Protein AF-A0AB33P9H6-F1 (afdb_monomer_lite)

InterPro domains:
  IPR013103 Reverse transcriptase, RNA-dependent DNA polymerase [PF07727] (64-235)

Secondary structure (DSSP, 8-state):
--EEEEEETTEEEEEEPPS-EE-TTT--EE-HHHHHHHHHHHHHHHHHTT-EEEE-HHHHHHHHHH-TTPEEEEEEEEEEEEETTEEEEEEEE-----SS-TTTTT-SPP---HHHHHHHHHHHHHHT-EEEEEE-TTGGGGSB--S--EEEE--TTEEETTSPBPEEEESB--TT-TTHHHHHHHHHHHHHHHTTEEE-SS-TTEEEEEEE-TTS-EEEEEEEEEETTEEEEEES-HHHHHHTT---TT----EEEEES-HHHHHHHHTS---S--HHHHHHHHHHHHHHHTTSEEEEE--GGG-TTHHHHS---HHHHHHHHHHTT----SS-THHHHHHHHHTS------EEEEEES--TT-HHHHHHHHTT-EEEEE-S-TT-HHHHHHHHHHHHHHHHTT-EEEEEEE---TTS-GGGGS-TT--HHHHHHHHHHHHHHHHTTSSEEEEEEETT-GGGG-HHHHHHHHHTT--EEEEEEGGGGT-B-TTSPBP--EEEEEES-HHHHHHHHHHHS----S----GGG--TTGGGS--HHHHHHHHHHHHHHHHHTT-S--

Organism: NCBI:txid2562237

Sequence (565 aa):
HESVTVRLGGGKVRVWKPDTIIDDQTLESLDTNLGFEGMQEEVNNLEACQTGDLLSEAEAKAVQKVNKSARVIGARWVCAFKSAIRVRCRIVAKDLARGTSARKMGYSSPTPSCESLHLMLILCATLNLFLRSLDISHAFMHSPLEDQIVLLRLPLSVSLCDGSVAFLKLKRALNGLRDASLAWLRLLAGTIQGQGLWSDTLEPCFYQGKVLDSKANELGIAMLLVYVDDILLATLIQRVVSGLGWQHEGEIVPIVMESDSSSAIQLVQGIDLPKRSRHIEIRLEWLRDKLKSEEITLIHKQGVENVADLFTKCLPSKDFYRHRSTLGIDRVGFPVQDLAELFVEAMPKRTAYYAFLEVCCDKDSALKRACSTSGFRYLGVSSNMEMLGVQRRVRDFVEQQKTEGLLVHVHVSTPCATGSPLRNFHAGVGETETWKIVMSSASFYLSLGDQASFELPKHNQIWDRELTHKTLERSGLIFSGTVRLCKTGLIGKSCLPIGKQLRFVSTSGAFVTSLERRFGQCDCPEHAALNEVHFGKTALYSPVLARGILNAMKEGFKESGKIKR

Structure (mmCIF, N/CA/C/O backbone):
data_AF-A0AB33P9H6-F1
#
_entry.id   AF-A0AB33P9H6-F1
#
loop_
_atom_site.group_PDB
_atom_site.id
_atom_site.type_symbol
_atom_site.label_atom_id
_atom_site.label_alt_id
_atom_site.label_comp_id
_atom_site.label_asym_id
_atom_site.label_entity_id
_atom_site.label_seq_id
_atom_site.pdbx_PDB_ins_code
_atom_site.Cartn_x
_atom_site.Cartn_y
_atom_site.Cartn_z
_atom_site.occupancy
_atom_site.B_iso_or_equiv
_atom_site.auth_seq_id
_atom_site.auth_comp_id
_atom_site.auth_asym_id
_atom_site.auth_atom_id
_atom_site.pdbx_PDB_model_num
ATOM 1 N N . HIS A 1 1 ? 24.550 -12.103 -46.502 1.00 80.00 1 HIS A N 1
ATOM 2 C CA . HIS A 1 1 ? 23.864 -12.354 -45.222 1.00 80.00 1 HIS A CA 1
ATOM 3 C C . HIS A 1 1 ? 22.479 -11.735 -45.257 1.00 80.00 1 HIS A C 1
ATOM 5 O O . HIS A 1 1 ? 22.326 -10.641 -45.793 1.00 80.00 1 HIS A O 1
ATOM 11 N N . GLU A 1 2 ? 21.485 -12.463 -44.755 1.00 93.19 2 GLU A N 1
ATOM 12 C CA . GLU A 1 2 ? 20.095 -12.010 -44.636 1.00 93.19 2 GLU A CA 1
ATOM 13 C C . GLU A 1 2 ? 20.005 -10.849 -43.627 1.00 93.19 2 GLU A C 1
ATOM 15 O O . GLU A 1 2 ? 20.695 -10.851 -42.605 1.00 93.19 2 GLU A O 1
ATOM 20 N N . SER A 1 3 ? 19.207 -9.822 -43.928 1.00 95.50 3 SER A N 1
ATOM 21 C CA . SER A 1 3 ? 18.985 -8.689 -43.022 1.00 95.50 3 SER A CA 1
ATOM 22 C C . SER A 1 3 ? 17.639 -8.024 -43.275 1.00 95.50 3 SER A C 1
ATOM 24 O O . SER A 1 3 ? 17.112 -8.084 -44.387 1.00 95.50 3 SER A O 1
ATOM 26 N N . VAL A 1 4 ? 17.120 -7.347 -42.254 1.00 96.94 4 VAL A N 1
ATOM 27 C CA . VAL A 1 4 ? 15.895 -6.544 -42.325 1.00 96.94 4 VAL A CA 1
ATOM 28 C C . VAL A 1 4 ? 16.227 -5.095 -41.989 1.00 96.94 4 VAL A C 1
ATOM 30 O O . VAL A 1 4 ? 17.043 -4.815 -41.111 1.00 96.94 4 VAL A O 1
ATOM 33 N N . THR A 1 5 ? 15.615 -4.156 -42.712 1.00 97.12 5 THR A N 1
ATOM 34 C CA . THR A 1 5 ? 15.756 -2.722 -42.428 1.00 97.12 5 THR A CA 1
ATOM 35 C C . THR A 1 5 ? 14.622 -2.263 -41.521 1.00 97.12 5 THR A C 1
ATOM 37 O O . THR A 1 5 ? 13.457 -2.392 -41.889 1.00 97.12 5 THR A O 1
ATOM 40 N N . VAL A 1 6 ? 14.964 -1.679 -40.375 1.00 95.81 6 VAL A N 1
ATOM 41 C CA . VAL A 1 6 ? 14.018 -1.175 -39.366 1.00 95.81 6 VAL A CA 1
ATOM 42 C C . VAL A 1 6 ? 14.314 0.287 -39.035 1.00 95.81 6 VAL A C 1
ATOM 44 O O . VAL A 1 6 ? 15.408 0.789 -39.312 1.00 95.81 6 VAL A O 1
ATOM 47 N N . ARG A 1 7 ? 13.328 0.998 -38.479 1.00 96.56 7 ARG A N 1
ATOM 48 C CA . ARG A 1 7 ? 13.537 2.362 -37.976 1.00 96.56 7 ARG A CA 1
ATOM 49 C C . ARG A 1 7 ? 14.142 2.320 -36.579 1.00 96.56 7 ARG A C 1
ATOM 51 O O . ARG A 1 7 ? 13.792 1.449 -35.793 1.00 96.56 7 ARG A O 1
ATOM 58 N N . LEU A 1 8 ? 15.043 3.257 -36.301 1.00 96.88 8 LEU A N 1
ATOM 59 C CA . LEU A 1 8 ? 15.620 3.453 -34.975 1.00 96.88 8 LEU A CA 1
ATOM 60 C C . LEU A 1 8 ? 16.150 4.882 -34.837 1.00 96.88 8 LEU A C 1
ATOM 62 O O . LEU A 1 8 ? 16.904 5.344 -35.697 1.00 96.88 8 LEU A O 1
ATOM 66 N N . GLY A 1 9 ? 15.787 5.562 -33.752 1.00 91.94 9 GLY A N 1
ATOM 67 C CA . GLY A 1 9 ? 16.321 6.856 -33.337 1.00 91.94 9 GLY A CA 1
ATOM 68 C C . GLY A 1 9 ? 16.198 7.947 -34.398 1.00 91.94 9 GLY A C 1
ATOM 69 O O . GLY A 1 9 ? 17.125 8.738 -34.565 1.00 91.94 9 GLY A O 1
ATOM 70 N N . GLY A 1 10 ? 15.095 7.948 -35.156 1.00 89.69 10 GLY A N 1
ATOM 71 C CA . GLY A 1 10 ? 14.842 8.897 -36.249 1.00 89.69 10 GLY A CA 1
ATOM 72 C C . GLY A 1 10 ? 15.473 8.531 -37.601 1.00 89.69 10 GLY A C 1
ATOM 73 O O . GLY A 1 10 ? 15.261 9.248 -38.579 1.00 89.69 10 GLY A O 1
ATOM 74 N N . GLY A 1 11 ? 16.204 7.415 -37.690 1.00 94.31 11 GLY A N 1
ATOM 75 C CA . GLY A 1 11 ? 16.831 6.919 -38.919 1.00 94.31 11 GLY A CA 1
ATOM 76 C C . GLY A 1 11 ? 16.435 5.483 -39.277 1.00 94.31 11 GLY A C 1
ATOM 77 O O . GLY A 1 11 ? 15.418 4.961 -38.819 1.00 94.31 11 GLY A O 1
ATOM 78 N N . LYS A 1 12 ? 17.240 4.840 -40.135 1.00 96.44 12 LYS A N 1
ATOM 79 C CA . LYS A 1 12 ? 17.082 3.431 -40.534 1.00 96.44 12 LYS A CA 1
ATOM 80 C C . LYS A 1 12 ? 18.363 2.645 -40.270 1.00 96.44 12 LYS A C 1
ATOM 82 O O . LYS A 1 12 ? 19.449 3.083 -40.656 1.00 96.44 12 LYS A O 1
ATOM 87 N N . VAL A 1 13 ? 18.213 1.459 -39.695 1.00 97.44 13 VAL A N 1
ATOM 88 C CA . VAL A 1 13 ? 19.301 0.511 -39.423 1.00 97.44 13 VAL A CA 1
ATOM 89 C C . VAL A 1 13 ? 19.005 -0.841 -40.065 1.00 97.44 13 VAL A C 1
ATOM 91 O O . VAL A 1 13 ? 17.845 -1.183 -40.303 1.00 97.44 13 VAL A O 1
ATOM 94 N N . ARG A 1 14 ? 20.051 -1.617 -40.352 1.00 97.81 14 ARG A N 1
ATOM 95 C CA . ARG A 1 14 ? 19.937 -3.022 -40.759 1.00 97.81 14 ARG A CA 1
ATOM 96 C C . ARG A 1 14 ? 20.178 -3.922 -39.560 1.00 97.81 14 ARG A C 1
ATOM 98 O O . ARG A 1 14 ? 21.216 -3.801 -38.912 1.00 97.81 14 ARG A O 1
ATOM 105 N N . VAL A 1 15 ? 19.243 -4.833 -39.311 1.00 97.81 15 VAL A N 1
ATOM 106 C CA . VAL A 1 15 ? 19.396 -5.940 -38.365 1.00 97.81 15 VAL A CA 1
ATOM 107 C C . VAL A 1 15 ? 19.759 -7.180 -39.166 1.00 97.81 15 VAL A C 1
ATOM 109 O O . VAL A 1 15 ? 18.996 -7.624 -40.024 1.00 97.81 15 VAL A O 1
ATOM 112 N N . TRP A 1 16 ? 20.951 -7.705 -38.924 1.00 97.06 16 TRP A N 1
ATOM 113 C CA . TRP A 1 16 ? 21.508 -8.852 -39.629 1.00 97.06 16 TRP A CA 1
ATOM 114 C C . TRP A 1 16 ? 21.134 -10.142 -38.913 1.00 97.06 16 TRP A C 1
ATOM 116 O O . TRP A 1 16 ? 21.271 -10.235 -37.689 1.00 97.06 16 TRP A O 1
ATOM 126 N N . LYS A 1 17 ? 20.686 -11.135 -39.682 1.00 96.38 17 LYS A N 1
ATOM 127 C CA . LYS A 1 17 ? 20.367 -12.456 -39.152 1.00 96.38 17 LYS A CA 1
ATOM 128 C C . LYS A 1 17 ? 21.645 -13.138 -38.665 1.00 96.38 17 LYS A C 1
ATOM 130 O O . LYS A 1 17 ? 22.609 -13.193 -39.433 1.00 96.38 17 LYS A O 1
ATOM 135 N N . PRO A 1 18 ? 21.683 -13.612 -37.412 1.00 94.19 18 PRO A N 1
ATOM 136 C CA . PRO A 1 18 ? 22.840 -14.330 -36.901 1.00 94.19 18 PRO A CA 1
ATOM 137 C C . PRO A 1 18 ? 22.891 -15.750 -37.473 1.00 94.19 18 PRO A C 1
ATOM 139 O O . PRO A 1 18 ? 21.865 -16.306 -37.854 1.00 94.19 18 PRO A O 1
ATOM 142 N N . ASP A 1 19 ? 24.084 -16.345 -37.498 1.00 92.94 19 ASP A N 1
ATOM 143 C CA . ASP A 1 19 ? 24.252 -17.750 -37.893 1.00 92.94 19 ASP A CA 1
ATOM 144 C C . ASP A 1 19 ? 23.827 -18.709 -36.770 1.00 92.94 19 ASP A C 1
ATOM 146 O O . ASP A 1 19 ? 23.339 -19.805 -37.032 1.00 92.94 19 ASP A O 1
ATOM 150 N N . THR A 1 20 ? 24.004 -18.290 -35.513 1.00 93.94 20 THR A N 1
ATOM 151 C CA . THR A 1 20 ? 23.607 -19.037 -34.316 1.00 93.94 20 THR A CA 1
ATOM 152 C C . THR A 1 20 ? 23.108 -18.096 -33.226 1.00 93.94 20 THR A C 1
ATOM 154 O O . THR A 1 20 ? 23.530 -16.940 -33.125 1.00 93.94 20 THR A O 1
ATOM 157 N N . ILE A 1 21 ? 22.210 -18.602 -32.383 1.00 94.06 21 ILE A N 1
ATOM 158 C CA . ILE A 1 21 ? 21.725 -17.918 -31.183 1.00 94.06 21 ILE A CA 1
ATOM 159 C C . ILE A 1 21 ? 21.835 -18.895 -30.023 1.00 94.06 21 ILE A C 1
ATOM 161 O O . ILE A 1 21 ? 21.470 -20.060 -30.154 1.00 94.06 21 ILE A O 1
ATOM 165 N N . ILE A 1 22 ? 22.350 -18.411 -28.899 1.00 94.81 22 ILE A N 1
ATOM 166 C CA . ILE A 1 22 ? 22.510 -19.191 -27.675 1.00 94.81 22 ILE A CA 1
ATOM 167 C C . ILE A 1 22 ? 21.704 -18.556 -26.553 1.00 94.81 22 ILE A C 1
ATOM 169 O O . ILE A 1 22 ? 21.543 -17.335 -26.519 1.00 94.81 22 ILE A O 1
ATOM 173 N N . ASP A 1 23 ? 21.209 -19.382 -25.645 1.00 94.31 23 ASP A N 1
ATOM 174 C CA . ASP A 1 23 ? 20.638 -18.922 -24.390 1.00 94.31 23 ASP A CA 1
ATOM 175 C C . ASP A 1 23 ? 21.764 -18.448 -23.461 1.00 94.31 23 ASP A C 1
ATOM 177 O O . ASP A 1 23 ? 22.697 -19.190 -23.159 1.00 94.31 23 ASP A O 1
ATOM 181 N N . ASP A 1 24 ? 21.707 -17.201 -23.003 1.00 92.69 24 ASP A N 1
ATOM 182 C CA . ASP A 1 24 ? 22.738 -16.617 -22.142 1.00 92.69 24 ASP A CA 1
ATOM 183 C C . ASP A 1 24 ? 22.780 -17.219 -20.725 1.00 92.69 24 ASP A C 1
ATOM 185 O O . ASP A 1 24 ? 23.758 -16.994 -20.006 1.00 92.69 24 ASP A O 1
ATOM 189 N N . GLN A 1 25 ? 21.739 -17.941 -20.296 1.00 87.94 25 GLN A N 1
ATOM 190 C CA . GLN A 1 25 ? 21.675 -18.599 -18.989 1.00 87.94 25 GLN A CA 1
ATOM 191 C C . GLN A 1 25 ? 22.075 -20.070 -19.073 1.00 87.94 25 GLN A C 1
ATOM 193 O O . GLN A 1 25 ? 22.888 -20.521 -18.265 1.00 87.94 25 GLN A O 1
ATOM 198 N N . THR A 1 26 ? 21.513 -20.816 -20.027 1.00 91.62 26 THR A N 1
ATOM 199 C CA . THR A 1 26 ? 21.753 -22.267 -20.145 1.00 91.62 26 THR A CA 1
ATOM 200 C C . THR A 1 26 ? 22.907 -22.613 -21.081 1.00 91.62 26 THR A C 1
ATOM 202 O O . THR A 1 26 ? 23.434 -23.720 -21.008 1.00 91.62 26 THR A O 1
ATOM 205 N N . LEU A 1 27 ? 23.337 -21.664 -21.923 1.00 91.94 27 LEU A N 1
ATOM 206 C CA . LEU A 1 27 ? 24.327 -21.839 -22.994 1.00 91.94 27 LEU A CA 1
ATOM 207 C C . LEU A 1 27 ? 23.891 -22.819 -24.095 1.00 91.94 27 LEU A C 1
ATOM 209 O O . LEU A 1 27 ? 24.704 -23.209 -24.935 1.00 91.94 27 LEU A O 1
ATOM 213 N N . GLU A 1 28 ? 22.616 -23.203 -24.120 1.00 93.50 28 GLU A N 1
ATOM 214 C CA . GLU A 1 28 ? 22.057 -24.084 -25.141 1.00 93.50 28 GLU A CA 1
ATOM 215 C C . GLU A 1 28 ? 21.768 -23.324 -26.440 1.00 93.50 28 GLU A C 1
ATOM 217 O O . GLU A 1 28 ? 21.519 -22.116 -26.446 1.00 93.50 28 GLU A O 1
ATOM 222 N N . SER A 1 29 ? 21.795 -24.041 -27.566 1.00 95.31 29 SER A N 1
ATOM 223 C CA . SER A 1 29 ? 21.432 -23.466 -28.862 1.00 95.31 29 SER A CA 1
ATOM 224 C C . SER A 1 29 ? 19.929 -23.209 -28.927 1.00 95.31 29 SER A C 1
ATOM 226 O O . SER A 1 29 ? 19.127 -24.087 -28.617 1.00 95.31 29 SER A O 1
ATOM 228 N N . LEU A 1 30 ? 19.555 -22.026 -29.408 1.00 95.25 30 LEU A N 1
ATOM 229 C CA . LEU A 1 30 ? 18.172 -21.620 -29.640 1.00 95.25 30 LEU A CA 1
ATOM 230 C C . LEU A 1 30 ? 17.846 -21.622 -31.137 1.00 95.25 30 LEU A C 1
ATOM 232 O O . LEU A 1 30 ? 18.738 -21.593 -31.990 1.00 95.25 30 LEU A O 1
ATOM 236 N N . ASP A 1 31 ? 16.552 -21.627 -31.460 1.00 96.38 31 ASP A N 1
ATOM 237 C CA . ASP A 1 31 ? 16.101 -21.461 -32.839 1.00 96.38 31 ASP A CA 1
ATOM 238 C C . ASP A 1 31 ? 16.543 -20.091 -33.379 1.00 96.38 31 ASP A C 1
ATOM 240 O O . ASP A 1 31 ? 16.252 -19.032 -32.814 1.00 96.38 31 ASP A O 1
ATOM 244 N N . THR A 1 32 ? 17.279 -20.126 -34.487 1.00 95.94 32 THR A N 1
ATOM 245 C CA . THR A 1 32 ? 17.912 -18.938 -35.068 1.00 95.94 32 THR A CA 1
ATOM 246 C C . THR A 1 32 ? 16.903 -18.017 -35.755 1.00 95.94 32 THR A C 1
ATOM 248 O O . THR A 1 32 ? 17.092 -16.801 -35.748 1.00 95.94 32 THR A O 1
ATOM 251 N N . ASN A 1 33 ? 15.815 -18.556 -36.314 1.00 95.81 33 ASN A N 1
ATOM 252 C CA . ASN A 1 33 ? 14.764 -17.738 -36.919 1.00 95.81 33 ASN A CA 1
ATOM 253 C C . ASN A 1 33 ? 13.966 -17.017 -35.830 1.00 95.81 33 ASN A C 1
ATOM 255 O O . ASN A 1 33 ? 13.827 -15.797 -35.895 1.00 95.81 33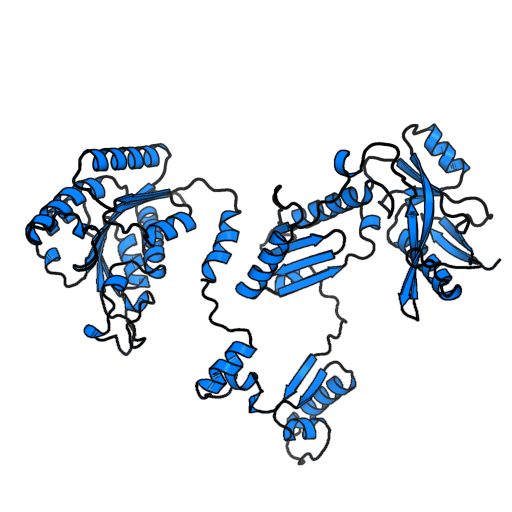 ASN A O 1
ATOM 259 N N . LEU A 1 34 ? 13.546 -17.738 -34.784 1.00 96.75 34 LEU A N 1
ATOM 260 C CA . LEU A 1 34 ? 12.814 -17.144 -33.660 1.00 96.75 34 LEU A CA 1
ATOM 261 C C . LEU A 1 34 ? 13.646 -16.091 -32.928 1.00 96.75 34 LEU A C 1
ATOM 263 O O . LEU A 1 34 ? 13.124 -15.053 -32.527 1.00 96.75 34 LEU A O 1
ATOM 267 N N . GLY A 1 35 ? 14.949 -16.317 -32.750 1.00 96.56 35 GLY A N 1
ATOM 268 C CA . GLY A 1 35 ? 15.788 -15.290 -32.144 1.00 96.56 35 GLY A CA 1
ATOM 269 C C . GLY A 1 35 ? 16.098 -14.127 -33.096 1.00 96.56 35 GLY A C 1
ATOM 270 O O . GLY A 1 35 ? 16.230 -12.999 -32.633 1.00 96.56 35 GLY A O 1
ATOM 271 N N . PHE A 1 36 ? 16.123 -14.329 -34.418 1.00 97.38 36 PHE A N 1
ATOM 272 C CA . PHE A 1 36 ? 16.191 -13.207 -35.362 1.00 97.38 36 PHE A CA 1
ATOM 273 C C . PHE A 1 36 ? 14.922 -12.344 -35.321 1.00 97.38 36 PHE A C 1
ATOM 275 O O . PHE A 1 36 ? 15.010 -11.116 -35.394 1.00 97.38 36 PHE A O 1
ATOM 282 N N . GLU A 1 37 ? 13.749 -12.954 -35.160 1.00 97.12 37 GLU A N 1
ATOM 283 C CA . GLU A 1 37 ? 12.498 -12.237 -34.885 1.00 97.12 37 GLU A CA 1
ATOM 284 C C . GLU A 1 37 ? 12.575 -11.482 -33.552 1.00 97.12 37 GLU A C 1
ATOM 286 O O . GLU A 1 37 ? 12.286 -10.286 -33.512 1.00 97.12 37 GLU A O 1
ATOM 291 N N . GLY A 1 38 ? 13.077 -12.118 -32.488 1.00 96.69 38 GLY A N 1
ATOM 292 C CA . GLY A 1 38 ? 13.296 -11.471 -31.190 1.00 96.69 38 GLY A CA 1
ATOM 293 C C . GLY A 1 38 ? 14.264 -10.280 -31.253 1.00 96.69 38 GLY A C 1
ATOM 294 O O . GLY A 1 38 ? 14.058 -9.270 -30.578 1.00 96.69 38 GLY A O 1
ATOM 295 N N . MET A 1 39 ? 15.307 -10.350 -32.087 1.00 97.69 39 MET A N 1
ATOM 296 C CA . MET A 1 39 ? 16.216 -9.222 -32.332 1.00 97.69 39 MET A CA 1
ATOM 297 C C . MET A 1 39 ? 15.505 -8.055 -33.025 1.00 97.69 39 MET A C 1
ATOM 299 O O . MET A 1 39 ? 15.734 -6.899 -32.668 1.00 97.69 39 MET A O 1
ATOM 303 N N . GLN A 1 40 ? 14.648 -8.338 -34.010 1.00 97.38 40 GLN A N 1
ATOM 304 C CA . GLN A 1 40 ? 13.845 -7.312 -34.683 1.00 97.38 40 GLN A CA 1
ATOM 305 C C . GLN A 1 40 ? 12.840 -6.678 -33.716 1.00 97.38 40 GLN A C 1
ATOM 307 O O . GLN A 1 40 ? 12.710 -5.454 -33.692 1.00 97.38 40 GLN A O 1
ATOM 312 N N . GLU A 1 41 ? 12.180 -7.497 -32.892 1.00 96.12 41 GLU A N 1
ATOM 313 C CA . GLU A 1 41 ? 11.256 -7.056 -31.845 1.00 96.12 41 GLU A CA 1
ATOM 314 C C . GLU A 1 41 ? 11.936 -6.052 -30.904 1.00 96.12 41 GLU A C 1
ATOM 316 O O . GLU A 1 41 ? 11.429 -4.951 -30.703 1.00 96.12 41 GLU A O 1
ATOM 321 N N . GLU A 1 42 ? 13.130 -6.371 -30.398 1.00 96.56 42 GLU A N 1
ATOM 322 C CA . GLU A 1 42 ? 13.875 -5.481 -29.502 1.00 96.56 42 GLU A CA 1
ATOM 323 C C . GLU A 1 42 ? 14.235 -4.137 -30.148 1.00 96.56 42 GLU A C 1
ATOM 325 O O . GLU A 1 42 ? 14.089 -3.094 -29.512 1.00 96.56 42 GLU A O 1
ATOM 330 N N . VAL A 1 43 ? 14.684 -4.121 -31.409 1.00 97.06 43 VAL A N 1
ATOM 331 C CA . VAL A 1 43 ? 15.007 -2.851 -32.086 1.00 97.06 43 VAL A CA 1
ATOM 332 C C . VAL A 1 43 ? 13.751 -2.008 -32.306 1.00 97.06 43 VAL A C 1
ATOM 334 O O . VAL A 1 43 ? 13.790 -0.792 -32.112 1.00 97.06 43 VAL A O 1
ATOM 337 N N . ASN A 1 44 ? 12.625 -2.643 -32.637 1.00 96.38 44 ASN A N 1
ATOM 338 C CA . ASN A 1 44 ? 11.340 -1.956 -32.737 1.00 96.38 44 ASN A CA 1
ATOM 339 C C . ASN A 1 44 ? 10.887 -1.396 -31.378 1.00 96.38 44 ASN A C 1
ATOM 341 O O . ASN A 1 44 ? 10.367 -0.283 -31.328 1.00 96.38 44 ASN A O 1
ATOM 345 N N . ASN A 1 45 ? 11.139 -2.109 -30.276 1.00 95.50 45 ASN A N 1
ATOM 346 C CA . ASN A 1 45 ? 10.838 -1.629 -28.925 1.00 95.50 45 ASN A CA 1
ATOM 347 C C . ASN A 1 45 ? 11.684 -0.401 -28.552 1.00 95.50 45 ASN A C 1
ATOM 349 O O . ASN A 1 45 ? 11.151 0.560 -28.002 1.00 95.50 45 ASN A O 1
ATOM 353 N N . LEU A 1 46 ? 12.974 -0.376 -28.913 1.00 96.00 46 LEU A N 1
ATOM 354 C CA . LEU A 1 46 ? 13.833 0.803 -28.718 1.00 96.00 46 LEU A CA 1
ATOM 355 C C . LEU A 1 46 ? 13.302 2.042 -29.457 1.00 96.00 46 LEU A C 1
ATOM 357 O O . LEU A 1 46 ? 13.357 3.155 -28.928 1.00 96.00 46 LEU A O 1
ATOM 361 N N . GLU A 1 47 ? 12.785 1.856 -30.674 1.00 95.88 47 GLU A N 1
ATOM 362 C CA . GLU A 1 47 ? 12.159 2.930 -31.449 1.00 95.88 47 GLU A CA 1
ATOM 363 C C . GLU A 1 47 ? 10.830 3.375 -30.827 1.00 95.88 47 GLU A C 1
ATOM 365 O O . GLU A 1 47 ? 10.623 4.571 -30.610 1.00 95.88 47 GLU A O 1
ATOM 370 N N . ALA A 1 48 ? 9.952 2.430 -30.478 1.00 95.00 48 ALA A N 1
ATOM 371 C CA . ALA A 1 48 ? 8.655 2.715 -29.863 1.00 95.00 48 ALA A CA 1
ATOM 372 C C . ALA A 1 48 ? 8.802 3.463 -28.527 1.00 95.00 48 ALA A C 1
ATOM 374 O O . ALA A 1 48 ? 8.073 4.417 -28.251 1.00 95.00 48 ALA A O 1
ATOM 375 N N . CYS A 1 49 ? 9.797 3.083 -27.722 1.00 94.19 49 CYS A N 1
ATOM 376 C CA . CYS A 1 49 ? 10.138 3.752 -26.472 1.00 94.19 49 CYS A CA 1
ATOM 377 C C . CYS A 1 49 ? 10.975 5.027 -26.667 1.00 94.19 49 CYS A C 1
ATOM 379 O O . CYS A 1 49 ? 11.312 5.668 -25.673 1.00 94.19 49 CYS A O 1
ATOM 381 N N . GLN A 1 50 ? 11.321 5.416 -27.900 1.00 95.06 50 GLN A N 1
ATOM 382 C CA . GLN A 1 50 ? 12.150 6.592 -28.199 1.00 95.06 50 GLN A CA 1
ATOM 383 C C . GLN A 1 50 ? 13.446 6.627 -27.368 1.00 95.06 50 GLN A C 1
ATOM 385 O O . GLN A 1 50 ? 13.819 7.655 -26.793 1.00 95.06 50 GLN A O 1
ATOM 390 N N . THR A 1 51 ? 14.122 5.481 -27.256 1.00 94.69 51 THR A N 1
ATOM 391 C CA . THR A 1 51 ? 15.217 5.287 -26.296 1.00 94.69 51 THR A CA 1
ATOM 392 C C . THR A 1 51 ? 16.423 6.199 -26.553 1.00 94.69 51 THR A C 1
ATOM 394 O O . THR A 1 51 ? 17.150 6.538 -25.616 1.00 94.69 51 THR A O 1
ATOM 397 N N . GLY A 1 52 ? 16.641 6.652 -27.789 1.00 95.19 52 GLY A N 1
ATOM 398 C CA . GLY A 1 52 ? 17.721 7.579 -28.118 1.00 95.19 52 GLY A CA 1
ATOM 399 C C . GLY A 1 52 ? 17.739 8.025 -29.577 1.00 95.19 52 GLY A C 1
ATOM 400 O O . GLY A 1 52 ? 16.886 7.620 -30.358 1.00 95.19 52 GLY A O 1
ATOM 401 N N . ASP A 1 53 ? 18.725 8.850 -29.929 1.00 96.69 53 ASP A N 1
ATOM 402 C CA . ASP A 1 53 ? 18.935 9.361 -31.291 1.00 96.69 53 ASP A CA 1
ATOM 403 C C . ASP A 1 53 ? 20.022 8.559 -32.012 1.00 96.69 53 ASP A C 1
ATOM 405 O O . ASP A 1 53 ? 21.095 8.315 -31.448 1.00 96.69 53 ASP A O 1
ATOM 409 N N . LEU A 1 54 ? 19.753 8.147 -33.252 1.00 97.75 54 LEU A N 1
ATOM 410 C CA . LEU A 1 54 ? 20.703 7.393 -34.066 1.00 97.75 54 LEU A CA 1
ATOM 411 C C . LEU A 1 54 ? 21.834 8.308 -34.541 1.00 97.75 54 LEU A C 1
ATOM 413 O O . LEU A 1 54 ? 21.583 9.403 -35.035 1.00 97.75 54 LEU A O 1
ATOM 417 N N . LEU A 1 55 ? 23.073 7.832 -34.425 1.00 97.38 55 LEU A N 1
ATOM 418 C CA . LEU A 1 55 ? 24.277 8.542 -34.843 1.00 97.38 55 LEU A CA 1
ATOM 419 C C . LEU A 1 55 ? 25.215 7.622 -35.629 1.00 97.38 55 LEU A C 1
ATOM 421 O O . LEU A 1 55 ? 25.375 6.436 -35.321 1.00 97.38 55 LEU A O 1
ATOM 425 N N . SER A 1 56 ? 25.905 8.208 -36.599 1.00 96.50 56 SER A N 1
ATOM 426 C CA . SER A 1 56 ? 27.111 7.647 -37.201 1.00 96.50 56 SER A CA 1
ATOM 427 C C . SER A 1 56 ? 28.313 7.755 -36.260 1.00 96.50 56 SER A C 1
ATOM 429 O O . SER A 1 56 ? 28.331 8.521 -35.291 1.00 96.50 56 SER A O 1
ATOM 431 N N . GLU A 1 57 ? 29.377 7.016 -36.568 1.00 94.50 57 GLU A N 1
ATOM 432 C CA . GLU A 1 57 ? 30.625 7.093 -35.807 1.00 94.50 57 GLU A CA 1
ATOM 433 C C . GLU A 1 57 ? 31.245 8.506 -35.824 1.00 94.50 57 GLU A C 1
ATOM 435 O O . GLU A 1 57 ? 31.791 8.962 -34.815 1.00 94.50 57 GLU A O 1
ATOM 440 N N . ALA A 1 58 ? 31.145 9.219 -36.951 1.00 94.75 58 ALA A N 1
ATOM 441 C CA . ALA A 1 58 ? 31.651 10.584 -37.079 1.00 94.75 58 ALA A CA 1
ATOM 442 C C . ALA A 1 58 ? 30.888 11.558 -36.167 1.00 94.75 58 ALA A C 1
ATOM 444 O O . ALA A 1 58 ? 31.506 12.369 -35.472 1.00 94.75 58 ALA A O 1
ATOM 445 N N . GLU A 1 59 ? 29.561 11.435 -36.111 1.00 96.19 59 GLU A N 1
ATOM 446 C CA . GLU A 1 59 ? 28.705 12.251 -35.245 1.00 96.19 59 GLU A CA 1
ATOM 447 C C . GLU A 1 59 ? 28.921 11.921 -33.765 1.00 96.19 59 GLU A C 1
ATOM 449 O O . GLU A 1 59 ? 29.070 12.831 -32.949 1.00 96.19 59 GLU A O 1
ATOM 454 N N . ALA A 1 60 ? 29.038 10.638 -33.405 1.00 94.62 60 ALA A N 1
ATOM 455 C CA . ALA A 1 60 ? 29.356 10.224 -32.038 1.00 94.62 60 ALA A CA 1
ATOM 456 C C . ALA A 1 60 ? 30.701 10.811 -31.563 1.00 94.62 60 ALA A C 1
ATOM 458 O O . ALA A 1 60 ? 30.801 11.350 -30.456 1.00 94.62 60 ALA A O 1
ATOM 459 N N . LYS A 1 61 ? 31.728 10.792 -32.428 1.00 94.31 61 LYS A N 1
ATOM 460 C CA . LYS A 1 61 ? 33.025 11.442 -32.169 1.00 94.31 61 LYS A CA 1
ATOM 461 C C . LYS A 1 61 ? 32.894 12.961 -32.039 1.00 94.31 61 LYS A C 1
ATOM 463 O O . LYS A 1 61 ? 33.563 13.553 -31.193 1.00 94.31 61 LYS A O 1
ATOM 468 N N . ALA A 1 62 ? 32.046 13.603 -32.843 1.00 95.25 62 ALA A N 1
ATOM 469 C CA . ALA A 1 62 ? 31.782 15.037 -32.732 1.00 95.25 62 ALA A CA 1
ATOM 470 C C . ALA A 1 62 ? 31.126 15.390 -31.386 1.00 95.25 62 ALA A C 1
ATOM 472 O O . ALA A 1 62 ? 31.589 16.308 -30.706 1.00 95.25 62 ALA A O 1
ATOM 473 N N . VAL A 1 63 ? 30.131 14.612 -30.941 1.00 93.56 63 VAL A N 1
ATOM 474 C CA . VAL A 1 63 ? 29.490 14.787 -29.625 1.00 93.56 63 VAL A CA 1
ATOM 475 C C . VAL A 1 63 ? 30.508 14.658 -28.492 1.00 93.56 63 VAL A C 1
ATOM 477 O O . VAL A 1 63 ? 30.492 15.478 -27.577 1.00 93.56 63 VAL A O 1
ATOM 480 N N . GLN A 1 64 ? 31.423 13.687 -28.565 1.00 93.62 64 GLN A N 1
ATOM 481 C CA . GLN A 1 64 ? 32.467 13.496 -27.552 1.00 93.62 64 GLN A CA 1
ATOM 482 C C . GLN A 1 64 ? 33.503 14.634 -27.531 1.00 93.62 64 GLN A C 1
ATOM 484 O O . GLN A 1 64 ? 34.008 14.991 -26.466 1.00 93.62 64 GLN A O 1
ATOM 489 N N . LYS A 1 65 ? 33.815 15.236 -28.687 1.00 92.31 65 LYS A N 1
ATOM 490 C CA . LYS A 1 65 ? 34.698 16.414 -28.755 1.00 92.31 65 LYS A CA 1
ATOM 491 C C . LYS A 1 65 ? 34.084 17.626 -28.056 1.00 92.31 65 LYS A C 1
ATOM 493 O O . LYS A 1 65 ? 34.808 18.353 -27.380 1.00 92.31 65 LYS A O 1
ATOM 498 N N . VAL A 1 66 ? 32.774 17.827 -28.218 1.00 93.12 66 VAL A N 1
ATOM 499 C CA . VAL A 1 66 ? 32.031 18.927 -27.581 1.00 93.12 66 VAL A CA 1
ATOM 500 C C . VAL A 1 66 ? 31.806 18.649 -26.092 1.00 93.12 66 VAL A C 1
ATOM 502 O O . VAL A 1 66 ? 32.018 19.528 -25.263 1.00 93.12 66 VAL A O 1
ATOM 505 N N . ASN A 1 67 ? 31.434 17.418 -25.736 1.00 89.62 67 ASN A N 1
ATOM 506 C CA . ASN A 1 67 ? 31.126 17.010 -24.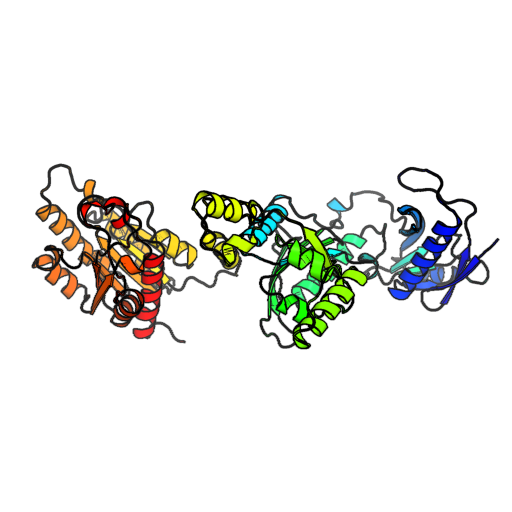368 1.00 89.62 67 ASN A CA 1
ATOM 507 C C . ASN A 1 67 ? 32.142 15.979 -23.874 1.00 89.62 67 ASN A C 1
ATOM 509 O O . ASN A 1 67 ? 31.956 14.774 -24.044 1.00 89.62 67 ASN A O 1
ATOM 513 N N . LYS A 1 68 ? 33.203 16.445 -23.204 1.00 85.19 68 LYS A N 1
ATOM 514 C CA . LYS A 1 68 ? 34.268 15.561 -22.693 1.00 85.19 68 LYS A CA 1
ATOM 515 C C . LYS A 1 68 ? 33.802 14.561 -21.626 1.00 85.19 68 LYS A C 1
ATOM 517 O O . LYS A 1 68 ? 34.485 13.569 -21.400 1.00 85.19 68 LYS A O 1
ATOM 522 N N . SER A 1 69 ? 32.658 14.803 -20.987 1.00 86.56 69 SER A N 1
ATOM 523 C CA . SER A 1 69 ? 32.021 13.888 -20.031 1.00 86.56 69 SER A CA 1
ATOM 524 C C . SER A 1 69 ? 31.174 12.792 -20.694 1.00 86.56 69 SER A C 1
ATOM 526 O O . SER A 1 69 ? 30.693 11.901 -19.994 1.00 86.56 69 SER A O 1
ATOM 528 N N . ALA A 1 70 ? 30.983 12.827 -22.020 1.00 90.12 70 ALA A N 1
ATOM 529 C CA . ALA A 1 70 ? 30.184 11.835 -22.730 1.00 90.12 70 ALA A CA 1
ATOM 530 C C . ALA A 1 70 ? 30.829 10.442 -22.663 1.00 90.12 70 ALA A C 1
ATOM 532 O O . ALA A 1 70 ? 31.991 10.239 -23.035 1.00 90.12 70 ALA A O 1
ATOM 533 N N . ARG A 1 71 ? 30.047 9.460 -22.214 1.00 90.44 71 ARG A N 1
ATOM 534 C CA . ARG A 1 71 ? 30.488 8.076 -22.019 1.00 90.44 71 ARG A CA 1
ATOM 535 C C . ARG A 1 71 ? 30.153 7.256 -23.255 1.00 90.44 71 ARG A C 1
ATOM 537 O O . ARG A 1 71 ? 28.994 7.189 -23.649 1.00 90.44 71 ARG A O 1
ATOM 544 N N . VAL A 1 72 ? 31.150 6.599 -23.842 1.00 92.69 72 VAL A N 1
ATOM 545 C CA . VAL A 1 72 ? 30.941 5.655 -24.949 1.00 92.69 72 VAL A CA 1
ATOM 546 C C . VAL A 1 72 ? 30.933 4.239 -24.387 1.00 92.69 72 VAL A C 1
ATOM 548 O O . VAL A 1 72 ? 31.925 3.799 -23.804 1.00 92.69 72 VAL A O 1
ATOM 551 N N . ILE A 1 73 ? 29.816 3.533 -24.545 1.00 94.06 73 ILE A N 1
ATOM 552 C CA . ILE A 1 73 ? 29.594 2.206 -23.956 1.00 94.06 73 ILE A CA 1
ATOM 553 C C . ILE A 1 73 ? 29.223 1.231 -25.072 1.00 94.06 73 ILE A C 1
ATOM 555 O O . ILE A 1 73 ? 28.426 1.554 -25.945 1.00 94.06 73 ILE A O 1
ATOM 559 N N . GLY A 1 74 ? 29.811 0.035 -25.076 1.00 95.06 74 GLY A N 1
ATOM 560 C CA . GLY A 1 74 ? 29.419 -1.021 -26.015 1.00 95.06 74 GLY A CA 1
ATOM 561 C C . GLY A 1 74 ? 28.147 -1.739 -25.572 1.00 95.06 74 GLY A C 1
ATOM 562 O O . GLY A 1 74 ? 27.869 -1.798 -24.382 1.00 95.06 74 GLY A O 1
ATOM 563 N N . ALA A 1 75 ? 27.414 -2.348 -26.497 1.00 96.25 75 ALA A N 1
ATOM 564 C CA . ALA A 1 75 ? 26.286 -3.224 -26.183 1.00 96.25 75 ALA A CA 1
ATOM 565 C C . ALA A 1 75 ? 26.541 -4.679 -26.613 1.00 96.25 75 ALA A C 1
ATOM 567 O O . ALA A 1 75 ? 27.478 -4.979 -27.362 1.00 96.25 75 ALA A O 1
ATOM 568 N N . ARG A 1 76 ? 25.713 -5.602 -26.122 1.00 95.19 76 ARG A N 1
ATOM 569 C CA . ARG A 1 76 ? 25.594 -6.979 -26.626 1.00 95.19 76 ARG A CA 1
ATOM 570 C C . ARG A 1 76 ? 24.139 -7.407 -26.679 1.00 95.19 76 ARG A C 1
ATOM 572 O O . ARG A 1 76 ? 23.309 -6.840 -25.977 1.00 95.19 76 ARG A O 1
ATOM 579 N N . TRP A 1 77 ? 23.889 -8.450 -27.454 1.00 96.50 77 TRP A N 1
ATOM 580 C CA . TRP A 1 77 ? 22.674 -9.234 -27.322 1.00 96.50 77 TRP A CA 1
ATOM 581 C C . TRP A 1 77 ? 22.734 -10.091 -26.058 1.00 96.50 77 TRP A C 1
ATOM 583 O O . TRP A 1 77 ? 23.804 -10.586 -25.686 1.00 96.50 77 TRP A O 1
ATOM 593 N N . VAL A 1 78 ? 21.589 -10.191 -25.393 1.00 95.81 78 VAL A N 1
ATOM 594 C CA . VAL A 1 78 ? 21.285 -11.201 -24.382 1.00 95.81 78 VAL A CA 1
ATOM 595 C C . VAL A 1 78 ? 20.026 -11.915 -24.842 1.00 95.81 78 VAL A C 1
ATOM 597 O O . VAL A 1 78 ? 18.986 -11.268 -25.001 1.00 95.81 78 VAL A O 1
ATOM 600 N N . CYS A 1 79 ? 20.134 -13.213 -25.085 1.00 95.69 79 CYS A N 1
ATOM 601 C CA . CYS A 1 79 ? 19.065 -14.040 -25.621 1.00 95.69 79 CYS A CA 1
ATOM 602 C C . CYS A 1 79 ? 18.649 -15.088 -24.588 1.00 95.69 79 CYS A C 1
ATOM 604 O O . CYS A 1 79 ? 19.485 -15.617 -23.862 1.00 95.69 79 CYS A O 1
ATOM 606 N N . ALA A 1 80 ? 17.353 -15.366 -24.500 1.00 94.06 80 ALA A N 1
ATOM 607 C CA . ALA A 1 80 ? 16.819 -16.380 -23.600 1.00 94.06 80 ALA A CA 1
ATOM 608 C C . ALA A 1 80 ? 15.609 -17.078 -24.224 1.00 94.06 80 ALA A C 1
ATOM 610 O O . ALA A 1 80 ? 14.773 -16.440 -24.883 1.00 94.06 80 ALA A O 1
ATOM 611 N N . PHE A 1 81 ? 15.486 -18.377 -23.977 1.00 92.75 81 PHE A N 1
ATOM 612 C CA . PHE A 1 81 ? 14.285 -19.136 -24.281 1.00 92.75 81 PHE A CA 1
ATOM 613 C C . PHE A 1 81 ? 13.102 -18.586 -23.472 1.00 92.75 81 PHE A C 1
ATOM 615 O O . PHE A 1 81 ? 13.168 -18.472 -22.247 1.00 92.75 81 PHE A O 1
ATOM 622 N N . LYS A 1 82 ? 11.999 -18.236 -24.148 1.00 88.69 82 LYS A N 1
ATOM 623 C CA . LYS A 1 82 ? 10.754 -17.817 -23.481 1.00 88.69 82 LYS A CA 1
ATOM 624 C C . LYS A 1 82 ? 9.677 -18.892 -23.620 1.00 88.69 82 LYS A C 1
ATOM 626 O O . LYS A 1 82 ? 8.989 -19.205 -22.651 1.00 88.69 82 LYS A O 1
ATOM 631 N N . SER A 1 83 ? 9.503 -19.428 -24.823 1.00 91.25 83 SER A N 1
ATOM 632 C CA . SER A 1 83 ? 8.591 -20.535 -25.114 1.00 91.25 83 SER A CA 1
ATOM 633 C C . SER A 1 83 ? 8.985 -21.218 -26.424 1.00 91.25 83 SER A C 1
ATOM 635 O O . SER A 1 83 ? 9.825 -20.714 -27.166 1.00 91.25 83 SER A O 1
ATOM 637 N N . ALA A 1 84 ? 8.327 -22.335 -26.750 1.00 88.81 84 ALA A N 1
ATOM 638 C CA . ALA A 1 84 ? 8.564 -23.078 -27.992 1.00 88.81 84 ALA A CA 1
ATOM 639 C C . ALA A 1 84 ? 8.373 -22.242 -29.275 1.00 88.81 84 ALA A C 1
ATOM 641 O O . ALA A 1 84 ? 8.881 -22.616 -30.325 1.00 88.81 84 ALA A O 1
ATOM 642 N N . ILE A 1 85 ? 7.653 -21.120 -29.188 1.00 92.94 85 ILE A N 1
ATOM 643 C CA . ILE A 1 85 ? 7.364 -20.220 -30.312 1.00 92.94 85 ILE A CA 1
ATOM 644 C C . ILE A 1 85 ? 8.019 -18.842 -30.157 1.00 92.94 85 ILE A C 1
ATOM 646 O O . ILE A 1 85 ? 7.738 -17.949 -30.948 1.00 92.94 85 ILE A O 1
ATOM 650 N N . ARG A 1 86 ? 8.830 -18.614 -29.111 1.00 92.75 86 ARG A N 1
ATOM 651 C CA . ARG A 1 86 ? 9.407 -17.290 -28.844 1.00 92.75 86 ARG A CA 1
ATOM 652 C C . ARG A 1 86 ? 10.762 -17.361 -28.148 1.00 92.75 86 ARG A C 1
ATOM 654 O O . ARG A 1 86 ? 10.883 -17.852 -27.022 1.00 92.75 86 ARG A O 1
ATOM 661 N N . VAL A 1 87 ? 11.750 -16.734 -28.780 1.00 95.19 87 VAL A N 1
ATOM 662 C CA . VAL A 1 87 ? 13.051 -16.408 -28.188 1.00 95.19 87 VAL A CA 1
ATOM 663 C C . VAL A 1 87 ? 13.070 -14.920 -27.859 1.00 95.19 87 VAL A C 1
ATOM 665 O O . VAL A 1 87 ? 12.761 -14.082 -28.703 1.00 95.19 87 VAL A O 1
ATOM 668 N N . ARG A 1 88 ? 13.417 -14.574 -26.618 1.00 94.06 88 ARG A N 1
ATOM 669 C CA . ARG A 1 88 ? 13.539 -13.178 -26.193 1.00 94.06 88 ARG A CA 1
ATOM 670 C C . ARG A 1 88 ? 14.970 -12.714 -26.419 1.00 94.06 88 ARG A C 1
ATOM 672 O O . ARG A 1 88 ? 15.883 -13.282 -25.830 1.00 94.06 88 ARG A O 1
ATOM 679 N N . CYS A 1 89 ? 15.156 -11.641 -27.178 1.00 96.00 89 CYS A N 1
ATOM 680 C CA . CYS A 1 89 ? 16.449 -10.978 -27.337 1.00 96.00 89 CYS A CA 1
ATOM 681 C C . CYS A 1 89 ? 16.388 -9.576 -26.731 1.00 96.00 89 CYS A C 1
ATOM 683 O O . CYS A 1 89 ? 15.364 -8.907 -26.813 1.00 96.00 89 CYS A O 1
ATOM 685 N N . ARG A 1 90 ? 17.476 -9.131 -26.102 1.00 95.38 90 ARG A N 1
ATOM 686 C CA . ARG A 1 90 ? 17.604 -7.784 -25.530 1.00 95.38 90 ARG A CA 1
ATOM 687 C C . ARG A 1 90 ? 18.947 -7.170 -25.885 1.00 95.38 90 ARG A C 1
ATOM 689 O O . ARG A 1 90 ? 19.967 -7.862 -25.839 1.00 95.38 90 ARG A O 1
ATOM 696 N N . ILE A 1 91 ? 18.970 -5.868 -26.157 1.00 96.06 91 ILE A N 1
ATOM 697 C CA . ILE A 1 91 ? 20.217 -5.106 -26.254 1.00 96.06 91 ILE A CA 1
ATOM 698 C C . ILE A 1 91 ? 20.587 -4.635 -24.848 1.00 96.06 91 ILE A C 1
ATOM 700 O O . ILE A 1 91 ? 19.881 -3.851 -24.216 1.00 96.06 91 ILE A O 1
ATOM 704 N N . VAL A 1 92 ? 21.720 -5.125 -24.349 1.00 94.88 92 VAL A N 1
ATOM 705 C CA . VAL A 1 92 ? 22.210 -4.849 -22.996 1.00 94.88 92 VAL A CA 1
ATOM 706 C C . VAL A 1 92 ? 23.519 -4.069 -23.073 1.00 94.88 92 VAL A C 1
ATOM 708 O O . VAL A 1 92 ? 24.481 -4.495 -23.722 1.00 94.88 92 VAL A O 1
ATOM 711 N N . ALA A 1 93 ? 23.564 -2.918 -22.406 1.00 94.44 93 ALA A N 1
ATOM 712 C CA . ALA A 1 93 ? 24.752 -2.087 -22.295 1.00 94.44 93 ALA A CA 1
ATOM 713 C C . ALA A 1 93 ? 25.839 -2.794 -21.467 1.00 94.44 93 ALA A C 1
ATOM 715 O O . ALA A 1 93 ? 25.579 -3.404 -20.432 1.00 94.44 93 ALA A O 1
ATOM 716 N N . LYS A 1 94 ? 27.091 -2.700 -21.914 1.00 91.56 94 LYS A N 1
ATOM 717 C CA . LYS A 1 94 ? 28.274 -3.247 -21.235 1.00 91.56 94 LYS A CA 1
ATOM 718 C C . LYS A 1 94 ? 28.884 -2.209 -20.300 1.00 91.56 94 LYS A C 1
ATOM 720 O O . LYS A 1 94 ? 30.074 -1.903 -20.397 1.00 91.56 94 LYS A O 1
ATOM 725 N N . ASP A 1 95 ? 28.084 -1.658 -19.395 1.00 83.38 95 ASP A N 1
ATOM 726 C CA . ASP A 1 95 ? 28.556 -0.677 -18.416 1.00 83.38 95 ASP A CA 1
ATOM 727 C C . ASP A 1 95 ? 29.207 -1.355 -17.192 1.00 83.38 95 ASP A C 1
ATOM 729 O O . ASP A 1 95 ? 28.799 -1.207 -16.039 1.00 83.38 95 ASP A O 1
ATOM 733 N N . LEU A 1 96 ? 30.234 -2.167 -17.459 1.00 68.88 96 LEU A N 1
ATOM 734 C CA . LEU A 1 96 ? 30.888 -3.036 -16.477 1.00 68.88 96 LEU A CA 1
ATOM 735 C C . LEU A 1 96 ? 31.516 -2.237 -15.337 1.00 68.88 96 LEU A C 1
ATOM 737 O O . LEU A 1 96 ? 32.249 -1.285 -15.602 1.00 68.88 96 LEU A O 1
ATOM 741 N N . ALA A 1 97 ? 31.289 -2.661 -14.089 1.00 57.94 97 ALA A N 1
ATOM 742 C CA . ALA A 1 97 ? 31.885 -2.083 -12.885 1.00 57.94 97 ALA A CA 1
ATOM 743 C C . ALA A 1 97 ? 33.423 -2.047 -12.967 1.00 57.94 97 ALA A C 1
ATOM 745 O O . ALA A 1 97 ? 34.090 -3.075 -12.950 1.00 57.94 97 ALA A O 1
ATOM 746 N N . ARG A 1 98 ? 33.998 -0.844 -13.027 1.00 52.25 98 ARG A N 1
ATOM 747 C CA . ARG A 1 98 ? 35.414 -0.593 -12.737 1.00 52.25 98 ARG A CA 1
ATOM 748 C C . ARG A 1 98 ? 35.454 0.123 -11.389 1.00 52.25 98 ARG A C 1
ATOM 750 O O . ARG A 1 98 ? 35.157 1.313 -11.341 1.00 52.25 98 ARG A O 1
ATOM 757 N N . GLY A 1 99 ? 35.717 -0.609 -10.305 1.00 59.09 99 GLY A N 1
ATOM 758 C CA . GLY A 1 99 ? 35.759 -0.070 -8.937 1.00 59.09 99 GLY A CA 1
ATOM 759 C C . GLY A 1 99 ? 34.550 -0.435 -8.062 1.00 59.09 99 GLY A C 1
ATOM 760 O O . GLY A 1 99 ? 34.067 -1.563 -8.094 1.00 59.09 99 GLY A O 1
ATOM 761 N N . THR A 1 100 ? 34.111 0.511 -7.229 1.00 53.06 100 THR A N 1
ATOM 762 C CA . THR A 1 100 ? 33.144 0.332 -6.130 1.00 53.06 100 THR A CA 1
ATOM 763 C C . THR A 1 100 ? 31.771 -0.184 -6.598 1.00 53.06 100 THR A C 1
ATOM 765 O O . THR A 1 100 ? 31.297 0.179 -7.671 1.00 53.06 100 THR A O 1
ATOM 768 N N . SER A 1 101 ? 31.106 -1.031 -5.798 1.00 57.53 101 SER A N 1
ATOM 769 C CA . SER A 1 101 ? 29.810 -1.632 -6.160 1.00 57.53 101 SER A CA 1
ATOM 770 C C . SER A 1 101 ? 28.691 -0.593 -6.331 1.00 57.53 101 SER A C 1
ATOM 772 O O . SER A 1 101 ? 28.681 0.435 -5.654 1.00 57.53 101 SER A O 1
ATOM 774 N N . ALA A 1 102 ? 27.701 -0.888 -7.186 1.00 55.47 102 ALA A N 1
ATOM 775 C CA . ALA A 1 102 ? 26.528 -0.031 -7.421 1.00 55.47 102 ALA A CA 1
ATOM 776 C C . ALA A 1 102 ? 25.807 0.369 -6.119 1.00 55.47 102 ALA A C 1
ATOM 778 O O . ALA A 1 102 ? 25.382 1.511 -5.976 1.00 55.47 102 ALA A O 1
ATOM 779 N N . ARG A 1 103 ? 25.770 -0.534 -5.129 1.00 53.53 103 ARG A N 1
ATOM 780 C CA . ARG A 1 103 ? 25.215 -0.281 -3.790 1.00 53.53 103 ARG A CA 1
ATOM 781 C C . ARG A 1 103 ? 25.971 0.810 -3.022 1.00 53.53 103 ARG A C 1
ATOM 783 O O . ARG A 1 103 ? 25.347 1.674 -2.424 1.00 53.53 103 ARG A O 1
ATOM 790 N N . LYS A 1 104 ? 27.310 0.801 -3.063 1.00 53.75 104 LYS A N 1
ATOM 791 C CA . LYS A 1 104 ? 28.154 1.828 -2.419 1.00 53.75 104 LYS A CA 1
ATOM 792 C C . LYS A 1 104 ? 28.110 3.176 -3.144 1.00 53.75 104 LYS A C 1
ATOM 794 O O . LYS A 1 104 ? 28.421 4.188 -2.531 1.00 53.75 104 LYS A O 1
ATOM 799 N N . MET A 1 105 ? 27.739 3.184 -4.425 1.00 54.34 105 MET A N 1
ATOM 800 C CA . MET A 1 105 ? 27.562 4.401 -5.226 1.00 54.34 105 MET A CA 1
ATOM 801 C C . MET A 1 105 ? 26.110 4.919 -5.233 1.00 54.34 105 MET A C 1
ATOM 803 O O . MET A 1 105 ? 25.834 5.915 -5.889 1.00 54.34 105 MET A O 1
ATOM 807 N N . GLY A 1 106 ? 25.186 4.258 -4.519 1.00 58.41 106 GLY A N 1
ATOM 808 C CA . GLY A 1 106 ? 23.779 4.668 -4.432 1.00 58.41 106 GLY A CA 1
ATOM 809 C C . GLY A 1 106 ? 22.942 4.390 -5.688 1.00 58.41 106 GLY A C 1
ATOM 810 O O . GLY A 1 106 ? 21.882 4.983 -5.847 1.00 58.41 106 GLY A O 1
ATOM 811 N N . TYR A 1 107 ? 23.398 3.509 -6.585 1.00 59.66 107 TYR A N 1
ATOM 812 C CA . TYR A 1 107 ? 22.735 3.221 -7.866 1.00 59.66 107 TYR A CA 1
ATOM 813 C C . TYR A 1 107 ? 21.785 2.011 -7.844 1.00 59.66 107 TYR A C 1
ATOM 815 O O . TYR A 1 107 ? 21.095 1.758 -8.829 1.00 59.66 107 TYR A O 1
ATOM 823 N N . SER A 1 108 ? 21.731 1.244 -6.750 1.00 60.75 108 SER A N 1
ATOM 824 C CA . SER A 1 108 ? 20.809 0.105 -6.630 1.00 60.75 108 SER A CA 1
ATOM 825 C C . SER A 1 108 ? 19.395 0.568 -6.289 1.00 60.75 108 SER A C 1
ATOM 827 O O . SER A 1 108 ? 19.227 1.321 -5.328 1.00 60.75 108 SER A O 1
ATOM 829 N N . SER A 1 109 ? 18.385 0.051 -6.994 1.00 61.84 109 SER A N 1
ATOM 830 C CA . SER A 1 109 ? 17.008 0.133 -6.507 1.00 61.84 109 SER A CA 1
ATOM 831 C C . SER A 1 109 ? 16.880 -0.675 -5.209 1.00 61.84 109 SER A C 1
ATOM 833 O O . SER A 1 109 ? 17.463 -1.761 -5.111 1.00 61.84 109 SER A O 1
ATOM 835 N N . PRO A 1 110 ? 16.151 -0.168 -4.205 1.00 70.50 110 PRO A N 1
ATOM 836 C CA . PRO A 1 110 ? 15.794 -0.966 -3.049 1.00 70.50 110 PRO A CA 1
ATOM 837 C C . PRO A 1 110 ? 14.910 -2.139 -3.487 1.00 70.50 110 PRO A C 1
ATOM 839 O O . PRO A 1 110 ? 14.263 -2.096 -4.535 1.00 70.50 110 PRO A O 1
ATOM 842 N N . THR A 1 111 ? 14.937 -3.208 -2.700 1.00 76.88 111 THR A N 1
ATOM 843 C CA . THR A 1 111 ? 14.047 -4.358 -2.860 1.00 76.88 111 THR A CA 1
ATOM 844 C C . THR A 1 111 ? 13.091 -4.388 -1.679 1.00 76.88 111 THR A C 1
ATOM 846 O O . THR A 1 111 ? 13.574 -4.215 -0.556 1.00 76.88 111 THR A O 1
ATOM 849 N N . PRO A 1 112 ? 11.794 -4.645 -1.902 1.00 79.44 112 PRO A N 1
ATOM 850 C CA . PRO A 1 112 ? 10.832 -4.768 -0.826 1.00 79.44 112 PRO A CA 1
ATOM 851 C C . PRO A 1 112 ? 11.236 -5.863 0.161 1.00 79.44 112 PRO A C 1
ATOM 853 O O . PRO A 1 112 ? 11.710 -6.931 -0.241 1.00 79.44 112 PRO A O 1
ATOM 856 N N . SER A 1 113 ? 11.038 -5.600 1.451 1.00 78.25 113 SER A N 1
ATOM 857 C CA . SER A 1 113 ? 11.210 -6.616 2.492 1.00 78.25 113 SER A CA 1
ATOM 858 C C . SER A 1 113 ? 10.092 -7.669 2.463 1.00 78.25 113 SER A C 1
ATOM 860 O O . SER A 1 113 ? 8.965 -7.415 2.017 1.00 78.25 113 SER A O 1
ATOM 862 N N . CYS A 1 114 ? 10.392 -8.870 2.967 1.00 74.06 114 CYS A N 1
ATOM 863 C CA . CYS A 1 114 ? 9.387 -9.924 3.128 1.00 74.06 114 CYS A CA 1
ATOM 864 C C . CYS A 1 114 ? 8.296 -9.497 4.119 1.00 74.06 114 CYS A C 1
ATOM 866 O O . CYS A 1 114 ? 7.131 -9.848 3.951 1.00 74.06 114 CYS A O 1
ATOM 868 N N . GLU A 1 115 ? 8.662 -8.720 5.135 1.00 77.06 115 GLU A N 1
ATOM 869 C CA . GLU A 1 115 ? 7.764 -8.146 6.129 1.00 77.06 115 GLU A CA 1
ATOM 870 C C . GLU A 1 115 ? 6.717 -7.243 5.472 1.00 77.06 115 GLU A C 1
ATOM 872 O O . GLU A 1 115 ? 5.525 -7.394 5.741 1.00 77.06 115 GLU A O 1
ATOM 877 N N . SER A 1 116 ? 7.140 -6.368 4.558 1.00 76.50 116 SER A N 1
ATOM 878 C CA . SER A 1 116 ? 6.246 -5.463 3.828 1.00 76.50 116 SER A CA 1
ATOM 879 C C . SER A 1 116 ? 5.317 -6.205 2.868 1.00 76.50 116 SER A C 1
ATOM 881 O O . SER A 1 116 ? 4.127 -5.891 2.791 1.00 76.50 116 SER A O 1
ATOM 883 N N . LEU A 1 117 ? 5.814 -7.254 2.202 1.00 78.00 117 LEU A N 1
ATOM 884 C CA . LEU A 1 117 ? 4.973 -8.152 1.408 1.00 78.00 117 LEU A CA 1
ATOM 885 C C . LEU A 1 117 ? 3.918 -8.853 2.273 1.00 78.00 117 LEU A C 1
ATOM 887 O O . LEU A 1 117 ? 2.729 -8.803 1.955 1.00 78.00 117 LEU A O 1
ATOM 891 N N . HIS A 1 118 ? 4.329 -9.485 3.375 1.00 77.06 118 HIS A N 1
ATOM 892 C CA . HIS A 1 118 ? 3.409 -10.177 4.275 1.00 77.06 118 HIS A CA 1
ATOM 893 C C . HIS A 1 118 ? 2.366 -9.225 4.861 1.00 77.06 118 HIS A C 1
ATOM 895 O O . HIS A 1 118 ? 1.184 -9.565 4.886 1.00 77.06 118 HIS A O 1
ATOM 901 N N . LEU A 1 119 ? 2.777 -8.025 5.278 1.00 72.38 119 LEU A N 1
ATOM 902 C CA . LEU A 1 119 ? 1.873 -7.009 5.804 1.00 72.38 119 LEU A CA 1
ATOM 903 C C . LEU A 1 119 ? 0.811 -6.628 4.768 1.00 72.38 119 LEU A C 1
ATOM 905 O O . LEU A 1 119 ? -0.379 -6.657 5.079 1.00 72.38 119 LEU A O 1
ATOM 909 N N . MET A 1 120 ? 1.217 -6.341 3.529 1.00 79.56 120 MET A N 1
ATOM 910 C CA . MET A 1 120 ? 0.281 -6.013 2.453 1.00 79.56 120 MET A CA 1
ATOM 911 C C . MET A 1 120 ? -0.689 -7.165 2.159 1.00 79.56 120 MET A C 1
ATOM 913 O O . MET A 1 120 ? -1.885 -6.922 2.007 1.00 79.56 120 MET A O 1
ATOM 917 N N . LEU A 1 121 ? -0.219 -8.416 2.116 1.00 75.12 121 LEU A N 1
ATOM 918 C CA . LEU A 1 121 ? -1.083 -9.583 1.889 1.00 75.12 121 LEU A CA 1
ATOM 919 C C . LEU A 1 121 ? -2.092 -9.782 3.028 1.00 75.12 121 LEU A C 1
ATOM 921 O O . LEU A 1 121 ? -3.274 -10.014 2.769 1.00 75.12 121 LEU A O 1
ATOM 925 N N . ILE A 1 122 ? -1.650 -9.627 4.280 1.00 71.00 122 ILE A N 1
ATOM 926 C CA . ILE A 1 122 ? -2.522 -9.673 5.461 1.00 71.00 122 ILE A CA 1
ATOM 927 C C . ILE A 1 122 ? -3.579 -8.569 5.373 1.00 71.00 122 ILE A C 1
ATOM 929 O O . ILE A 1 122 ? -4.758 -8.836 5.600 1.00 71.00 122 ILE A O 1
ATOM 933 N N . LEU A 1 123 ? -3.189 -7.349 4.997 1.00 65.06 123 LEU A N 1
ATOM 934 C CA . LEU A 1 123 ? -4.109 -6.225 4.814 1.00 65.06 123 LEU A CA 1
ATOM 935 C C . LEU A 1 123 ? -5.124 -6.490 3.702 1.00 65.06 123 LEU A C 1
ATOM 937 O O . LEU A 1 123 ? -6.309 -6.231 3.896 1.00 65.06 123 LEU A O 1
ATOM 941 N N . CYS A 1 124 ? -4.687 -7.050 2.573 1.00 72.94 124 CYS A N 1
ATOM 942 C CA . CYS A 1 124 ? -5.583 -7.412 1.478 1.00 72.94 124 CYS A CA 1
ATOM 943 C C . CYS A 1 124 ? -6.628 -8.433 1.922 1.00 72.94 124 CYS A C 1
ATOM 945 O O . CYS A 1 124 ? -7.819 -8.209 1.717 1.00 72.94 124 CYS A O 1
ATOM 947 N N . ALA A 1 125 ? -6.193 -9.509 2.583 1.00 66.62 125 ALA A N 1
ATOM 948 C CA . ALA A 1 125 ? -7.086 -10.551 3.083 1.00 66.62 125 ALA A CA 1
ATOM 949 C C . ALA A 1 125 ? -8.048 -10.020 4.157 1.00 66.62 125 ALA A C 1
ATOM 951 O O . ALA A 1 125 ? -9.227 -10.361 4.175 1.00 66.62 125 ALA A O 1
ATOM 952 N N . THR A 1 126 ? -7.554 -9.152 5.040 1.00 56.34 126 THR A N 1
ATOM 953 C CA . THR A 1 126 ? -8.310 -8.665 6.199 1.00 56.34 126 THR A CA 1
ATOM 954 C C . THR A 1 126 ? -9.324 -7.584 5.827 1.00 56.34 126 THR A C 1
ATOM 956 O O . THR A 1 126 ? -10.439 -7.567 6.347 1.00 56.34 126 THR A O 1
ATOM 959 N N . LEU A 1 127 ? -8.949 -6.679 4.924 1.00 57.41 127 LEU A N 1
ATOM 960 C CA . LEU A 1 127 ? -9.783 -5.557 4.488 1.00 57.41 127 LEU A CA 1
ATOM 961 C C . LEU A 1 127 ? -10.545 -5.865 3.190 1.00 57.41 127 LEU A C 1
ATOM 963 O O . LEU A 1 127 ? -11.200 -4.980 2.643 1.00 57.41 127 LEU A O 1
ATOM 967 N N . ASN A 1 128 ? -10.468 -7.114 2.719 1.00 60.66 128 ASN A N 1
ATOM 968 C CA . ASN A 1 128 ? -11.068 -7.588 1.476 1.00 60.66 128 ASN A CA 1
ATOM 969 C C . ASN A 1 128 ? -10.711 -6.688 0.277 1.00 60.66 128 ASN A C 1
ATOM 971 O O . ASN A 1 128 ? -11.579 -6.272 -0.494 1.00 60.66 128 ASN A O 1
ATOM 975 N N . LEU A 1 129 ? -9.427 -6.335 0.167 1.00 66.12 129 LEU A N 1
ATOM 976 C CA . LEU A 1 129 ? -8.912 -5.491 -0.909 1.00 66.12 129 LEU A CA 1
ATOM 977 C C . LEU A 1 129 ? -8.670 -6.320 -2.159 1.00 66.12 129 LEU A C 1
ATOM 979 O O . LEU A 1 129 ? -8.249 -7.476 -2.099 1.00 66.12 129 LEU A O 1
ATOM 983 N N . PHE A 1 130 ? -8.848 -5.681 -3.305 1.00 73.06 130 PHE A N 1
ATOM 984 C CA . PHE A 1 130 ? -8.469 -6.270 -4.575 1.00 73.06 130 PHE A CA 1
ATOM 985 C C . PHE A 1 130 ? -6.968 -6.144 -4.757 1.00 73.06 130 PHE A C 1
ATOM 987 O O . PHE A 1 130 ? -6.465 -5.030 -4.904 1.00 73.06 130 PHE A O 1
ATOM 994 N N . LEU A 1 131 ? -6.288 -7.286 -4.776 1.00 79.44 131 LEU A N 1
ATOM 995 C CA . LEU A 1 131 ? -4.878 -7.388 -5.109 1.00 79.44 131 LEU A CA 1
ATOM 996 C C . LEU A 1 131 ? -4.722 -7.718 -6.597 1.00 79.44 131 LEU A C 1
ATOM 998 O O . LEU A 1 131 ? -5.371 -8.630 -7.110 1.00 79.44 131 LEU A O 1
ATOM 1002 N N . ARG A 1 132 ? -3.859 -6.979 -7.289 1.00 79.06 132 ARG A N 1
ATOM 1003 C CA . ARG A 1 132 ? -3.482 -7.221 -8.684 1.00 79.06 132 ARG A CA 1
ATOM 1004 C C . ARG A 1 132 ? -1.972 -7.137 -8.827 1.00 79.06 132 ARG A C 1
ATOM 1006 O O . ARG A 1 132 ? -1.350 -6.275 -8.215 1.00 79.06 132 ARG A O 1
ATOM 1013 N N . SER A 1 133 ? -1.403 -8.000 -9.655 1.00 82.50 133 SER A N 1
ATOM 1014 C CA . SER A 1 133 ? -0.034 -7.855 -10.141 1.00 82.50 133 SER A CA 1
ATOM 1015 C C . SER A 1 133 ? -0.038 -7.061 -11.442 1.00 82.50 133 SER A C 1
ATOM 1017 O O . SER A 1 133 ? -0.868 -7.310 -12.318 1.00 82.50 133 SER A O 1
ATOM 1019 N N . LEU A 1 134 ? 0.892 -6.128 -11.567 1.00 81.44 134 LEU A N 1
ATOM 1020 C CA . LEU A 1 134 ? 1.172 -5.372 -12.776 1.00 81.44 134 LEU A CA 1
ATOM 1021 C C . LEU A 1 134 ? 2.631 -5.637 -13.148 1.00 81.44 134 LEU A C 1
ATOM 1023 O O . LEU A 1 134 ? 3.499 -5.559 -12.284 1.00 81.44 134 LEU A O 1
ATOM 1027 N N . ASP A 1 135 ? 2.877 -5.924 -14.419 1.00 83.94 135 ASP A N 1
ATOM 1028 C CA . ASP A 1 135 ? 4.217 -6.049 -14.996 1.00 83.94 135 ASP A CA 1
ATOM 1029 C C . ASP A 1 135 ? 4.423 -4.878 -15.960 1.00 83.94 135 ASP A C 1
ATOM 1031 O O . ASP A 1 135 ? 3.664 -4.711 -16.924 1.00 83.94 135 ASP A O 1
ATOM 1035 N N . ILE A 1 136 ? 5.410 -4.023 -15.687 1.00 83.25 136 ILE A N 1
ATOM 1036 C CA . ILE A 1 136 ? 5.707 -2.893 -16.568 1.00 83.25 136 ILE A CA 1
ATOM 1037 C C . ILE A 1 136 ? 6.644 -3.342 -17.685 1.00 83.25 136 ILE A C 1
ATOM 1039 O O . ILE A 1 136 ? 7.870 -3.406 -17.545 1.00 83.25 136 ILE A O 1
ATOM 1043 N N . SER A 1 137 ? 6.056 -3.548 -18.860 1.00 83.88 137 SER A N 1
ATOM 1044 C CA . SER A 1 137 ? 6.811 -3.802 -20.082 1.00 83.88 137 SER A CA 1
ATOM 1045 C C . SER A 1 137 ? 7.809 -2.672 -20.365 1.00 83.88 137 SER A C 1
ATOM 1047 O O . SER A 1 137 ? 7.473 -1.493 -20.341 1.00 83.88 137 SER A O 1
ATOM 1049 N N . HIS A 1 138 ? 9.057 -3.047 -20.655 1.00 87.44 138 HIS A N 1
ATOM 1050 C CA . HIS A 1 138 ? 10.143 -2.130 -21.030 1.00 87.44 138 HIS A CA 1
ATOM 1051 C C . HIS A 1 138 ? 10.457 -1.021 -20.007 1.00 87.44 138 HIS A C 1
ATOM 1053 O O . HIS A 1 138 ? 10.972 0.025 -20.397 1.00 87.44 138 HIS A O 1
ATOM 1059 N N . ALA A 1 139 ? 10.231 -1.254 -18.706 1.00 85.75 139 ALA A N 1
ATOM 1060 C CA . ALA A 1 139 ? 10.392 -0.275 -17.621 1.00 85.75 139 ALA A CA 1
ATOM 1061 C C . ALA A 1 139 ? 11.594 0.687 -17.772 1.00 85.75 139 ALA A C 1
ATOM 1063 O O . ALA A 1 139 ? 11.422 1.904 -17.814 1.00 85.75 139 ALA A O 1
ATOM 1064 N N . PHE A 1 140 ? 12.817 0.170 -17.951 1.00 90.50 140 PHE A N 1
ATOM 1065 C CA . PHE A 1 140 ? 14.012 1.022 -18.076 1.00 90.50 140 PHE A CA 1
ATOM 1066 C C . PHE A 1 140 ? 13.998 1.928 -19.313 1.00 90.50 140 PHE A C 1
ATOM 1068 O O . PHE A 1 140 ? 14.482 3.055 -19.242 1.00 90.50 140 PHE A O 1
ATOM 1075 N N . MET A 1 141 ? 13.395 1.481 -20.417 1.00 92.31 141 MET A N 1
ATOM 1076 C CA . MET A 1 141 ? 13.278 2.258 -21.656 1.00 92.31 141 MET A CA 1
ATOM 1077 C C . MET A 1 141 ? 12.243 3.386 -21.552 1.00 92.31 141 MET A C 1
ATOM 1079 O O . MET A 1 141 ? 12.103 4.164 -22.494 1.00 92.31 141 MET A O 1
ATOM 1083 N N . HIS A 1 142 ? 11.529 3.511 -20.431 1.00 90.62 142 HIS A N 1
ATOM 1084 C CA . HIS A 1 142 ? 10.706 4.679 -20.112 1.00 90.62 142 HIS A CA 1
ATOM 1085 C C . HIS A 1 142 ? 11.457 5.718 -19.267 1.00 90.62 142 HIS A C 1
ATOM 1087 O O . HIS A 1 142 ? 11.106 6.896 -19.308 1.00 90.62 142 HIS A O 1
ATOM 1093 N N . SER A 1 143 ? 12.515 5.317 -18.560 1.00 93.25 143 SER A N 1
ATOM 1094 C CA . SER A 1 143 ? 13.239 6.148 -17.593 1.00 93.25 143 SER A CA 1
ATOM 1095 C C . SER A 1 143 ? 14.171 7.161 -18.263 1.00 93.25 143 SER A C 1
ATOM 1097 O O . SER A 1 143 ? 15.100 6.732 -18.945 1.00 93.25 143 SER A O 1
ATOM 1099 N N . PRO A 1 144 ? 14.006 8.480 -18.067 1.00 92.69 144 PRO A N 1
ATOM 1100 C CA . PRO A 1 144 ? 14.898 9.481 -18.652 1.00 92.69 144 PRO A CA 1
ATOM 1101 C C . PRO A 1 144 ? 16.307 9.450 -18.034 1.00 92.69 144 PRO A C 1
ATOM 1103 O O . PRO A 1 144 ? 16.482 9.171 -16.848 1.00 92.69 144 PRO A O 1
ATOM 1106 N N . LEU A 1 145 ? 17.319 9.768 -18.847 1.00 89.25 145 LEU A N 1
ATOM 1107 C CA . LEU A 1 145 ? 18.702 9.997 -18.414 1.00 89.25 145 LEU A CA 1
ATOM 1108 C C . LEU A 1 145 ? 18.967 11.510 -18.385 1.00 89.25 145 LEU A C 1
ATOM 1110 O O . LEU A 1 145 ? 19.319 12.098 -19.403 1.00 89.25 145 LEU A O 1
ATOM 1114 N N . GLU A 1 146 ? 18.748 12.153 -17.238 1.00 73.00 146 GLU A N 1
ATOM 1115 C CA . GLU A 1 146 ? 18.730 13.625 -17.140 1.00 73.00 146 GLU A CA 1
ATOM 1116 C C . GLU A 1 146 ? 20.134 14.257 -17.151 1.00 73.00 146 GLU A C 1
ATOM 1118 O O . GLU A 1 146 ? 20.372 15.229 -17.864 1.00 73.00 146 GLU A O 1
ATOM 1123 N N . ASP A 1 147 ? 21.093 13.667 -16.433 1.00 75.19 147 ASP A N 1
ATOM 1124 C CA . ASP A 1 147 ? 22.381 14.322 -16.142 1.00 75.19 147 ASP A CA 1
ATOM 1125 C C . ASP A 1 147 ? 23.578 13.760 -16.932 1.00 75.19 147 ASP A C 1
ATOM 1127 O O . ASP A 1 147 ? 24.730 14.121 -16.676 1.00 75.19 147 ASP A O 1
ATOM 1131 N N . GLN A 1 148 ? 23.356 12.827 -17.865 1.00 82.56 148 GLN A N 1
ATOM 1132 C CA . GLN A 1 148 ? 24.443 12.082 -18.508 1.00 82.56 148 GLN A CA 1
ATOM 1133 C C . GLN A 1 148 ? 24.258 11.918 -20.014 1.00 82.56 148 GLN A C 1
ATOM 1135 O O . GLN A 1 148 ? 23.205 11.518 -20.499 1.00 82.56 148 GLN A O 1
ATOM 1140 N N . ILE A 1 149 ? 25.345 12.131 -20.760 1.00 91.12 149 ILE A N 1
ATOM 1141 C CA . ILE A 1 149 ? 25.405 11.823 -22.190 1.00 91.12 149 ILE A CA 1
ATOM 1142 C C . ILE A 1 149 ? 26.038 10.443 -22.360 1.00 91.12 149 ILE A C 1
ATOM 1144 O O . ILE A 1 149 ? 27.252 10.282 -22.204 1.00 91.12 149 ILE A O 1
ATOM 1148 N N . VAL A 1 150 ? 25.215 9.454 -22.706 1.00 94.19 150 VAL A N 1
ATOM 1149 C CA . VAL A 1 150 ? 25.659 8.087 -22.999 1.00 94.19 150 VAL A CA 1
ATOM 1150 C C . VAL A 1 150 ? 25.512 7.807 -24.491 1.00 94.19 150 VAL A C 1
ATOM 1152 O O . VAL A 1 150 ? 24.426 7.904 -25.059 1.00 94.19 150 VAL A O 1
ATOM 1155 N N . LEU A 1 151 ? 26.625 7.453 -25.128 1.00 96.25 151 LEU A N 1
ATOM 1156 C CA . LEU A 1 151 ? 26.699 7.026 -26.519 1.00 96.25 151 LEU A CA 1
ATOM 1157 C C . LEU A 1 151 ? 26.852 5.504 -26.545 1.00 96.25 151 LEU A C 1
ATOM 1159 O O . LEU A 1 151 ? 27.926 4.966 -26.261 1.00 96.25 151 LEU A O 1
ATOM 1163 N N . LEU A 1 152 ? 25.769 4.803 -26.862 1.00 96.88 152 LEU A N 1
ATOM 1164 C CA . LEU A 1 152 ? 25.740 3.351 -26.932 1.00 96.88 152 LEU A CA 1
ATOM 1165 C C . LEU A 1 152 ? 26.175 2.890 -28.324 1.00 96.88 152 LEU A C 1
ATOM 1167 O O . LEU A 1 152 ? 25.485 3.123 -29.312 1.00 96.88 152 LEU A O 1
ATOM 1171 N N . ARG A 1 153 ? 27.309 2.199 -28.412 1.00 97.38 153 ARG A N 1
ATOM 1172 C CA . ARG A 1 153 ? 27.721 1.504 -29.631 1.00 97.38 153 ARG A CA 1
ATOM 1173 C C . ARG A 1 153 ? 26.901 0.223 -29.766 1.00 97.38 153 ARG A C 1
ATOM 1175 O O . ARG A 1 153 ? 27.069 -0.697 -28.957 1.00 97.38 153 ARG A O 1
ATOM 1182 N N . LEU A 1 154 ? 26.057 0.149 -30.792 1.00 97.38 154 LEU A N 1
ATOM 1183 C CA . LEU A 1 154 ? 25.192 -1.006 -31.024 1.00 97.38 154 LEU A CA 1
ATOM 1184 C C . LEU A 1 154 ? 26.012 -2.263 -31.397 1.00 97.38 154 LEU A C 1
ATOM 1186 O O . LEU A 1 154 ? 27.184 -2.157 -31.800 1.00 97.38 154 LEU A O 1
ATOM 1190 N N . PRO A 1 155 ? 25.444 -3.474 -31.218 1.00 96.31 155 PRO A N 1
ATOM 1191 C CA . PRO A 1 155 ? 26.072 -4.711 -31.678 1.00 96.31 155 PRO A CA 1
ATOM 1192 C C . PRO A 1 155 ? 26.343 -4.664 -33.186 1.00 96.31 155 PRO A C 1
ATOM 1194 O O . PRO A 1 155 ? 25.602 -4.027 -33.918 1.00 96.31 155 PRO A O 1
ATOM 1197 N N . LEU A 1 156 ? 27.375 -5.361 -33.675 1.00 93.88 156 LEU A N 1
ATOM 1198 C CA . LEU A 1 156 ? 27.726 -5.357 -35.110 1.00 93.88 156 LEU A CA 1
ATOM 1199 C C . LEU A 1 156 ? 26.598 -5.869 -36.019 1.00 93.88 156 LEU A C 1
ATOM 1201 O O . LEU A 1 156 ? 26.514 -5.461 -37.172 1.00 93.88 156 LEU A O 1
ATOM 1205 N N . SER A 1 157 ? 25.721 -6.725 -35.493 1.00 95.19 157 SER A N 1
ATOM 1206 C CA . SER A 1 157 ? 24.519 -7.180 -36.194 1.00 95.19 157 SER A CA 1
ATOM 1207 C C . SER A 1 157 ? 23.426 -6.110 -36.298 1.00 95.19 157 SER A C 1
ATOM 1209 O O . SER A 1 157 ? 22.382 -6.380 -36.879 1.00 95.19 157 SER A O 1
ATOM 1211 N N . VAL A 1 158 ? 23.656 -4.898 -35.783 1.00 97.25 158 VAL A N 1
ATOM 1212 C CA . VAL A 1 158 ? 22.831 -3.709 -36.009 1.00 97.25 158 VAL A CA 1
ATOM 1213 C C . VAL A 1 158 ? 23.724 -2.602 -36.570 1.00 97.25 158 VAL A C 1
ATOM 1215 O O . VAL A 1 158 ? 24.525 -2.000 -35.855 1.00 97.25 158 VAL A O 1
ATOM 1218 N N . SER A 1 159 ? 23.602 -2.341 -37.868 1.00 97.31 159 SER A N 1
ATOM 1219 C CA . SER A 1 159 ? 24.444 -1.378 -38.588 1.00 97.31 159 SER A CA 1
ATOM 1220 C C . SER A 1 159 ? 23.612 -0.256 -39.198 1.00 97.31 159 SER A C 1
ATOM 1222 O O . SER A 1 159 ? 22.400 -0.381 -39.378 1.00 97.31 159 SER A O 1
ATOM 1224 N N . LEU A 1 160 ? 24.269 0.824 -39.611 1.00 97.19 160 LEU A N 1
ATOM 1225 C CA . LEU A 1 160 ? 23.668 1.765 -40.550 1.00 97.19 160 LEU A CA 1
ATOM 1226 C C . LEU A 1 160 ? 23.398 1.070 -41.898 1.00 97.19 160 LEU A C 1
ATOM 1228 O O . LEU A 1 160 ? 23.896 -0.028 -42.177 1.00 97.19 160 LEU A O 1
ATOM 1232 N N . CYS A 1 161 ? 22.570 1.692 -42.740 1.00 94.31 161 CYS A N 1
ATOM 1233 C CA . CYS A 1 161 ? 22.166 1.113 -44.027 1.00 94.31 161 CYS A CA 1
ATOM 1234 C C . CYS A 1 161 ? 23.329 0.950 -45.023 1.00 94.31 161 CYS A C 1
ATOM 1236 O O . CYS A 1 161 ? 23.241 0.113 -45.920 1.00 94.31 161 CYS A O 1
ATOM 1238 N N . ASP A 1 162 ? 24.405 1.717 -44.850 1.00 93.44 162 ASP A N 1
ATOM 1239 C CA . ASP A 1 162 ? 25.659 1.609 -45.606 1.00 93.44 162 ASP A CA 1
ATOM 1240 C C . ASP A 1 162 ? 26.607 0.519 -45.060 1.00 93.44 162 ASP A C 1
ATOM 1242 O O . ASP A 1 162 ? 27.673 0.289 -45.623 1.00 93.44 162 ASP A O 1
ATOM 1246 N N . GLY A 1 163 ? 26.215 -0.176 -43.984 1.00 92.50 163 GLY A N 1
ATOM 1247 C CA . GLY A 1 163 ? 27.002 -1.221 -43.325 1.00 92.50 163 GLY A CA 1
ATOM 1248 C C . GLY A 1 163 ? 27.964 -0.711 -42.248 1.00 92.50 163 GLY A C 1
ATOM 1249 O O . GLY A 1 163 ? 28.609 -1.524 -41.585 1.00 92.50 163 GLY A O 1
ATOM 1250 N N . SER A 1 164 ? 28.057 0.603 -42.033 1.00 95.00 164 SER A N 1
ATOM 1251 C CA . SER A 1 164 ? 28.911 1.176 -40.991 1.00 95.00 164 SER A CA 1
ATOM 1252 C C . SER A 1 164 ? 28.322 1.001 -39.582 1.00 95.00 164 SER A C 1
ATOM 1254 O O . SER A 1 164 ? 27.145 0.675 -39.392 1.00 95.00 164 SER A O 1
ATOM 1256 N N . VAL A 1 165 ? 29.162 1.178 -38.559 1.00 95.94 165 VAL A N 1
ATOM 1257 C CA . VAL A 1 165 ? 28.772 0.990 -37.154 1.00 95.94 165 VAL A CA 1
ATOM 1258 C C . VAL A 1 165 ? 27.757 2.054 -36.733 1.00 95.94 165 VAL A C 1
ATOM 1260 O O . VAL A 1 165 ? 28.013 3.250 -36.864 1.00 95.94 165 VAL A O 1
ATOM 1263 N N . ALA A 1 166 ? 26.644 1.611 -36.149 1.00 97.19 166 ALA A N 1
ATOM 1264 C CA . ALA A 1 166 ? 25.621 2.489 -35.601 1.00 97.19 166 ALA A CA 1
ATOM 1265 C C . ALA A 1 166 ? 25.846 2.781 -34.105 1.00 97.19 166 ALA A C 1
ATOM 1267 O O . ALA A 1 166 ? 26.209 1.899 -33.315 1.00 97.19 166 ALA A O 1
ATOM 1268 N N . PHE A 1 167 ? 25.585 4.025 -33.712 1.00 98.00 167 PHE A N 1
ATOM 1269 C CA . PHE A 1 167 ? 25.551 4.474 -32.323 1.00 98.00 167 PHE A CA 1
ATOM 1270 C C . PHE A 1 167 ? 24.159 5.000 -31.974 1.00 98.00 167 PHE A C 1
ATOM 1272 O O . PHE A 1 167 ? 23.459 5.534 -32.827 1.00 98.00 167 PHE A O 1
ATOM 1279 N N . LEU A 1 168 ? 23.781 4.892 -30.703 1.00 97.38 168 LEU A N 1
ATOM 1280 C CA . LEU A 1 168 ? 22.567 5.489 -30.161 1.00 97.38 168 LEU A CA 1
ATOM 1281 C C . LEU A 1 168 ? 22.946 6.442 -29.024 1.00 97.38 168 LEU A C 1
ATOM 1283 O O . LEU A 1 168 ? 23.528 6.021 -28.022 1.00 97.38 168 LEU A O 1
ATOM 1287 N N . LYS A 1 169 ? 22.636 7.732 -29.163 1.00 96.38 169 LYS A N 1
ATOM 1288 C CA . LYS A 1 169 ? 22.718 8.688 -28.054 1.00 96.38 169 LYS A CA 1
ATOM 1289 C C . LYS A 1 169 ? 21.494 8.492 -27.172 1.00 96.38 169 LYS A C 1
ATOM 1291 O O . LYS A 1 169 ? 20.393 8.875 -27.558 1.00 96.38 169 LYS A O 1
ATOM 1296 N N . LEU A 1 170 ? 21.685 7.877 -26.011 1.00 96.00 170 LEU A N 1
ATOM 1297 C CA . LEU A 1 170 ? 20.583 7.498 -25.137 1.00 96.00 170 LEU A CA 1
ATOM 1298 C C . LEU A 1 170 ? 19.911 8.734 -24.536 1.00 96.00 170 LEU A C 1
ATOM 1300 O O . LEU A 1 170 ? 20.573 9.606 -23.975 1.00 96.00 170 LEU A O 1
ATOM 1304 N N . LYS A 1 171 ? 18.585 8.773 -24.655 1.00 94.81 171 LYS A N 1
ATOM 1305 C CA . LYS A 1 171 ? 17.684 9.681 -23.932 1.00 94.81 171 LYS A CA 1
ATOM 1306 C C . LYS A 1 171 ? 17.091 8.999 -22.703 1.00 94.81 171 LYS A C 1
ATOM 1308 O O . LYS A 1 171 ? 16.734 9.668 -21.737 1.00 94.81 171 LYS A O 1
ATOM 1313 N N . ARG A 1 172 ? 16.967 7.671 -22.762 1.00 94.69 172 ARG A N 1
ATOM 1314 C CA . ARG A 1 172 ? 16.356 6.838 -21.730 1.00 94.69 172 ARG A CA 1
ATOM 1315 C C . ARG A 1 172 ? 17.269 5.681 -21.339 1.00 94.69 172 ARG A C 1
ATOM 1317 O O . ARG A 1 172 ? 18.178 5.319 -22.089 1.00 94.69 172 ARG A O 1
ATOM 1324 N N . ALA A 1 173 ? 17.051 5.133 -20.150 1.00 93.38 173 ALA A N 1
ATOM 1325 C CA . ALA A 1 173 ? 17.872 4.068 -19.607 1.00 93.38 173 ALA A CA 1
ATOM 1326 C C . ALA A 1 173 ? 17.674 2.741 -20.358 1.00 93.38 173 ALA A C 1
ATOM 1328 O O . ALA A 1 173 ? 16.700 2.525 -21.078 1.00 93.38 173 ALA A O 1
ATOM 1329 N N . LEU A 1 174 ? 18.631 1.830 -20.185 1.00 92.06 174 LEU A N 1
ATOM 1330 C CA . LEU A 1 174 ? 18.633 0.507 -20.798 1.00 92.06 174 LEU A CA 1
ATOM 1331 C C . LEU A 1 174 ? 19.178 -0.542 -19.840 1.00 92.06 174 LEU A C 1
ATOM 1333 O O . LEU A 1 174 ? 19.956 -0.241 -18.933 1.00 92.06 174 LEU A O 1
ATOM 1337 N N . ASN A 1 175 ? 18.812 -1.797 -20.101 1.00 89.44 175 ASN A N 1
ATOM 1338 C CA . ASN A 1 175 ? 19.392 -2.941 -19.411 1.00 89.44 175 ASN A CA 1
ATOM 1339 C C . ASN A 1 175 ? 20.923 -2.881 -19.468 1.00 89.44 175 ASN A C 1
ATOM 1341 O O . ASN A 1 175 ? 21.507 -2.638 -20.523 1.00 89.44 175 ASN A O 1
ATOM 1345 N N . GLY A 1 176 ? 21.575 -3.132 -18.334 1.00 88.25 176 GLY A N 1
ATOM 1346 C CA . GLY A 1 176 ? 23.034 -3.159 -18.232 1.00 88.25 176 GLY A CA 1
ATOM 1347 C C . GLY A 1 176 ? 23.709 -1.803 -18.010 1.00 88.25 176 GLY A C 1
ATOM 1348 O O . GLY A 1 176 ? 24.915 -1.792 -17.775 1.00 88.25 176 GLY A O 1
ATOM 1349 N N . LEU A 1 177 ? 22.978 -0.678 -18.025 1.00 89.06 177 LEU A N 1
ATOM 1350 C CA . LEU A 1 177 ? 23.488 0.580 -17.464 1.00 89.06 177 LEU A CA 1
ATOM 1351 C C . LEU A 1 177 ? 23.489 0.505 -15.934 1.00 89.06 177 LEU A C 1
ATOM 1353 O O . LEU A 1 177 ? 22.563 -0.043 -15.333 1.00 89.06 177 LEU A O 1
ATOM 1357 N N . ARG A 1 178 ? 24.508 1.082 -15.289 1.00 82.44 178 ARG A N 1
ATOM 1358 C CA . ARG A 1 178 ? 24.641 1.012 -13.821 1.00 82.44 178 ARG A CA 1
ATOM 1359 C C . ARG A 1 178 ? 23.565 1.782 -13.062 1.00 82.44 178 ARG A C 1
ATOM 1361 O O . ARG A 1 178 ? 23.289 1.440 -11.920 1.00 82.44 178 ARG A O 1
ATOM 1368 N N . ASP A 1 179 ? 23.007 2.815 -13.673 1.00 81.19 179 ASP A N 1
ATOM 1369 C CA . ASP A 1 179 ? 22.023 3.732 -13.101 1.00 81.19 179 ASP A CA 1
ATOM 1370 C C . ASP A 1 179 ? 20.592 3.478 -13.599 1.00 81.19 179 ASP A C 1
ATOM 1372 O O . ASP A 1 179 ? 19.675 4.176 -13.171 1.00 81.19 179 ASP A O 1
ATOM 1376 N N . ALA A 1 180 ? 20.365 2.455 -14.436 1.00 87.31 180 ALA A N 1
ATOM 1377 C CA . ALA A 1 180 ? 19.042 2.160 -14.993 1.00 87.31 180 ALA A CA 1
ATOM 1378 C C . ALA A 1 180 ? 17.973 1.929 -13.917 1.00 87.31 180 ALA A C 1
ATOM 1380 O O . ALA A 1 180 ? 16.886 2.503 -13.990 1.00 87.31 180 ALA A O 1
ATOM 1381 N N . SER A 1 181 ? 18.298 1.140 -12.890 1.00 84.12 181 SER A N 1
ATOM 1382 C CA . SER A 1 181 ? 17.383 0.850 -11.783 1.00 84.12 181 SER A CA 1
ATOM 1383 C C . SER A 1 181 ? 17.037 2.100 -10.971 1.00 84.12 181 SER A C 1
ATOM 1385 O O . SER A 1 181 ? 15.894 2.261 -10.552 1.00 84.12 181 SER A O 1
ATOM 1387 N N . LEU A 1 182 ? 17.998 3.009 -10.775 1.00 82.75 182 LEU A N 1
ATOM 1388 C CA . LEU A 1 182 ? 17.766 4.273 -10.074 1.00 82.75 182 LEU A CA 1
ATOM 1389 C C . LEU A 1 182 ? 16.929 5.243 -10.917 1.00 82.75 182 LEU A C 1
ATOM 1391 O O . LEU A 1 182 ? 16.022 5.879 -10.386 1.00 82.75 182 LEU A O 1
ATOM 1395 N N . ALA A 1 183 ? 17.213 5.348 -12.218 1.00 88.50 183 ALA A N 1
ATOM 1396 C CA . ALA A 1 183 ? 16.432 6.170 -13.140 1.00 88.50 183 ALA A CA 1
ATOM 1397 C C . ALA A 1 183 ? 14.966 5.706 -13.184 1.00 88.50 183 ALA A C 1
ATOM 1399 O O . ALA A 1 183 ? 14.053 6.528 -13.114 1.00 88.50 183 ALA A O 1
ATOM 1400 N N . TRP A 1 184 ? 14.745 4.388 -13.218 1.00 89.31 184 TRP A N 1
ATOM 1401 C CA . TRP A 1 184 ? 13.412 3.794 -13.116 1.00 89.31 184 TRP A CA 1
ATOM 1402 C C . TRP A 1 184 ? 12.725 4.103 -11.793 1.00 89.31 184 TRP A C 1
ATOM 1404 O O . TRP A 1 184 ? 11.603 4.603 -11.796 1.00 89.31 184 TRP A O 1
ATOM 1414 N N . LEU A 1 185 ? 13.416 3.891 -10.672 1.00 85.81 185 LEU A N 1
ATOM 1415 C CA . LEU A 1 185 ? 12.867 4.190 -9.355 1.00 85.81 185 LEU A CA 1
ATOM 1416 C C . LEU A 1 185 ? 12.431 5.656 -9.240 1.00 85.81 185 LEU A C 1
ATOM 1418 O O . LEU A 1 185 ? 11.355 5.925 -8.720 1.00 85.81 185 LEU A O 1
ATOM 1422 N N . ARG A 1 186 ? 13.236 6.603 -9.739 1.00 87.19 186 ARG A N 1
ATOM 1423 C CA . ARG A 1 186 ? 12.906 8.038 -9.707 1.00 87.19 186 ARG A CA 1
ATOM 1424 C C . ARG A 1 186 ? 11.667 8.362 -10.535 1.00 87.19 186 ARG A C 1
ATOM 1426 O O . ARG A 1 186 ? 10.777 9.046 -10.032 1.00 87.19 186 ARG A O 1
ATOM 1433 N N . LEU A 1 187 ? 11.599 7.855 -11.768 1.00 91.06 187 LEU A N 1
ATOM 1434 C CA . LEU A 1 187 ? 10.439 8.052 -12.638 1.00 91.06 187 LEU A CA 1
ATOM 1435 C C . LEU A 1 187 ? 9.170 7.482 -11.995 1.00 91.06 187 LEU A C 1
ATOM 1437 O O . LEU A 1 187 ? 8.149 8.169 -11.916 1.00 91.06 187 LEU A O 1
ATOM 1441 N N . LEU A 1 188 ? 9.243 6.238 -11.521 1.00 90.00 188 LEU A N 1
ATOM 1442 C CA . LEU A 1 188 ? 8.106 5.546 -10.933 1.00 90.00 188 LEU A CA 1
ATOM 1443 C C . LEU A 1 188 ? 7.659 6.222 -9.632 1.00 90.00 188 LEU A C 1
ATOM 1445 O O . LEU A 1 188 ? 6.476 6.518 -9.487 1.00 90.00 188 LEU A O 1
ATOM 1449 N N . ALA A 1 189 ? 8.590 6.546 -8.729 1.00 88.50 189 ALA A N 1
ATOM 1450 C CA . ALA A 1 189 ? 8.291 7.242 -7.480 1.00 88.50 189 ALA A CA 1
ATOM 1451 C C . ALA A 1 189 ? 7.627 8.600 -7.734 1.00 88.50 189 ALA A C 1
ATOM 1453 O O . ALA A 1 189 ? 6.600 8.889 -7.128 1.00 88.50 189 ALA A O 1
ATOM 1454 N N . GLY A 1 190 ? 8.159 9.405 -8.661 1.00 88.62 190 GLY A N 1
ATOM 1455 C CA . GLY A 1 190 ? 7.563 10.693 -9.025 1.00 88.62 190 GLY A CA 1
ATOM 1456 C C . GLY A 1 190 ? 6.164 10.542 -9.628 1.00 88.62 190 GLY A C 1
ATOM 1457 O O . GLY A 1 190 ? 5.254 11.295 -9.282 1.00 88.62 190 GLY A O 1
ATOM 1458 N N . THR A 1 191 ? 5.962 9.524 -10.469 1.00 89.56 191 THR A N 1
ATOM 1459 C CA . THR A 1 191 ? 4.653 9.218 -11.067 1.00 89.56 191 THR A CA 1
ATOM 1460 C C . THR A 1 191 ? 3.633 8.812 -10.001 1.00 89.56 191 THR A C 1
ATOM 1462 O O . THR A 1 191 ? 2.530 9.355 -9.973 1.00 89.56 191 THR A O 1
ATOM 1465 N N . ILE A 1 192 ? 4.008 7.902 -9.096 1.00 88.19 192 ILE A N 1
ATOM 1466 C CA . ILE A 1 192 ? 3.164 7.420 -7.992 1.00 88.19 192 ILE A CA 1
ATOM 1467 C C . ILE A 1 192 ? 2.834 8.563 -7.017 1.00 88.19 192 ILE A C 1
ATOM 1469 O O . ILE A 1 192 ? 1.677 8.724 -6.623 1.00 88.19 192 ILE A O 1
ATOM 1473 N N . GLN A 1 193 ? 3.817 9.403 -6.683 1.00 85.94 193 GLN A N 1
ATOM 1474 C CA . GLN A 1 193 ? 3.625 10.584 -5.835 1.00 85.94 193 GLN A CA 1
ATOM 1475 C C . GLN A 1 193 ? 2.688 11.612 -6.458 1.00 85.94 193 GLN A C 1
ATOM 1477 O O . GLN A 1 193 ? 1.841 12.171 -5.759 1.00 85.94 193 GLN A O 1
ATOM 1482 N N . GLY A 1 194 ? 2.764 11.801 -7.776 1.00 82.06 194 GLY A N 1
ATOM 1483 C CA . GLY A 1 194 ? 1.820 12.635 -8.517 1.00 82.06 194 GLY A CA 1
ATOM 1484 C C . GLY A 1 194 ? 0.360 12.180 -8.389 1.00 82.06 194 GLY A C 1
ATOM 1485 O O . GLY A 1 194 ? -0.536 13.008 -8.512 1.00 82.06 194 GLY A O 1
ATOM 1486 N N . GLN A 1 195 ? 0.110 10.899 -8.088 1.00 79.69 195 GLN A N 1
ATOM 1487 C CA . GLN A 1 195 ? -1.236 10.355 -7.853 1.00 79.69 195 GLN A CA 1
ATOM 1488 C C . GLN A 1 195 ? -1.716 10.491 -6.394 1.00 79.69 195 GLN A C 1
ATOM 1490 O O . GLN A 1 195 ? -2.820 10.051 -6.076 1.00 79.69 195 GLN A O 1
ATOM 1495 N N . GLY A 1 196 ? -0.917 11.088 -5.500 1.00 79.19 196 GLY A N 1
ATOM 1496 C CA . GLY A 1 196 ? -1.256 11.282 -4.082 1.00 79.19 196 GLY A CA 1
ATOM 1497 C C . GLY A 1 196 ? -0.762 10.178 -3.138 1.00 79.19 196 GLY A C 1
ATOM 1498 O O . GLY A 1 196 ? -1.098 10.182 -1.950 1.00 79.19 196 GLY A O 1
ATOM 1499 N N . LEU A 1 197 ? 0.045 9.240 -3.640 1.00 84.00 197 LEU A N 1
ATOM 1500 C CA . LEU A 1 197 ? 0.599 8.132 -2.861 1.00 84.00 197 LEU A CA 1
ATOM 1501 C C . LEU A 1 197 ? 2.017 8.454 -2.383 1.00 84.00 197 LEU A C 1
ATOM 1503 O O . LEU A 1 197 ? 2.796 9.091 -3.081 1.00 84.00 197 LEU A O 1
ATOM 1507 N N . TRP A 1 198 ? 2.381 8.007 -1.192 1.00 85.25 198 TRP A N 1
ATOM 1508 C CA . TRP A 1 198 ? 3.668 8.321 -0.577 1.00 85.25 198 TRP A CA 1
ATOM 1509 C C . TRP A 1 198 ? 4.337 7.052 -0.041 1.00 85.25 198 TRP A C 1
ATOM 1511 O O . TRP A 1 198 ? 3.665 6.053 0.203 1.00 85.25 198 TRP A O 1
ATOM 1521 N N . SER A 1 199 ? 5.657 7.088 0.128 1.00 86.00 199 SER A N 1
ATOM 1522 C CA . SER A 1 199 ? 6.472 5.996 0.681 1.00 86.00 199 SER A CA 1
ATOM 1523 C C . SER A 1 199 ? 7.325 6.508 1.841 1.00 86.00 199 SER A C 1
ATOM 1525 O O . SER A 1 199 ? 7.756 7.664 1.818 1.00 86.00 199 SER A O 1
ATOM 1527 N N . ASP A 1 200 ? 7.601 5.661 2.833 1.00 78.69 200 ASP A N 1
ATOM 1528 C CA . ASP A 1 200 ? 8.535 5.987 3.918 1.00 78.69 200 ASP A CA 1
ATOM 1529 C C . ASP A 1 200 ? 9.990 5.661 3.533 1.00 78.69 200 ASP A C 1
ATOM 1531 O O . ASP A 1 200 ? 10.265 4.906 2.602 1.00 78.69 200 ASP A O 1
ATOM 1535 N N . THR A 1 201 ? 10.943 6.215 4.280 1.00 77.19 201 THR A N 1
ATOM 1536 C CA . THR A 1 201 ? 12.372 5.896 4.163 1.00 77.19 201 THR A CA 1
ATOM 1537 C C . THR A 1 201 ? 12.752 4.486 4.621 1.00 77.19 201 THR A C 1
ATOM 1539 O O . THR A 1 201 ? 13.752 3.956 4.139 1.00 77.19 201 THR A O 1
ATOM 1542 N N . LEU A 1 202 ? 11.986 3.883 5.536 1.00 77.00 202 LEU A N 1
ATOM 1543 C CA . LEU A 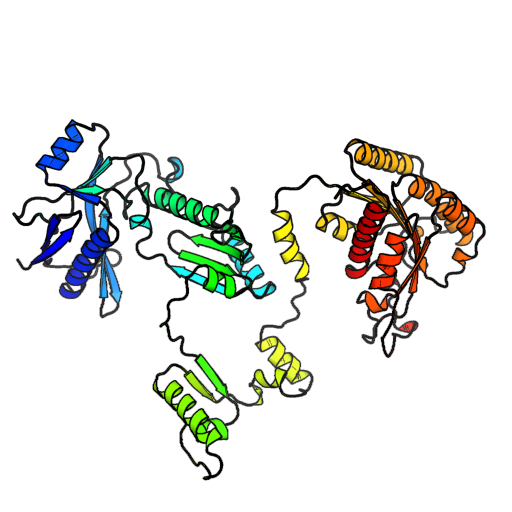1 202 ? 12.212 2.524 6.035 1.00 77.00 202 LEU A CA 1
ATOM 1544 C C . LEU A 1 202 ? 11.884 1.473 4.973 1.00 77.00 202 LEU A C 1
ATOM 1546 O O . LEU A 1 202 ? 12.631 0.511 4.820 1.00 77.00 202 LEU A O 1
ATOM 1550 N N . GLU A 1 203 ? 10.801 1.688 4.223 1.00 82.00 203 GLU A N 1
ATOM 1551 C CA . GLU A 1 203 ? 10.379 0.822 3.125 1.00 82.00 203 GLU A CA 1
ATOM 1552 C C . GLU A 1 203 ? 10.099 1.652 1.856 1.00 82.00 203 GLU A C 1
ATOM 1554 O O . GLU A 1 203 ? 8.945 1.913 1.510 1.00 82.00 203 GLU A O 1
ATOM 1559 N N . PRO A 1 204 ? 11.148 2.069 1.125 1.00 82.00 204 PRO A N 1
ATOM 1560 C CA . PRO A 1 204 ? 11.015 2.938 -0.049 1.00 82.00 204 PRO A CA 1
ATOM 1561 C C . PRO A 1 204 ? 10.322 2.262 -1.245 1.00 82.00 204 PRO A C 1
ATOM 1563 O O . PRO A 1 204 ? 9.964 2.938 -2.204 1.00 82.00 204 PRO A O 1
ATOM 1566 N N . CYS A 1 205 ? 10.152 0.938 -1.202 1.00 85.06 205 CYS A N 1
ATOM 1567 C CA . CYS A 1 205 ? 9.444 0.145 -2.208 1.00 85.06 205 CYS A CA 1
ATOM 1568 C C . CYS A 1 205 ? 7.941 0.015 -1.937 1.00 85.06 205 CYS A C 1
ATOM 1570 O O . CYS A 1 205 ? 7.226 -0.544 -2.771 1.00 85.06 205 CYS A O 1
ATOM 1572 N N . PHE A 1 206 ? 7.463 0.482 -0.782 1.00 87.62 206 PHE A N 1
ATOM 1573 C CA . PHE A 1 206 ? 6.061 0.411 -0.404 1.00 87.62 206 PHE A CA 1
ATOM 1574 C C . PHE A 1 206 ? 5.435 1.803 -0.424 1.00 87.62 206 PHE A C 1
ATOM 1576 O O . PHE A 1 206 ? 5.852 2.706 0.302 1.00 87.62 206 PHE A O 1
ATOM 1583 N N . TYR A 1 207 ? 4.417 1.965 -1.261 1.00 89.19 207 TYR A N 1
ATOM 1584 C CA . TYR A 1 207 ? 3.668 3.201 -1.419 1.00 89.19 207 TYR A CA 1
ATOM 1585 C C . TYR A 1 207 ? 2.247 3.019 -0.912 1.00 89.19 207 TYR A C 1
ATOM 1587 O O . TYR A 1 207 ? 1.620 1.985 -1.135 1.00 89.19 207 TYR A O 1
ATOM 1595 N N . GLN A 1 208 ? 1.702 4.048 -0.281 1.00 86.69 208 GLN A N 1
ATOM 1596 C CA . GLN A 1 208 ? 0.334 4.043 0.210 1.00 86.69 208 GLN A CA 1
ATOM 1597 C C . GLN A 1 208 ? -0.266 5.444 0.213 1.00 86.69 208 GLN A C 1
ATOM 1599 O O . GLN A 1 208 ? 0.447 6.445 0.255 1.00 86.69 208 GLN A O 1
ATOM 1604 N N . GLY A 1 209 ? -1.592 5.531 0.197 1.00 80.50 209 GLY A N 1
ATOM 1605 C CA . GLY A 1 209 ? -2.277 6.809 0.343 1.00 80.50 209 GLY A CA 1
ATOM 1606 C C . GLY A 1 209 ? -3.611 6.876 -0.379 1.00 80.50 209 GLY A C 1
ATOM 1607 O O . GLY A 1 209 ? -4.209 5.862 -0.747 1.00 80.50 209 GLY A O 1
ATOM 1608 N N . LYS A 1 210 ? -4.075 8.113 -0.555 1.00 75.50 210 LYS A N 1
ATOM 1609 C CA . LYS A 1 210 ? -5.306 8.434 -1.269 1.00 75.50 210 LYS A CA 1
ATOM 1610 C C . LYS A 1 210 ? -4.972 8.723 -2.722 1.00 75.50 210 LYS A C 1
ATOM 1612 O O . LYS A 1 210 ? -4.184 9.621 -2.998 1.00 75.50 210 LYS A O 1
ATOM 1617 N N . VAL A 1 211 ? -5.601 7.986 -3.626 1.00 73.31 211 VAL A N 1
ATOM 1618 C CA . VAL A 1 211 ? -5.534 8.260 -5.058 1.00 73.31 211 VAL A CA 1
ATOM 1619 C C . VAL A 1 211 ? -6.399 9.477 -5.350 1.00 73.31 211 VAL A C 1
ATOM 1621 O O . VAL A 1 211 ? -7.574 9.511 -4.970 1.00 73.31 211 VAL A O 1
ATOM 1624 N N . LEU A 1 212 ? -5.812 10.466 -6.011 1.00 69.44 212 LEU A N 1
ATOM 1625 C CA . LEU A 1 212 ? -6.487 11.693 -6.416 1.00 69.44 212 LEU A CA 1
ATOM 1626 C C . LEU A 1 212 ? -6.744 11.683 -7.926 1.00 69.44 212 LEU A C 1
ATOM 1628 O O . LEU A 1 212 ? -5.921 11.191 -8.693 1.00 69.44 212 LEU A O 1
ATOM 1632 N N . ASP A 1 213 ? -7.876 12.234 -8.362 1.00 68.31 213 ASP A N 1
ATOM 1633 C CA . ASP A 1 213 ? -8.090 12.531 -9.780 1.00 68.31 213 ASP A CA 1
ATOM 1634 C C . ASP A 1 213 ? -7.328 13.801 -10.212 1.00 68.31 213 ASP A C 1
ATOM 1636 O O . ASP A 1 213 ? -6.745 14.528 -9.402 1.00 68.31 213 ASP A O 1
ATOM 1640 N N . SER A 1 214 ? -7.374 14.120 -11.508 1.00 70.12 214 SER A N 1
ATOM 1641 C CA . SER A 1 214 ? -6.739 15.320 -12.076 1.00 70.12 214 SER A CA 1
ATOM 1642 C C . SER A 1 214 ? -7.290 16.653 -11.543 1.00 70.12 214 SER A C 1
ATOM 1644 O O . SER A 1 214 ? -6.699 17.703 -11.790 1.00 70.12 214 SER A O 1
ATOM 1646 N N . LYS A 1 215 ? -8.408 16.631 -10.809 1.00 71.94 215 LYS A N 1
ATOM 1647 C CA . LYS A 1 215 ? -9.038 17.779 -10.142 1.00 71.94 215 LYS A CA 1
ATOM 1648 C C . LYS A 1 215 ? -8.842 17.743 -8.619 1.00 71.94 215 LYS A C 1
ATOM 1650 O O . LYS A 1 215 ? -9.492 18.514 -7.916 1.00 71.94 215 LYS A O 1
ATOM 1655 N N . ALA A 1 216 ? -7.949 16.884 -8.123 1.00 67.44 216 ALA A N 1
ATOM 1656 C CA . ALA A 1 216 ? -7.658 16.660 -6.708 1.00 67.44 216 ALA A CA 1
ATOM 1657 C C . ALA A 1 216 ? -8.831 16.099 -5.875 1.00 67.44 216 ALA A C 1
ATOM 1659 O O . ALA A 1 216 ? -8.837 16.231 -4.649 1.00 67.44 216 ALA A O 1
ATOM 1660 N N . ASN A 1 217 ? -9.810 15.445 -6.506 1.00 63.19 217 ASN A N 1
ATOM 1661 C CA . ASN A 1 217 ? -10.844 14.704 -5.786 1.00 63.19 217 ASN A CA 1
ATOM 1662 C C . ASN A 1 217 ? -10.320 13.333 -5.354 1.00 63.19 217 ASN A C 1
ATOM 1664 O O . ASN A 1 217 ? -9.636 12.647 -6.109 1.00 63.19 217 ASN A O 1
ATOM 1668 N N . GLU A 1 218 ? -10.699 12.904 -4.154 1.00 68.81 218 GLU A N 1
ATOM 1669 C CA . GLU A 1 218 ? -10.342 11.591 -3.618 1.00 68.81 218 GLU A CA 1
ATOM 1670 C C . GLU A 1 218 ? -11.124 10.471 -4.324 1.00 68.81 218 GLU A C 1
ATOM 1672 O O . GLU A 1 218 ? -12.350 10.399 -4.230 1.00 68.81 218 GLU A O 1
ATOM 1677 N N . LEU A 1 219 ? -10.404 9.579 -5.010 1.00 61.00 219 LEU A N 1
ATOM 1678 C CA . LEU A 1 219 ? -10.962 8.406 -5.692 1.00 61.00 219 LEU A CA 1
ATOM 1679 C C . LEU A 1 219 ? -11.014 7.168 -4.788 1.00 61.00 219 LEU A C 1
ATOM 1681 O O . LEU A 1 219 ? -11.884 6.312 -4.956 1.00 61.00 219 LEU A O 1
ATOM 1685 N N . GLY A 1 220 ? -10.092 7.061 -3.831 1.00 66.12 220 GLY A N 1
ATOM 1686 C CA . GLY A 1 220 ? -10.036 5.958 -2.875 1.00 66.12 220 GLY A CA 1
ATOM 1687 C C . GLY A 1 220 ? -8.627 5.698 -2.354 1.00 66.12 220 GLY A C 1
ATOM 1688 O O . GLY A 1 220 ? -7.710 6.474 -2.604 1.00 66.12 220 GLY A O 1
ATOM 1689 N N . ILE A 1 221 ? -8.457 4.599 -1.619 1.00 71.69 221 ILE A N 1
ATOM 1690 C CA . ILE A 1 221 ? -7.175 4.209 -1.016 1.00 71.69 221 ILE A CA 1
ATOM 1691 C C . ILE A 1 221 ? -6.506 3.129 -1.869 1.00 71.69 221 ILE A C 1
ATOM 1693 O O . ILE A 1 221 ? -7.170 2.173 -2.292 1.00 71.69 221 ILE A O 1
ATOM 1697 N N . ALA A 1 222 ? -5.195 3.273 -2.076 1.00 81.50 222 ALA A N 1
ATOM 1698 C CA . ALA A 1 222 ? -4.350 2.285 -2.737 1.00 81.50 222 ALA A CA 1
ATOM 1699 C C . ALA A 1 222 ? -3.060 2.024 -1.943 1.00 81.50 222 ALA A C 1
ATOM 1701 O O . ALA A 1 222 ? -2.525 2.926 -1.293 1.00 81.50 222 ALA A O 1
ATOM 1702 N N . MET A 1 223 ? -2.563 0.790 -2.038 1.00 87.19 223 MET A N 1
ATOM 1703 C CA . MET A 1 223 ? -1.208 0.401 -1.643 1.00 87.19 223 MET A CA 1
ATOM 1704 C C . MET A 1 223 ? -0.491 -0.223 -2.833 1.00 87.19 223 MET A C 1
ATOM 1706 O O . MET A 1 223 ? -1.105 -0.973 -3.593 1.00 87.19 223 MET A O 1
ATOM 1710 N N . LEU A 1 224 ? 0.796 0.069 -2.983 1.00 90.06 224 LEU A N 1
ATOM 1711 C CA . LEU A 1 224 ? 1.650 -0.530 -3.994 1.00 90.06 224 LEU A CA 1
ATOM 1712 C C . LEU A 1 224 ? 2.915 -1.070 -3.338 1.00 90.06 224 LEU A C 1
ATOM 1714 O O . LEU A 1 224 ? 3.598 -0.340 -2.625 1.00 90.06 224 LEU A O 1
ATOM 1718 N N . LEU A 1 225 ? 3.261 -2.316 -3.635 1.00 88.81 225 LEU A N 1
ATOM 1719 C CA . LEU A 1 225 ? 4.579 -2.872 -3.356 1.00 88.81 225 LEU A CA 1
ATOM 1720 C C . LEU A 1 225 ? 5.312 -3.055 -4.682 1.00 88.81 225 LEU A C 1
ATOM 1722 O O . LEU A 1 225 ? 4.847 -3.791 -5.551 1.00 88.81 225 LEU A O 1
ATOM 1726 N N . VAL A 1 226 ? 6.441 -2.371 -4.835 1.00 87.19 226 VAL A N 1
ATOM 1727 C CA . VAL A 1 226 ? 7.202 -2.312 -6.085 1.00 87.19 226 VAL A CA 1
ATOM 1728 C C . VAL A 1 226 ? 8.478 -3.135 -5.957 1.00 87.19 226 VAL A C 1
ATOM 1730 O O . VAL A 1 226 ? 9.356 -2.814 -5.155 1.00 87.19 226 VAL A O 1
ATOM 1733 N N . TYR A 1 227 ? 8.618 -4.149 -6.803 1.00 82.81 227 TYR A N 1
ATOM 1734 C CA . TYR A 1 227 ? 9.859 -4.875 -7.040 1.00 82.81 227 TYR A CA 1
ATOM 1735 C C . TYR A 1 227 ? 10.325 -4.588 -8.471 1.00 82.81 227 TYR A C 1
ATOM 1737 O O . TYR A 1 227 ? 9.994 -5.305 -9.401 1.00 82.81 227 TYR A O 1
ATOM 1745 N N . VAL A 1 228 ? 11.098 -3.515 -8.655 1.00 81.56 228 VAL A N 1
ATOM 1746 C CA . VAL A 1 228 ? 11.561 -3.076 -9.985 1.00 81.56 228 VAL A CA 1
ATOM 1747 C C . VAL A 1 228 ? 10.377 -2.900 -10.955 1.00 81.56 228 VAL A C 1
ATOM 1749 O O . VAL A 1 228 ? 9.653 -1.916 -10.816 1.00 81.56 228 VAL A O 1
ATOM 1752 N N . ASP A 1 229 ? 10.205 -3.785 -11.934 1.00 80.38 229 ASP A N 1
ATOM 1753 C CA . ASP A 1 229 ? 9.166 -3.789 -12.968 1.00 80.38 229 ASP A CA 1
ATOM 1754 C C . ASP A 1 229 ? 7.863 -4.482 -12.533 1.00 80.38 229 ASP A C 1
ATOM 1756 O O . ASP A 1 229 ? 6.809 -4.178 -13.097 1.00 80.38 229 ASP A O 1
ATOM 1760 N N . ASP A 1 230 ? 7.913 -5.313 -11.490 1.00 83.25 230 ASP A N 1
ATOM 1761 C CA . ASP A 1 230 ? 6.749 -5.952 -10.882 1.00 83.25 230 ASP A CA 1
ATOM 1762 C C . ASP A 1 230 ? 6.123 -5.051 -9.810 1.00 83.25 230 ASP A C 1
ATOM 1764 O O . ASP A 1 230 ? 6.788 -4.565 -8.887 1.00 83.25 230 ASP A O 1
ATOM 1768 N N . ILE A 1 231 ? 4.809 -4.856 -9.885 1.00 87.56 231 ILE A N 1
ATOM 1769 C CA . ILE A 1 231 ? 4.057 -4.047 -8.927 1.00 87.56 231 ILE A CA 1
ATOM 1770 C C . ILE A 1 231 ? 2.859 -4.840 -8.432 1.00 87.56 231 ILE A C 1
ATOM 1772 O O . ILE A 1 231 ? 1.981 -5.234 -9.197 1.00 87.56 231 ILE A O 1
ATOM 1776 N N . LEU A 1 232 ? 2.772 -5.014 -7.122 1.00 85.06 232 LEU A N 1
ATOM 1777 C CA . LEU A 1 232 ? 1.556 -5.482 -6.479 1.00 85.06 232 LEU A CA 1
ATOM 1778 C C . LEU A 1 232 ? 0.725 -4.278 -6.052 1.00 85.06 232 LEU A C 1
ATOM 1780 O O . LEU A 1 232 ? 1.163 -3.486 -5.226 1.00 85.06 232 LEU A O 1
ATOM 1784 N N . LEU A 1 233 ? -0.474 -4.153 -6.611 1.00 85.62 233 LEU A N 1
ATOM 1785 C CA . LEU A 1 233 ? -1.429 -3.087 -6.337 1.00 85.62 233 LEU A CA 1
ATOM 1786 C C . LEU A 1 233 ? -2.607 -3.637 -5.532 1.00 85.62 233 LEU A C 1
ATOM 1788 O O . LEU A 1 233 ? -3.326 -4.519 -6.001 1.00 85.62 233 LEU A O 1
ATOM 1792 N N . ALA A 1 234 ? -2.850 -3.061 -4.361 1.00 82.81 234 ALA A N 1
ATOM 1793 C CA . ALA A 1 234 ? -4.005 -3.353 -3.524 1.00 82.81 234 ALA A CA 1
ATOM 1794 C C . ALA A 1 234 ? -4.946 -2.143 -3.444 1.00 82.81 234 ALA A C 1
ATOM 1796 O O . ALA A 1 234 ? -4.510 -1.031 -3.143 1.00 82.81 234 ALA A O 1
ATOM 1797 N N . THR A 1 235 ? -6.245 -2.342 -3.696 1.00 68.81 235 THR A N 1
ATOM 1798 C CA . THR A 1 235 ? -7.251 -1.258 -3.710 1.00 68.81 235 THR A CA 1
ATOM 1799 C C . THR A 1 235 ? -8.551 -1.642 -3.000 1.00 68.81 235 THR A C 1
ATOM 1801 O O . THR A 1 235 ? -8.993 -2.789 -3.063 1.00 68.81 235 THR A O 1
ATOM 1804 N N . LEU A 1 236 ? -9.185 -0.668 -2.333 1.00 56.62 236 LEU A N 1
ATOM 1805 C CA . LEU A 1 236 ? -10.432 -0.861 -1.568 1.00 56.62 236 LEU A CA 1
ATOM 1806 C C . LEU A 1 236 ? -11.689 -0.917 -2.459 1.00 56.62 236 LEU A C 1
ATOM 1808 O O . LEU A 1 236 ? -12.679 -1.545 -2.098 1.00 56.62 236 LEU A O 1
ATOM 1812 N N . ILE A 1 237 ? -11.682 -0.242 -3.616 1.00 48.22 237 ILE A N 1
ATOM 1813 C CA . ILE A 1 237 ? -12.845 -0.135 -4.511 1.00 48.22 237 ILE A CA 1
ATOM 1814 C C . ILE A 1 237 ? -12.379 -0.228 -5.967 1.00 48.22 237 ILE A C 1
ATOM 1816 O O . ILE A 1 237 ? -11.516 0.533 -6.400 1.00 48.22 237 ILE A O 1
ATOM 1820 N N . GLN A 1 238 ? -13.024 -1.094 -6.753 1.00 47.44 238 GLN A N 1
ATOM 1821 C CA . GLN A 1 238 ? -12.759 -1.316 -8.185 1.00 47.44 238 GLN A CA 1
ATOM 1822 C C . GLN A 1 238 ? -12.819 -0.024 -9.033 1.00 47.44 238 GLN A C 1
ATOM 1824 O O . GLN A 1 238 ? -12.126 0.097 -10.040 1.00 47.44 238 GLN A O 1
ATOM 1829 N N . ARG A 1 239 ? -13.576 0.987 -8.573 1.00 41.88 239 ARG A N 1
ATOM 1830 C CA . ARG A 1 239 ? -13.652 2.337 -9.159 1.00 41.88 239 ARG A CA 1
ATOM 1831 C C . ARG A 1 239 ? -12.312 3.071 -9.225 1.00 41.88 239 ARG A C 1
ATOM 1833 O O . ARG A 1 239 ? -12.167 3.911 -10.101 1.00 41.88 239 ARG A O 1
ATOM 1840 N N . VAL A 1 240 ? -11.346 2.766 -8.355 1.00 45.12 240 VAL A N 1
ATOM 1841 C CA . VAL A 1 240 ? -10.000 3.367 -8.413 1.00 45.12 240 VAL A CA 1
ATOM 1842 C C . VAL A 1 240 ? -9.263 2.888 -9.666 1.00 45.12 240 VAL A C 1
ATOM 1844 O O . VAL A 1 240 ? -8.688 3.697 -10.381 1.00 45.12 240 VAL A O 1
ATOM 1847 N N . VAL A 1 241 ? -9.369 1.599 -10.004 1.00 47.09 241 VAL A N 1
ATOM 1848 C CA . VAL A 1 241 ? -8.773 1.033 -11.229 1.00 47.09 241 VAL A CA 1
ATOM 1849 C C . VAL A 1 241 ? -9.463 1.583 -12.483 1.00 47.09 241 VAL A C 1
ATOM 1851 O O . VAL A 1 241 ? -8.789 1.941 -13.448 1.00 47.09 241 VAL A O 1
ATOM 1854 N N . SER A 1 242 ? -10.795 1.716 -12.458 1.00 47.53 242 SER A N 1
ATOM 1855 C CA . SER A 1 242 ? -11.554 2.330 -13.558 1.00 47.53 242 SER A CA 1
ATOM 1856 C C . SER A 1 242 ? -11.280 3.836 -13.699 1.00 47.53 242 SER A C 1
ATOM 1858 O O . SER A 1 242 ? -11.221 4.339 -14.815 1.00 47.53 242 SER A O 1
ATOM 1860 N N . GLY A 1 243 ? -11.077 4.556 -12.591 1.00 46.00 243 GLY A N 1
ATOM 1861 C CA . GLY A 1 243 ? -10.744 5.986 -12.576 1.00 46.00 243 GLY A CA 1
ATOM 1862 C C . GLY A 1 243 ? -9.314 6.295 -13.032 1.00 46.00 243 GLY A C 1
ATOM 1863 O O . GLY A 1 243 ? -9.077 7.370 -13.574 1.00 46.00 243 GLY A O 1
ATOM 1864 N N . LEU A 1 244 ? -8.387 5.344 -12.873 1.00 49.22 244 LEU A N 1
ATOM 1865 C CA . LEU A 1 244 ? -7.008 5.427 -13.372 1.00 49.22 244 LEU A CA 1
ATOM 1866 C C . LEU A 1 244 ? -6.874 5.057 -14.863 1.00 49.22 244 LEU A C 1
ATOM 1868 O O . LEU A 1 244 ? -5.801 5.222 -15.436 1.00 49.22 244 LEU A O 1
ATOM 1872 N N . GLY A 1 245 ? -7.945 4.576 -15.508 1.00 47.03 245 GLY A N 1
ATOM 1873 C CA . GLY A 1 245 ? -7.938 4.216 -16.931 1.00 47.03 245 GLY A CA 1
ATOM 1874 C C . GLY A 1 245 ? -7.178 2.923 -17.255 1.00 47.03 245 GLY A C 1
ATOM 1875 O O . GLY A 1 245 ? -6.743 2.738 -18.386 1.00 47.03 245 GLY A O 1
ATOM 1876 N N . TRP A 1 246 ? -6.983 2.029 -16.278 1.00 50.19 246 TRP A N 1
ATOM 1877 C CA . TRP A 1 246 ? -6.129 0.833 -16.413 1.00 50.19 246 TRP A CA 1
ATOM 1878 C C . TRP A 1 246 ? -6.895 -0.458 -16.726 1.00 50.19 246 TRP A C 1
ATOM 1880 O O . TRP A 1 246 ? -6.343 -1.553 -16.648 1.00 50.19 246 TRP A O 1
ATOM 1890 N N . GLN A 1 247 ? -8.168 -0.348 -17.100 1.00 40.81 247 GLN A N 1
ATOM 1891 C CA . GLN A 1 247 ? -8.933 -1.453 -17.667 1.00 40.81 247 GLN A CA 1
ATOM 1892 C C . GLN A 1 247 ? -9.003 -1.256 -19.183 1.00 40.81 247 GLN A C 1
ATOM 1894 O O . GLN A 1 247 ? -9.683 -0.347 -19.650 1.00 40.81 247 GLN A O 1
ATOM 1899 N N . HIS A 1 248 ? -8.283 -2.086 -19.940 1.00 41.06 248 HIS A N 1
ATOM 1900 C CA . HIS A 1 248 ? -8.494 -2.200 -21.381 1.00 41.06 248 HIS A CA 1
ATOM 1901 C C . HIS A 1 248 ? -9.611 -3.223 -21.623 1.00 41.06 248 HIS A C 1
ATOM 1903 O O . HIS A 1 248 ? -9.607 -4.309 -21.041 1.00 41.06 248 HIS A O 1
ATOM 1909 N N . GLU A 1 249 ? -10.591 -2.860 -22.449 1.00 36.47 249 GLU A N 1
ATOM 1910 C CA . GLU A 1 249 ? -11.598 -3.786 -22.970 1.00 36.47 249 GLU A CA 1
ATOM 1911 C C . GLU A 1 249 ? -10.890 -4.897 -23.765 1.00 36.47 249 GLU A C 1
ATOM 1913 O O . GLU A 1 249 ? -10.246 -4.604 -24.770 1.00 36.47 249 GLU A O 1
ATOM 1918 N N . GLY A 1 250 ? -10.979 -6.163 -23.329 1.00 45.66 250 GLY A N 1
ATOM 1919 C CA . GLY A 1 250 ? -10.586 -7.301 -24.176 1.00 45.66 250 GLY A CA 1
ATOM 1920 C C . GLY A 1 250 ? -9.982 -8.540 -23.509 1.00 45.66 250 GLY A C 1
ATOM 1921 O O . GLY A 1 250 ? -9.994 -9.593 -24.139 1.00 45.66 250 GLY A O 1
ATOM 1922 N N . GLU A 1 251 ? -9.488 -8.490 -22.267 1.00 41.12 251 GLU A N 1
ATOM 1923 C CA . GLU A 1 251 ? -9.017 -9.716 -21.597 1.00 41.12 251 GLU A CA 1
ATOM 1924 C C . GLU A 1 251 ? -10.196 -10.519 -21.037 1.00 41.12 251 GLU A C 1
ATOM 1926 O O . GLU A 1 251 ? -10.768 -10.201 -19.991 1.00 41.12 251 GLU A O 1
ATOM 1931 N N . ILE A 1 252 ? -10.565 -11.578 -21.757 1.00 46.75 252 ILE A N 1
ATOM 1932 C CA . ILE A 1 252 ? -11.491 -12.598 -21.275 1.00 46.75 252 ILE A CA 1
ATOM 1933 C C . ILE A 1 252 ? -10.746 -13.443 -20.239 1.00 46.75 252 ILE A C 1
ATOM 1935 O O . ILE A 1 252 ? -9.912 -14.279 -20.579 1.00 46.75 252 ILE A O 1
ATOM 1939 N N . VAL A 1 253 ? -11.048 -13.226 -18.960 1.00 44.88 253 VAL A N 1
ATOM 1940 C CA . VAL A 1 253 ? -10.694 -14.173 -17.899 1.00 44.88 253 VAL A CA 1
ATOM 1941 C C . VAL A 1 253 ? -11.749 -15.282 -17.927 1.00 44.88 253 VAL A C 1
ATOM 1943 O O . VAL A 1 253 ? -12.914 -14.972 -17.666 1.00 44.88 253 VAL A O 1
ATOM 1946 N N . PRO A 1 254 ? -11.396 -16.543 -18.234 1.00 54.78 254 PRO A N 1
ATOM 1947 C CA . PRO A 1 254 ? -12.366 -17.631 -18.264 1.00 54.78 254 PRO A CA 1
ATOM 1948 C C . PRO A 1 254 ? -12.967 -17.820 -16.867 1.00 54.78 254 PRO A C 1
ATOM 1950 O O . PRO A 1 254 ? -12.268 -18.120 -15.895 1.00 54.78 254 PRO A O 1
ATOM 1953 N N . ILE A 1 255 ? -14.276 -17.606 -16.749 1.00 62.00 255 ILE A N 1
ATOM 1954 C CA . ILE A 1 255 ? -15.001 -17.716 -15.483 1.00 62.00 255 ILE A CA 1
ATOM 1955 C C . ILE A 1 255 ? -15.360 -19.185 -15.267 1.00 62.00 255 ILE A C 1
ATOM 1957 O O . ILE A 1 255 ? -16.213 -19.736 -15.961 1.00 62.00 255 ILE A O 1
ATOM 1961 N N . VAL A 1 256 ? -14.752 -19.827 -14.271 1.00 69.75 256 VAL A N 1
ATOM 1962 C CA . VAL A 1 256 ? -15.182 -21.162 -13.839 1.00 69.75 256 VAL A CA 1
ATOM 1963 C C . VAL A 1 256 ? -16.465 -21.024 -13.021 1.00 69.75 256 VAL A C 1
ATOM 1965 O O . VAL A 1 256 ? -16.474 -20.419 -11.950 1.00 69.75 256 VAL A O 1
ATOM 1968 N N . MET A 1 257 ? -17.557 -21.581 -13.533 1.00 73.81 257 MET A N 1
ATOM 1969 C CA . MET A 1 257 ? -18.860 -21.620 -12.884 1.00 73.81 257 MET A CA 1
ATOM 1970 C C . MET A 1 257 ? -19.154 -23.054 -12.437 1.00 73.81 257 MET A C 1
ATOM 1972 O O . MET A 1 257 ? -19.297 -23.968 -13.246 1.00 73.81 257 MET A O 1
ATOM 1976 N N . GLU A 1 258 ? -19.238 -23.259 -11.128 1.00 77.62 258 GLU A N 1
ATOM 1977 C CA . GLU A 1 258 ? -19.551 -24.559 -10.536 1.00 77.62 258 GLU A CA 1
ATOM 1978 C C . GLU A 1 258 ? -21.061 -24.671 -10.273 1.00 77.62 258 GLU A C 1
ATOM 1980 O O . GLU A 1 258 ? -21.676 -23.732 -9.765 1.00 77.62 258 GLU A O 1
ATOM 1985 N N . SER A 1 259 ? -21.675 -25.811 -10.598 1.00 79.62 259 SER A N 1
ATOM 1986 C CA . SER A 1 259 ? -23.091 -26.067 -10.302 1.00 79.62 259 SER A CA 1
ATOM 1987 C C . SER A 1 259 ? -23.311 -27.489 -9.802 1.00 79.62 259 SER A C 1
ATOM 1989 O O . SER A 1 259 ? -22.699 -28.437 -10.288 1.00 79.62 259 SER A O 1
ATOM 1991 N N . ASP A 1 260 ? -24.215 -27.638 -8.841 1.00 79.62 260 ASP A N 1
ATOM 1992 C CA . ASP A 1 260 ? -24.668 -28.923 -8.306 1.00 79.62 260 ASP A CA 1
ATOM 1993 C C . ASP A 1 260 ? -25.917 -29.480 -8.982 1.00 79.62 260 ASP A C 1
ATOM 1995 O O . ASP A 1 260 ? -26.318 -30.619 -8.733 1.00 79.62 260 ASP A O 1
ATOM 1999 N N . SER A 1 261 ? -26.532 -28.701 -9.869 1.00 80.81 261 SER A N 1
ATOM 2000 C CA . SER A 1 261 ? -27.683 -29.143 -10.636 1.00 80.81 261 SER A CA 1
ATOM 2001 C C . SER A 1 261 ? -27.220 -29.793 -11.934 1.00 80.81 261 SER A C 1
ATOM 2003 O O . SER A 1 261 ? -27.030 -29.130 -12.956 1.00 80.81 261 SER A O 1
ATOM 2005 N N . SER A 1 262 ? -27.088 -31.120 -11.916 1.00 75.44 262 SER A N 1
ATOM 2006 C CA . SER A 1 262 ? -26.809 -31.915 -13.118 1.00 75.44 262 SER A CA 1
ATOM 2007 C C . SER A 1 262 ? -27.828 -31.653 -14.233 1.00 75.44 262 SER A C 1
ATOM 2009 O O . SER A 1 262 ? -27.450 -31.558 -15.397 1.00 75.44 262 SER A O 1
ATOM 2011 N N . SER A 1 263 ? -29.097 -31.431 -13.879 1.00 71.12 263 SER A N 1
ATOM 2012 C CA . SER A 1 263 ? -30.160 -31.065 -14.819 1.00 71.12 263 SER A CA 1
ATOM 2013 C C . SER A 1 263 ? -29.940 -29.694 -15.464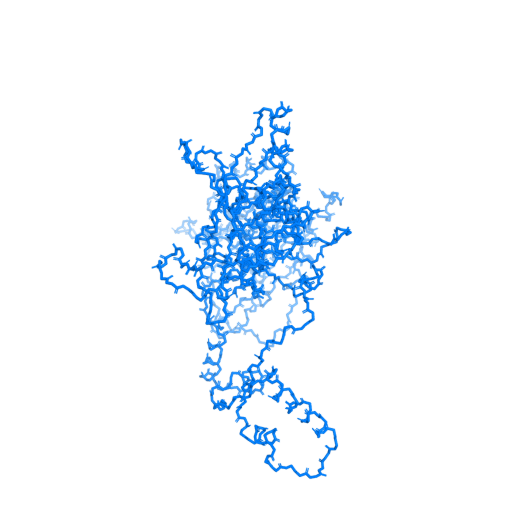 1.00 71.12 263 SER A C 1
ATOM 2015 O O . SER A 1 263 ? -30.123 -29.563 -16.669 1.00 71.12 263 SER A O 1
ATOM 2017 N N . ALA A 1 264 ? -29.513 -28.673 -14.709 1.00 73.00 264 ALA A N 1
ATOM 2018 C CA . ALA A 1 264 ? -29.210 -27.358 -15.280 1.00 73.00 264 ALA A CA 1
ATOM 2019 C C . ALA A 1 264 ? -27.988 -27.413 -16.213 1.00 73.00 264 ALA A C 1
ATOM 2021 O O . ALA A 1 264 ? -28.013 -26.819 -17.289 1.00 73.00 264 ALA A O 1
ATOM 2022 N N . ILE A 1 265 ? -26.955 -28.177 -15.840 1.00 78.25 265 ILE A N 1
ATOM 2023 C CA . ILE A 1 265 ? -25.763 -28.410 -16.669 1.00 78.25 265 ILE A CA 1
ATOM 2024 C C . ILE A 1 265 ? -26.146 -29.101 -17.986 1.00 78.25 265 ILE A C 1
ATOM 2026 O O . ILE A 1 265 ? -25.784 -28.618 -19.057 1.00 78.25 265 ILE A O 1
ATOM 2030 N N . GLN A 1 266 ? -26.931 -30.179 -17.924 1.00 73.12 266 GLN A N 1
ATOM 2031 C CA . GLN A 1 266 ? -27.396 -30.924 -19.103 1.00 73.12 266 GLN A CA 1
ATOM 2032 C C . GLN A 1 266 ? -28.275 -30.073 -20.026 1.00 73.12 266 GLN A C 1
ATOM 2034 O O . GLN A 1 266 ? -28.151 -30.138 -21.249 1.00 73.12 266 GLN A O 1
ATOM 2039 N N . LEU A 1 267 ? -29.117 -29.222 -19.444 1.00 74.44 267 LEU A N 1
ATOM 2040 C CA . LEU A 1 267 ? -30.011 -28.328 -20.172 1.00 74.44 267 LEU A CA 1
ATOM 2041 C C . LEU A 1 267 ? -29.226 -27.241 -20.925 1.00 74.44 267 LEU A C 1
ATOM 2043 O O . LEU A 1 267 ? -29.542 -26.923 -22.074 1.00 74.44 267 LEU A O 1
ATOM 2047 N N . VAL A 1 268 ? -28.139 -26.727 -20.342 1.00 73.19 268 VAL A N 1
ATOM 2048 C CA . VAL A 1 268 ? -27.206 -25.819 -21.030 1.00 73.19 268 VAL A CA 1
ATOM 2049 C C . VAL A 1 268 ? -26.390 -26.564 -22.095 1.00 73.19 268 VAL A C 1
ATOM 2051 O O . VAL A 1 268 ? -26.215 -26.032 -23.190 1.00 73.19 268 VAL A O 1
ATOM 2054 N N . GLN A 1 269 ? -25.998 -27.815 -21.838 1.00 69.38 269 GLN A N 1
ATOM 2055 C CA . GLN A 1 269 ? -25.292 -28.694 -22.785 1.00 69.38 269 GLN A CA 1
ATOM 2056 C C . GLN A 1 269 ? -26.184 -29.271 -23.904 1.00 69.38 269 GLN A C 1
ATOM 2058 O O . GLN A 1 269 ? -25.668 -29.881 -24.837 1.00 69.38 269 GLN A O 1
ATOM 2063 N N . GLY A 1 270 ? -27.499 -29.026 -23.867 1.00 65.75 270 GLY A N 1
ATOM 2064 C CA . GLY A 1 270 ? -28.413 -29.294 -24.983 1.00 65.75 270 GLY A CA 1
ATOM 2065 C C . GLY A 1 270 ? -29.175 -30.620 -24.925 1.00 65.75 270 GLY A C 1
ATOM 2066 O O . GLY A 1 270 ? -29.683 -31.052 -25.957 1.00 65.75 270 GLY A O 1
ATOM 2067 N N . ILE A 1 271 ? -29.301 -31.246 -23.753 1.00 53.53 271 ILE A N 1
ATOM 2068 C CA . ILE A 1 271 ? -30.099 -32.466 -23.569 1.00 53.53 271 ILE A CA 1
ATOM 2069 C C . ILE A 1 271 ? -31.449 -32.066 -22.952 1.00 53.53 271 ILE A C 1
ATOM 2071 O O . ILE A 1 271 ? -31.519 -31.673 -21.794 1.00 53.53 271 ILE A O 1
ATOM 2075 N N . ASP A 1 272 ? -32.499 -32.130 -23.771 1.00 52.88 272 ASP A N 1
ATOM 2076 C CA . ASP A 1 272 ? -33.924 -31.957 -23.448 1.00 52.88 272 ASP A CA 1
ATOM 2077 C C . ASP A 1 272 ? -34.399 -30.592 -22.908 1.00 52.88 272 ASP A C 1
ATOM 2079 O O . ASP A 1 272 ? -34.321 -30.266 -21.725 1.00 52.88 272 ASP A O 1
ATOM 2083 N N . LEU A 1 273 ? -35.049 -29.817 -23.788 1.00 53.03 273 LEU A N 1
ATOM 2084 C CA . LEU A 1 273 ? -35.824 -28.626 -23.424 1.00 53.03 273 LEU A CA 1
ATOM 2085 C C . LEU A 1 273 ? -37.315 -28.794 -23.779 1.00 53.03 273 LEU A C 1
ATOM 2087 O O . LEU A 1 273 ? -37.656 -28.951 -24.955 1.00 53.03 273 LEU A O 1
ATOM 2091 N N . PRO A 1 274 ? -38.242 -28.686 -22.807 1.00 56.44 274 PRO A N 1
ATOM 2092 C CA . PRO A 1 274 ? -39.671 -28.550 -23.078 1.00 56.44 274 PRO A CA 1
ATOM 2093 C C . PRO A 1 274 ? -39.997 -27.173 -23.689 1.00 56.44 274 PRO A C 1
ATOM 2095 O O . PRO A 1 274 ? -39.584 -26.138 -23.171 1.00 56.44 274 PRO A O 1
ATOM 2098 N N . LYS A 1 275 ? -40.806 -27.152 -24.761 1.00 51.38 275 LYS A N 1
ATOM 2099 C CA . LYS A 1 275 ? -41.143 -25.992 -25.630 1.00 51.38 275 LYS A CA 1
ATOM 2100 C C . LYS A 1 275 ? -41.945 -24.833 -24.993 1.00 51.38 275 LYS A C 1
ATOM 2102 O O . LYS A 1 275 ? -42.771 -24.214 -25.666 1.00 51.38 275 LYS A O 1
ATOM 2107 N N . ARG A 1 276 ? -41.790 -24.513 -23.707 1.00 51.28 276 ARG A N 1
ATOM 2108 C CA . ARG A 1 276 ? -42.564 -23.427 -23.073 1.00 51.28 276 ARG A CA 1
ATOM 2109 C C . ARG A 1 276 ? -41.688 -22.487 -22.252 1.00 51.28 276 ARG A C 1
ATOM 2111 O O . ARG A 1 276 ? -41.629 -22.620 -21.037 1.00 51.28 276 ARG A O 1
ATOM 2118 N N . SER A 1 277 ? -41.069 -21.511 -22.931 1.00 49.22 277 SER A N 1
ATOM 2119 C CA . SER A 1 277 ? -40.968 -20.075 -22.565 1.00 49.22 277 SER A CA 1
ATOM 2120 C C . SER A 1 277 ? -39.812 -19.400 -23.331 1.00 49.22 277 SER A C 1
ATOM 2122 O O . SER A 1 277 ? -38.652 -19.578 -22.970 1.00 49.22 277 SER A O 1
ATOM 2124 N N . ARG A 1 278 ? -40.112 -18.558 -24.338 1.00 49.31 278 ARG A N 1
ATOM 2125 C CA . ARG A 1 278 ? -39.112 -17.860 -25.193 1.00 49.31 278 ARG A CA 1
ATOM 2126 C C . ARG A 1 278 ? -38.034 -17.068 -24.431 1.00 49.31 278 ARG A C 1
ATOM 2128 O O . ARG A 1 278 ? -36.927 -16.901 -24.925 1.00 49.31 278 ARG A O 1
ATOM 2135 N N . HIS A 1 279 ? -38.334 -16.560 -23.233 1.00 50.00 279 HIS A N 1
ATOM 2136 C CA . HIS A 1 279 ? -37.368 -15.786 -22.436 1.00 50.00 279 HIS A CA 1
ATOM 2137 C C . HIS A 1 279 ? -36.262 -16.644 -21.807 1.00 50.00 279 HIS A C 1
ATOM 2139 O O . HIS A 1 279 ? -35.171 -16.138 -21.547 1.00 50.00 279 HIS A O 1
ATOM 2145 N N . ILE A 1 280 ? -36.540 -17.928 -21.567 1.00 56.19 280 ILE A N 1
ATOM 2146 C CA . ILE A 1 280 ? -35.554 -18.889 -21.065 1.00 56.19 280 ILE A CA 1
ATOM 2147 C C . ILE A 1 280 ? -34.595 -19.273 -22.203 1.00 56.19 280 ILE A C 1
ATOM 2149 O O . ILE A 1 280 ? -33.390 -19.318 -21.981 1.00 56.19 280 ILE A O 1
ATOM 2153 N N . GLU A 1 281 ? -35.100 -19.426 -23.433 1.00 62.16 281 GLU A N 1
ATOM 2154 C CA . GLU A 1 281 ? -34.299 -19.765 -24.622 1.00 62.16 281 GLU A CA 1
ATOM 2155 C C . GLU A 1 281 ? -33.196 -18.732 -24.912 1.00 62.16 281 GLU A C 1
ATOM 2157 O O . GLU A 1 281 ? -32.048 -19.117 -25.090 1.00 62.16 281 GLU A O 1
ATOM 2162 N N . ILE A 1 282 ? -33.490 -17.424 -24.865 1.00 61.47 282 ILE A N 1
ATOM 2163 C CA . ILE A 1 282 ? -32.484 -16.375 -25.144 1.00 61.47 282 ILE A CA 1
ATOM 2164 C C . ILE A 1 282 ? -31.355 -16.369 -24.101 1.00 61.47 282 ILE A C 1
ATOM 2166 O O . ILE A 1 282 ? -30.185 -16.222 -24.449 1.00 61.47 282 ILE A O 1
ATOM 2170 N N . ARG A 1 283 ? -31.687 -16.529 -22.812 1.00 63.75 283 ARG A N 1
ATOM 2171 C CA . ARG A 1 283 ? -30.680 -16.557 -21.736 1.00 63.75 283 ARG A CA 1
ATOM 2172 C C . ARG A 1 283 ? -29.816 -17.816 -21.795 1.00 63.75 283 ARG A C 1
ATOM 2174 O O . ARG A 1 283 ? -28.628 -17.745 -21.497 1.00 63.75 283 ARG A O 1
ATOM 2181 N N . LEU A 1 284 ? -30.403 -18.945 -22.192 1.00 71.56 284 LEU A N 1
ATOM 2182 C CA . LEU A 1 284 ? -29.675 -20.194 -22.404 1.00 71.56 284 LEU A CA 1
ATOM 2183 C C . LEU A 1 284 ? -28.761 -20.120 -23.625 1.00 71.56 284 LEU A C 1
ATOM 2185 O O . LEU A 1 284 ? -27.622 -20.560 -23.531 1.00 71.56 284 LEU A O 1
ATOM 2189 N N . GLU A 1 285 ? -29.219 -19.541 -24.737 1.00 71.69 285 GLU A N 1
ATOM 2190 C CA . GLU A 1 285 ? -28.374 -19.335 -25.921 1.00 71.69 285 GLU A CA 1
ATOM 2191 C C . GLU A 1 285 ? -27.208 -18.392 -25.630 1.00 71.69 285 GLU A C 1
ATOM 2193 O O . GLU A 1 285 ? -26.083 -18.693 -26.013 1.00 71.69 285 GLU A O 1
ATOM 2198 N N . TRP A 1 286 ? -27.429 -17.316 -24.867 1.00 78.94 286 TRP A N 1
ATOM 2199 C CA . TRP A 1 286 ? -26.334 -16.463 -24.395 1.00 78.94 286 TRP A CA 1
ATOM 2200 C C . TRP A 1 286 ? -25.319 -17.251 -23.557 1.00 78.94 286 TRP A C 1
ATOM 2202 O O . TRP A 1 286 ? -24.119 -17.158 -23.792 1.00 78.94 286 TRP A O 1
ATOM 2212 N N . LEU A 1 287 ? -25.782 -18.067 -22.604 1.00 74.38 287 LEU A N 1
ATOM 2213 C CA . LEU A 1 287 ? -24.886 -18.855 -21.755 1.00 74.38 287 LEU A CA 1
ATOM 2214 C C . LEU A 1 287 ? -24.117 -19.914 -22.562 1.00 74.38 287 LEU A C 1
ATOM 2216 O O . LEU A 1 287 ? -22.940 -20.154 -22.305 1.00 74.38 287 LEU A O 1
ATOM 2220 N N . ARG A 1 288 ? -24.760 -20.520 -23.565 1.00 78.75 288 ARG A N 1
ATOM 2221 C CA . ARG A 1 288 ? -24.129 -21.449 -24.513 1.00 78.75 288 ARG A CA 1
ATOM 2222 C C . ARG A 1 288 ? -23.080 -20.764 -25.375 1.00 78.75 288 ARG A C 1
ATOM 2224 O O . ARG A 1 288 ? -22.028 -21.352 -25.590 1.00 78.75 288 ARG A O 1
ATOM 2231 N N . ASP A 1 289 ? -23.352 -19.554 -25.852 1.00 78.94 289 ASP A N 1
ATOM 2232 C CA . ASP A 1 289 ? -22.392 -18.749 -26.610 1.00 78.94 289 ASP A CA 1
ATOM 2233 C C . ASP A 1 289 ? -21.144 -18.461 -25.765 1.00 78.94 289 ASP A C 1
ATOM 2235 O O . ASP A 1 289 ? -20.029 -18.698 -26.217 1.00 78.94 289 ASP A O 1
ATOM 2239 N N . LYS A 1 290 ? -21.333 -18.113 -24.484 1.00 78.50 290 LYS A N 1
ATOM 2240 C CA . LYS A 1 290 ? -20.236 -17.892 -23.526 1.00 78.50 290 LYS A CA 1
ATOM 2241 C C . LYS A 1 290 ? -19.441 -19.146 -23.168 1.00 78.50 290 LYS A C 1
ATOM 2243 O O . LYS A 1 290 ? -18.246 -19.059 -22.912 1.00 78.50 290 LYS A O 1
ATOM 2248 N N . LEU A 1 291 ? -20.082 -20.313 -23.155 1.00 74.75 291 LEU A N 1
ATOM 2249 C CA . LEU A 1 291 ? -19.387 -21.596 -23.000 1.00 74.75 291 LEU A CA 1
ATOM 2250 C C . LEU A 1 291 ? -18.622 -21.981 -24.274 1.00 74.75 291 LEU A C 1
ATOM 2252 O O . LEU A 1 291 ? -17.527 -22.525 -24.184 1.00 74.75 291 LEU A O 1
ATOM 2256 N N . LYS A 1 292 ? -19.176 -21.689 -25.460 1.00 77.56 292 LYS A N 1
ATOM 2257 C CA . LYS A 1 292 ? -18.519 -21.928 -26.758 1.00 77.56 292 LYS A CA 1
ATOM 2258 C C . LYS A 1 292 ? -17.320 -21.013 -26.988 1.00 77.56 292 LYS A C 1
ATOM 2260 O O . LYS A 1 292 ? -16.362 -21.450 -27.612 1.00 77.56 292 LYS A O 1
ATOM 2265 N N . SER A 1 293 ? -17.377 -19.770 -26.514 1.00 73.94 293 SER A N 1
ATOM 2266 C CA . SER A 1 293 ? -16.273 -18.809 -26.599 1.00 73.94 293 SER A CA 1
ATOM 2267 C C . SER A 1 293 ? -15.206 -19.002 -25.515 1.00 73.94 293 SER A C 1
ATOM 2269 O O . SER A 1 293 ? -14.286 -18.195 -25.435 1.00 73.94 293 SER A O 1
ATOM 2271 N N . GLU A 1 294 ? -15.336 -20.041 -24.677 1.00 68.25 294 GLU A N 1
ATOM 2272 C CA . GLU A 1 294 ? -14.473 -20.321 -23.517 1.00 68.25 294 GLU A CA 1
ATOM 2273 C C . GLU A 1 294 ? -14.424 -19.178 -22.477 1.00 68.25 294 GLU A C 1
ATOM 2275 O O . GLU A 1 294 ? -13.633 -19.214 -21.537 1.00 68.25 294 GLU A O 1
ATOM 2280 N N . GLU A 1 295 ? -15.323 -18.189 -22.574 1.00 69.06 295 GLU A N 1
ATOM 2281 C CA . GLU A 1 295 ? -15.494 -17.118 -21.582 1.00 69.06 295 GLU A CA 1
ATOM 2282 C C . GLU A 1 295 ? -15.986 -17.658 -20.230 1.00 69.06 295 GLU A C 1
ATOM 2284 O O . GLU A 1 295 ? -15.713 -17.072 -19.180 1.00 69.06 295 GLU A O 1
ATOM 2289 N N . ILE A 1 296 ? -16.720 -18.774 -20.244 1.00 77.62 296 ILE A N 1
ATOM 2290 C CA . ILE A 1 296 ? -17.198 -19.486 -19.056 1.00 77.62 296 ILE A CA 1
ATOM 2291 C C . ILE A 1 296 ? -16.825 -20.965 -19.193 1.00 77.62 296 ILE A C 1
ATOM 2293 O O . ILE A 1 296 ? -16.941 -21.542 -20.267 1.00 77.62 296 ILE A O 1
ATOM 2297 N N . THR A 1 297 ? -16.418 -21.606 -18.098 1.00 78.44 297 THR A N 1
ATOM 2298 C CA . THR A 1 297 ? -16.263 -23.066 -17.999 1.00 78.44 297 THR A CA 1
ATOM 2299 C C . THR A 1 297 ? -17.219 -23.595 -16.936 1.00 78.44 297 THR A C 1
ATOM 2301 O O . THR A 1 297 ? -17.162 -23.152 -15.794 1.00 78.44 297 THR A O 1
ATOM 2304 N N . LEU A 1 298 ? -18.097 -24.539 -17.285 1.00 78.12 298 LEU A N 1
ATOM 2305 C CA . LEU A 1 298 ? -19.088 -25.095 -16.356 1.00 78.12 298 LEU A CA 1
ATOM 2306 C C . LEU A 1 298 ? -18.606 -26.435 -15.782 1.00 78.12 298 LEU A C 1
ATOM 2308 O O . LEU A 1 298 ? -18.367 -27.375 -16.540 1.00 78.12 298 LEU A O 1
ATOM 2312 N N . ILE A 1 299 ? -18.499 -26.542 -14.457 1.00 80.75 299 ILE A N 1
ATOM 2313 C CA . ILE A 1 299 ? -18.048 -27.763 -13.770 1.00 80.75 299 ILE A CA 1
ATOM 2314 C C . ILE A 1 299 ? -19.145 -28.256 -12.827 1.00 80.75 299 ILE A C 1
ATOM 2316 O O . ILE A 1 299 ? -19.730 -27.483 -12.068 1.00 80.75 299 ILE A O 1
ATOM 2320 N N . HIS A 1 300 ? -19.429 -29.559 -12.860 1.00 81.19 300 HIS A N 1
ATOM 2321 C CA . HIS A 1 300 ? -20.332 -30.163 -11.887 1.00 81.19 300 HIS A CA 1
ATOM 2322 C C . HIS A 1 300 ? -19.648 -30.284 -10.522 1.00 81.19 300 HIS A C 1
ATOM 2324 O O . HIS A 1 300 ? -18.567 -30.867 -10.412 1.00 81.19 300 HIS A O 1
ATOM 2330 N N . LYS A 1 301 ? -20.319 -29.808 -9.475 1.00 80.00 301 LYS A N 1
ATOM 2331 C CA . LYS A 1 301 ? -19.883 -29.906 -8.081 1.00 80.00 301 LYS A CA 1
ATOM 2332 C C . LYS A 1 301 ? -20.924 -30.663 -7.279 1.00 80.00 301 LYS A C 1
ATOM 2334 O O . LYS A 1 301 ? -22.110 -30.439 -7.458 1.00 80.00 301 LYS A O 1
ATOM 2339 N N . GLN A 1 302 ? -20.526 -31.567 -6.391 1.00 76.06 302 GLN A N 1
ATOM 2340 C CA . GLN A 1 302 ? -21.524 -32.241 -5.557 1.00 76.06 302 GLN A CA 1
ATOM 2341 C C . GLN A 1 302 ? -22.259 -31.214 -4.683 1.00 76.06 302 GLN A C 1
ATOM 2343 O O . GLN A 1 302 ? -21.626 -30.316 -4.136 1.00 76.06 302 GLN A O 1
ATOM 2348 N N . GLY A 1 303 ? -23.579 -31.355 -4.508 1.00 67.06 303 GLY A N 1
ATOM 2349 C CA . GLY A 1 303 ? -24.380 -30.387 -3.738 1.00 67.06 303 GLY A CA 1
ATOM 2350 C C . GLY A 1 303 ? -23.872 -30.167 -2.312 1.00 67.06 303 GLY A C 1
ATOM 2351 O O . GLY A 1 303 ? -23.816 -29.041 -1.840 1.00 67.06 303 GLY A O 1
ATOM 2352 N N . VAL A 1 304 ? -23.369 -31.220 -1.659 1.00 69.06 304 VAL A N 1
ATOM 2353 C CA . VAL A 1 304 ? -22.745 -31.125 -0.323 1.00 69.06 304 VAL A CA 1
ATOM 2354 C C . VAL A 1 304 ? -21.439 -30.323 -0.300 1.00 69.06 304 VAL A C 1
ATOM 2356 O O . VAL A 1 304 ? -20.984 -29.914 0.766 1.00 69.06 304 VAL A O 1
ATOM 2359 N N . GLU A 1 305 ? -20.824 -30.091 -1.455 1.00 71.19 305 GLU A N 1
ATOM 2360 C CA . GLU A 1 305 ? -19.617 -29.282 -1.623 1.00 71.19 305 GLU A CA 1
ATOM 2361 C C . GLU A 1 305 ? -19.933 -27.893 -2.191 1.00 71.19 305 GLU A C 1
ATOM 2363 O O . GLU A 1 305 ? -19.053 -27.032 -2.217 1.00 71.19 305 GLU A O 1
ATOM 2368 N N . ASN A 1 306 ? -21.180 -27.630 -2.594 1.00 78.75 306 ASN A N 1
ATOM 2369 C CA . ASN A 1 306 ? -21.582 -26.363 -3.185 1.00 78.75 306 ASN A CA 1
ATOM 2370 C C . ASN A 1 306 ? -21.629 -25.248 -2.135 1.00 78.75 306 ASN A C 1
ATOM 2372 O O . ASN A 1 306 ? -22.575 -25.097 -1.371 1.00 78.75 306 ASN A O 1
ATOM 2376 N N . VAL A 1 307 ? -20.595 -24.414 -2.127 1.00 72.38 307 VAL A N 1
ATOM 2377 C CA . VAL A 1 307 ? -20.454 -23.303 -1.181 1.00 72.38 307 VAL A CA 1
ATOM 2378 C C . VAL A 1 307 ? -21.571 -22.256 -1.332 1.00 72.38 307 VAL A C 1
ATOM 2380 O O . VAL A 1 307 ? -21.892 -21.565 -0.363 1.00 72.38 307 VAL A O 1
ATOM 2383 N N . ALA A 1 308 ? -22.220 -22.172 -2.500 1.00 75.12 308 ALA A N 1
ATOM 2384 C CA . ALA A 1 308 ? -23.351 -21.272 -2.731 1.00 75.12 308 ALA A CA 1
ATOM 2385 C C . ALA A 1 308 ? -24.582 -21.600 -1.860 1.00 75.12 308 ALA A C 1
ATOM 2387 O O . ALA A 1 308 ? -25.427 -20.727 -1.629 1.00 75.12 308 ALA A O 1
ATOM 2388 N N . ASP A 1 309 ? -24.665 -22.819 -1.318 1.00 76.62 309 ASP A N 1
ATOM 2389 C CA . ASP A 1 309 ? -25.726 -23.227 -0.396 1.00 76.62 309 ASP A CA 1
ATOM 2390 C C . ASP A 1 309 ? -25.763 -22.365 0.867 1.00 76.62 309 ASP A C 1
ATOM 2392 O O . ASP A 1 309 ? -26.841 -22.091 1.394 1.00 76.62 309 ASP A O 1
ATOM 2396 N N . LEU A 1 310 ? -24.607 -21.858 1.309 1.00 73.38 310 LEU A N 1
ATOM 2397 C CA . LEU A 1 310 ? -24.510 -20.952 2.454 1.00 73.38 310 LEU A CA 1
ATOM 2398 C C . LEU A 1 310 ? -25.350 -19.676 2.269 1.00 73.38 310 LEU A C 1
ATOM 2400 O O . LEU A 1 310 ? -25.825 -19.103 3.247 1.00 73.38 310 LEU A O 1
ATOM 2404 N N . PHE A 1 311 ? -25.531 -19.232 1.023 1.00 65.38 311 PHE A N 1
ATOM 2405 C CA . PHE A 1 311 ? -26.241 -17.997 0.685 1.00 65.38 311 PHE A CA 1
ATOM 2406 C C . PHE A 1 311 ? -27.704 -18.219 0.296 1.00 65.38 311 PHE A C 1
ATOM 2408 O O . PHE A 1 311 ? -28.455 -17.254 0.171 1.00 65.38 311 PHE A O 1
ATOM 2415 N N . THR A 1 312 ? -28.112 -19.470 0.080 1.00 65.06 312 THR A N 1
ATOM 2416 C CA . THR A 1 312 ? -29.412 -19.797 -0.526 1.00 65.06 312 THR A CA 1
ATOM 2417 C C . THR A 1 312 ? -30.254 -20.763 0.306 1.00 65.06 312 THR A C 1
ATOM 2419 O O . THR A 1 312 ? -31.464 -20.839 0.092 1.00 65.06 312 THR A O 1
ATOM 2422 N N . LYS A 1 313 ? -29.659 -21.470 1.277 1.00 69.19 313 LYS A N 1
ATOM 2423 C CA . LYS A 1 313 ? -30.326 -22.482 2.109 1.00 69.19 313 LYS A CA 1
ATOM 2424 C C . LYS A 1 313 ? -30.061 -22.247 3.601 1.00 69.19 313 LYS A C 1
ATOM 2426 O O . LYS A 1 313 ? -29.001 -21.778 4.007 1.00 69.19 313 LYS A O 1
ATOM 2431 N N . CYS A 1 314 ? -31.012 -22.639 4.450 1.00 73.94 314 CYS A N 1
ATOM 2432 C CA . CYS A 1 314 ? -30.792 -22.737 5.896 1.00 73.94 314 CYS A CA 1
ATOM 2433 C C . CYS A 1 314 ? -30.070 -24.055 6.217 1.00 73.94 314 CYS A C 1
ATOM 2435 O O . CYS A 1 314 ? -30.702 -25.107 6.296 1.00 73.94 314 CYS A O 1
ATOM 2437 N N . LEU A 1 315 ? -28.746 -24.002 6.369 1.00 78.56 315 LEU A N 1
ATOM 2438 C CA . LEU A 1 315 ? -27.906 -25.189 6.545 1.00 78.56 315 LEU A CA 1
ATOM 2439 C C . LEU A 1 315 ? -27.785 -25.646 8.013 1.00 78.56 315 LEU A C 1
ATOM 2441 O O . LEU A 1 315 ? -27.692 -24.804 8.910 1.00 78.56 315 LEU A O 1
ATOM 2445 N N . PRO A 1 316 ? -27.693 -26.966 8.279 1.00 80.38 316 PRO A N 1
ATOM 2446 C CA . PRO A 1 316 ? -27.280 -27.486 9.581 1.00 80.38 316 PRO A CA 1
ATOM 2447 C C . PRO A 1 316 ? -25.889 -26.976 9.971 1.00 80.38 316 PRO A C 1
ATOM 2449 O O . PRO A 1 316 ? -25.020 -26.786 9.118 1.00 80.38 316 PRO A O 1
ATOM 2452 N N . SER A 1 317 ? -25.637 -26.806 11.274 1.00 74.50 317 SER A N 1
ATOM 2453 C CA . SER A 1 317 ? -24.414 -26.165 11.783 1.00 74.50 317 SER A CA 1
ATOM 2454 C C . SER A 1 317 ? -23.121 -26.771 11.227 1.00 74.50 317 SER A C 1
ATOM 2456 O O . SER A 1 317 ? -22.183 -26.037 10.931 1.00 74.50 317 SER A O 1
ATOM 2458 N N . LYS A 1 318 ? -23.069 -28.095 11.039 1.00 80.00 318 LYS A N 1
ATOM 2459 C CA . LYS A 1 318 ? -21.899 -28.793 10.485 1.00 80.00 318 LYS A CA 1
ATOM 2460 C C . LYS A 1 318 ? -21.566 -28.327 9.062 1.00 80.00 318 LYS A C 1
ATOM 2462 O O . LYS A 1 318 ? -20.416 -27.991 8.790 1.00 80.00 318 LYS A O 1
ATOM 2467 N N . ASP A 1 319 ? -22.563 -28.283 8.182 1.00 74.12 319 ASP A N 1
ATOM 2468 C CA . ASP A 1 319 ? -22.380 -27.885 6.784 1.00 74.12 319 ASP A CA 1
ATOM 2469 C C . ASP A 1 319 ? -22.158 -26.373 6.671 1.00 74.12 319 ASP A C 1
ATOM 2471 O O . ASP A 1 319 ? -21.270 -25.939 5.939 1.00 74.12 319 ASP A O 1
ATOM 2475 N N . PHE A 1 320 ? -22.859 -25.577 7.490 1.00 76.06 320 PHE A N 1
ATOM 2476 C CA . PHE A 1 320 ? -22.614 -24.139 7.627 1.00 76.06 320 PHE A CA 1
ATOM 2477 C C . PHE A 1 320 ? -21.148 -23.849 7.969 1.00 76.06 320 PHE A C 1
ATOM 2479 O O . PHE A 1 320 ? -20.501 -23.063 7.281 1.00 76.06 320 PHE A O 1
ATOM 2486 N N . TYR A 1 321 ? -20.593 -24.498 9.002 1.00 73.06 321 TYR A N 1
ATOM 2487 C CA . TYR A 1 321 ? -19.201 -24.271 9.396 1.00 73.06 321 TYR A CA 1
ATOM 2488 C C . TYR A 1 321 ? -18.209 -24.762 8.346 1.00 73.06 321 TYR A C 1
ATOM 2490 O O . TYR A 1 321 ? -17.235 -24.059 8.098 1.00 73.06 321 TYR A O 1
ATOM 2498 N N . ARG A 1 322 ? -18.475 -25.901 7.692 1.00 75.00 322 ARG A N 1
ATOM 2499 C CA . ARG A 1 322 ? -17.637 -26.405 6.597 1.00 75.00 322 ARG A CA 1
ATOM 2500 C C . ARG A 1 322 ? -17.557 -25.397 5.449 1.00 75.00 322 ARG A C 1
ATOM 2502 O O . ARG A 1 322 ? -16.457 -24.973 5.119 1.00 75.00 322 ARG A O 1
ATOM 2509 N N . HIS A 1 323 ? -18.691 -24.965 4.889 1.00 73.25 323 HIS A N 1
ATOM 2510 C CA . HIS A 1 323 ? -18.702 -24.014 3.766 1.00 73.25 323 HIS A CA 1
ATOM 2511 C C . HIS A 1 323 ? -18.146 -22.644 4.156 1.00 73.25 323 HIS A C 1
ATOM 2513 O O . HIS A 1 323 ? -17.420 -22.028 3.379 1.00 73.25 323 HIS A O 1
ATOM 2519 N N . ARG A 1 324 ? -18.419 -22.191 5.384 1.00 67.81 324 ARG A N 1
ATOM 2520 C CA . ARG A 1 324 ? -17.833 -20.971 5.946 1.00 67.81 324 ARG A CA 1
ATOM 2521 C C . ARG A 1 324 ? -16.299 -21.052 5.994 1.00 67.81 324 ARG A C 1
ATOM 2523 O O . ARG A 1 324 ? -15.643 -20.116 5.555 1.00 67.81 324 ARG A O 1
ATOM 2530 N N . SER A 1 325 ? -15.722 -22.163 6.454 1.00 62.00 325 SER A N 1
ATOM 2531 C CA . SER A 1 325 ? -14.263 -22.360 6.451 1.00 62.00 325 SER A CA 1
ATOM 2532 C C . SER A 1 325 ? -13.696 -22.522 5.032 1.00 62.00 325 SER A C 1
ATOM 2534 O O . SER A 1 325 ? -12.641 -21.969 4.740 1.00 62.00 325 SER A O 1
ATOM 2536 N N . THR A 1 326 ? -14.406 -23.182 4.106 1.00 58.16 326 THR A N 1
ATOM 2537 C CA . THR A 1 326 ? -14.010 -23.272 2.682 1.00 58.16 326 THR A CA 1
ATOM 2538 C C . THR A 1 326 ? -13.962 -21.904 1.990 1.00 58.16 326 THR A C 1
ATOM 2540 O O . THR A 1 326 ? -13.119 -21.693 1.126 1.00 58.16 326 THR A O 1
ATOM 2543 N N . LEU A 1 327 ? -14.806 -20.950 2.400 1.00 53.59 327 LEU A N 1
ATOM 2544 C CA . LEU A 1 327 ? -14.737 -19.544 1.968 1.00 53.59 327 LEU A CA 1
ATOM 2545 C C . LEU A 1 327 ? -13.560 -18.766 2.584 1.00 53.59 327 LEU A C 1
ATOM 2547 O O . LEU A 1 327 ? -13.465 -17.556 2.395 1.00 53.59 327 LEU A O 1
ATOM 2551 N N . GLY A 1 328 ? -12.705 -19.418 3.376 1.00 48.12 328 GLY A N 1
ATOM 2552 C CA . GLY A 1 328 ? -11.660 -18.755 4.152 1.00 48.12 328 GLY A CA 1
ATOM 2553 C C . GLY A 1 328 ? -12.202 -17.945 5.334 1.00 48.12 328 GLY A C 1
ATOM 2554 O O . GLY A 1 328 ? -11.454 -17.205 5.969 1.00 48.12 328 GLY A O 1
ATOM 2555 N N . ILE A 1 329 ? -13.493 -18.078 5.667 1.00 51.44 329 ILE A N 1
ATOM 2556 C CA . ILE A 1 329 ? -14.139 -17.375 6.781 1.00 51.44 329 ILE A CA 1
ATOM 2557 C C . ILE A 1 329 ? -13.960 -18.212 8.056 1.00 51.44 329 ILE A C 1
ATOM 2559 O O . ILE A 1 329 ? -14.903 -18.747 8.647 1.00 51.44 329 ILE A O 1
ATOM 2563 N N . ASP A 1 330 ? -12.717 -18.334 8.506 1.00 50.22 330 ASP A N 1
ATOM 2564 C CA . ASP A 1 330 ? -12.403 -18.959 9.787 1.00 50.22 330 ASP A CA 1
ATOM 2565 C C . ASP A 1 330 ? -12.376 -17.953 10.940 1.00 50.22 330 ASP A C 1
ATOM 2567 O O . ASP A 1 330 ? -12.267 -16.740 10.760 1.00 50.22 330 ASP A O 1
ATOM 2571 N N . ARG A 1 331 ? -12.522 -18.454 12.175 1.00 42.78 331 ARG A N 1
ATOM 2572 C CA . ARG A 1 331 ? -12.313 -17.618 13.368 1.00 42.78 331 ARG A CA 1
ATOM 2573 C C . ARG A 1 331 ? -10.812 -17.405 13.554 1.00 42.78 331 ARG A C 1
ATOM 2575 O O . ARG A 1 331 ? -10.190 -18.072 14.374 1.00 42.78 331 ARG A O 1
ATOM 2582 N N . VAL A 1 332 ? -10.244 -16.463 12.812 1.00 42.44 332 VAL A N 1
ATOM 2583 C CA . VAL A 1 332 ? -8.926 -15.911 13.126 1.00 42.44 332 VAL A CA 1
ATOM 2584 C C . VAL A 1 332 ? -9.110 -14.981 14.322 1.00 42.44 332 VAL A C 1
ATOM 2586 O O . VAL A 1 332 ? -9.876 -14.020 14.273 1.00 42.44 332 VAL A O 1
ATOM 2589 N N . GLY A 1 333 ? -8.469 -15.308 15.442 1.00 36.34 333 GLY A N 1
ATOM 2590 C CA . GLY A 1 333 ? -8.491 -14.501 16.659 1.00 36.34 333 GLY A CA 1
ATOM 2591 C C . GLY A 1 333 ? -7.626 -13.251 16.530 1.00 36.34 333 GLY A C 1
ATOM 2592 O O . GLY A 1 333 ? -6.666 -13.117 17.272 1.00 36.34 333 GLY A O 1
ATOM 2593 N N . PHE A 1 334 ? -7.952 -12.360 15.596 1.00 36.97 334 PHE A N 1
ATOM 2594 C CA . PHE A 1 334 ? -7.374 -11.022 15.488 1.00 36.97 334 PHE A CA 1
ATOM 2595 C C . PHE A 1 334 ? -8.484 -10.030 15.108 1.00 36.97 334 PHE A C 1
ATOM 2597 O O . PHE A 1 334 ? -9.201 -10.265 14.131 1.00 36.97 334 PHE A O 1
ATOM 2604 N N . PRO A 1 335 ? -8.699 -8.942 15.868 1.00 39.94 335 PRO A N 1
ATOM 2605 C CA . PRO A 1 335 ? -9.692 -7.942 15.507 1.00 39.94 335 PRO A CA 1
ATOM 2606 C C . PRO A 1 335 ? -9.237 -7.171 14.258 1.00 39.94 335 PRO A C 1
ATOM 2608 O O . PRO A 1 335 ? -8.324 -6.358 14.302 1.00 39.94 335 PRO A O 1
ATOM 2611 N N . VAL A 1 336 ? -9.943 -7.374 13.146 1.00 39.84 336 VAL A N 1
ATOM 2612 C CA . VAL A 1 336 ? -9.799 -6.665 11.853 1.00 39.84 336 VAL A CA 1
ATOM 2613 C C . VAL A 1 336 ? -9.810 -5.126 11.975 1.00 39.84 336 VAL A C 1
ATOM 2615 O O . VAL A 1 336 ? -9.341 -4.420 11.088 1.00 39.84 336 VAL A O 1
ATOM 2618 N N . GLN A 1 337 ? -10.318 -4.587 13.086 1.00 39.78 337 GLN A N 1
ATOM 2619 C CA . GLN A 1 337 ? -10.376 -3.146 13.353 1.00 39.78 337 GLN A CA 1
ATOM 2620 C C . GLN A 1 337 ? -8.998 -2.525 13.640 1.00 39.78 337 GLN A C 1
ATOM 2622 O O . GLN A 1 337 ? -8.824 -1.344 13.362 1.00 39.78 337 GLN A O 1
ATOM 2627 N N . ASP A 1 338 ? -8.014 -3.315 14.077 1.00 38.66 338 ASP A N 1
ATOM 2628 C CA . ASP A 1 338 ? -6.675 -2.818 14.426 1.00 38.66 338 ASP A CA 1
ATOM 2629 C C . ASP A 1 338 ? -5.791 -2.563 13.177 1.00 38.66 338 ASP A C 1
ATOM 2631 O O . ASP A 1 338 ? -4.874 -1.746 13.207 1.00 38.66 338 ASP A O 1
ATOM 2635 N N . LEU A 1 339 ? -6.091 -3.189 12.028 1.00 39.31 339 LEU A N 1
ATOM 2636 C CA . LEU A 1 339 ? -5.333 -3.007 10.772 1.00 39.31 339 LEU A CA 1
ATOM 2637 C C . LEU A 1 339 ? -5.720 -1.733 10.003 1.00 39.31 339 LEU A C 1
ATOM 2639 O O . LEU A 1 339 ? -4.886 -1.150 9.312 1.00 39.31 339 LEU A O 1
ATOM 2643 N N . ALA A 1 340 ? -6.960 -1.261 10.160 1.00 38.59 340 ALA A N 1
ATOM 2644 C CA . ALA A 1 340 ? -7.373 0.048 9.653 1.00 38.59 340 ALA A CA 1
ATOM 2645 C C . ALA A 1 340 ? -6.724 1.203 10.444 1.00 38.59 340 ALA A C 1
ATOM 2647 O O . ALA A 1 340 ? -6.556 2.297 9.909 1.00 38.59 340 ALA A O 1
ATOM 2648 N N . GLU A 1 341 ? -6.339 0.960 11.701 1.00 40.19 341 GLU A N 1
ATOM 2649 C CA . GLU A 1 341 ? -5.735 1.957 12.592 1.00 40.19 341 GLU A CA 1
ATOM 2650 C C . GLU A 1 341 ? -4.230 2.156 12.310 1.00 40.19 341 GLU A C 1
ATOM 2652 O O . GLU A 1 341 ? -3.769 3.296 12.330 1.00 40.19 341 GLU A O 1
ATOM 2657 N N . LEU A 1 342 ? -3.504 1.119 11.865 1.00 38.97 342 LEU A N 1
ATOM 2658 C CA . LEU A 1 342 ? -2.127 1.235 11.337 1.00 38.97 342 LEU A CA 1
ATOM 2659 C C . LEU A 1 342 ? -2.023 2.156 10.102 1.00 38.97 342 LEU A C 1
ATOM 2661 O O . LEU A 1 342 ? -1.030 2.860 9.928 1.00 38.97 342 LEU A O 1
ATOM 2665 N N . PHE A 1 343 ? -3.071 2.218 9.272 1.00 35.28 343 PHE A N 1
ATOM 2666 C CA . PHE A 1 343 ? -3.151 3.139 8.125 1.00 35.28 343 PHE A CA 1
ATOM 2667 C C . PHE A 1 343 ? -3.367 4.602 8.529 1.00 35.28 343 PHE A C 1
ATOM 2669 O O . PHE A 1 343 ? -3.004 5.516 7.786 1.00 35.28 343 PHE A O 1
ATOM 2676 N N . VAL A 1 344 ? -3.957 4.839 9.702 1.00 38.94 344 VAL A N 1
ATOM 2677 C CA . VAL A 1 344 ? -4.194 6.187 10.239 1.00 38.94 344 VAL A CA 1
ATOM 2678 C C . VAL A 1 344 ? -2.965 6.697 11.000 1.00 38.94 344 VAL A C 1
ATOM 2680 O O . VAL A 1 344 ? -2.667 7.889 10.934 1.00 38.94 344 VAL A O 1
ATOM 2683 N N . GLU A 1 345 ? -2.207 5.808 11.651 1.00 39.78 345 GLU A N 1
ATOM 2684 C CA . GLU A 1 345 ? -0.962 6.135 12.370 1.00 39.78 345 GLU A CA 1
ATOM 2685 C C . GLU A 1 345 ? 0.170 6.656 11.466 1.00 39.78 345 GLU A C 1
ATOM 2687 O O . GLU A 1 345 ? 1.068 7.349 11.942 1.00 39.78 345 GLU A O 1
ATOM 2692 N N . ALA A 1 346 ? 0.097 6.379 10.163 1.00 37.00 346 ALA A N 1
ATOM 2693 C CA . ALA A 1 346 ? 1.069 6.795 9.156 1.00 37.00 346 ALA A CA 1
ATOM 2694 C C . ALA A 1 346 ? 0.829 8.218 8.594 1.00 37.00 346 ALA A C 1
ATOM 2696 O O . ALA A 1 346 ? 1.595 8.702 7.761 1.00 37.00 346 ALA A O 1
ATOM 2697 N N . MET A 1 347 ? -0.229 8.912 9.034 1.00 34.31 347 MET A N 1
ATOM 2698 C CA . MET A 1 347 ? -0.436 10.327 8.707 1.00 34.31 347 MET A CA 1
ATOM 2699 C C . MET A 1 347 ? 0.504 11.223 9.533 1.00 34.31 347 MET A C 1
ATOM 2701 O O . MET A 1 347 ? 0.807 10.896 10.683 1.00 34.31 347 MET A O 1
ATOM 2705 N N . PRO A 1 348 ? 0.918 12.403 9.026 1.00 32.47 348 PRO A N 1
ATOM 2706 C CA . PRO A 1 348 ? 1.639 13.371 9.843 1.00 32.47 348 PRO A CA 1
ATOM 2707 C C . PRO A 1 348 ? 0.788 13.676 11.076 1.00 32.47 348 PRO A C 1
ATOM 2709 O O . PRO A 1 348 ? -0.353 14.126 10.937 1.00 32.47 348 PRO A O 1
ATOM 2712 N N . LYS A 1 349 ? 1.322 13.400 12.274 1.00 37.94 349 LYS A N 1
ATOM 2713 C CA . LYS A 1 349 ? 0.666 13.700 13.552 1.00 37.94 349 LYS A CA 1
ATOM 2714 C C . LYS A 1 349 ? 0.254 15.171 13.555 1.00 37.94 349 LYS A C 1
ATOM 2716 O O . LYS A 1 349 ? 1.072 16.046 13.834 1.00 37.94 349 LYS A O 1
ATOM 2721 N N . ARG A 1 350 ? -1.020 15.460 13.268 1.00 39.59 350 ARG A N 1
ATOM 2722 C CA . ARG A 1 350 ? -1.617 16.726 13.691 1.00 39.59 350 ARG A CA 1
ATOM 2723 C C . ARG A 1 350 ? -1.508 16.748 15.211 1.00 39.59 350 ARG A C 1
ATOM 2725 O O . ARG A 1 350 ? -1.824 15.758 15.869 1.00 39.59 350 ARG A O 1
ATOM 2732 N N . THR A 1 351 ? -0.992 17.852 15.734 1.00 46.25 351 THR A N 1
ATOM 2733 C CA . THR A 1 351 ? -0.917 18.173 17.159 1.00 46.25 351 THR A CA 1
ATOM 2734 C C . THR A 1 351 ? -2.171 17.677 17.880 1.00 46.25 351 THR A C 1
ATOM 2736 O O . THR A 1 351 ? -3.290 17.985 17.473 1.00 46.25 351 THR A O 1
ATOM 2739 N N . ALA A 1 352 ? -1.998 16.839 18.907 1.00 55.25 352 ALA A N 1
ATOM 2740 C CA . ALA A 1 352 ? -3.121 16.349 19.698 1.00 55.25 352 ALA A CA 1
ATOM 2741 C C . ALA A 1 352 ? -3.895 17.555 20.254 1.00 55.25 352 ALA A C 1
ATOM 2743 O O . ALA A 1 352 ? -3.296 18.402 20.903 1.00 55.25 352 ALA A O 1
ATOM 2744 N N . TYR A 1 353 ? -5.202 17.639 19.985 1.00 73.62 353 TYR A N 1
ATOM 2745 C CA . TYR A 1 353 ? -6.072 18.721 20.477 1.00 73.62 353 TYR A CA 1
ATOM 2746 C C . TYR A 1 353 ? -6.721 18.396 21.833 1.00 73.62 353 TYR A C 1
ATOM 2748 O O . TYR A 1 353 ? -7.273 19.281 22.485 1.00 73.62 353 TYR A O 1
ATOM 2756 N N . TYR A 1 354 ? -6.671 17.128 22.261 1.00 88.06 354 TYR A N 1
ATOM 2757 C CA . TYR A 1 354 ? -7.387 16.636 23.437 1.00 88.06 354 TYR A CA 1
ATOM 2758 C C . TYR A 1 354 ? -6.507 15.762 24.324 1.00 88.06 354 TYR A C 1
ATOM 2760 O O . TYR A 1 354 ? -5.723 14.939 23.835 1.00 88.06 354 TYR A O 1
ATOM 2768 N N . ALA A 1 355 ? -6.710 15.893 25.631 1.00 91.50 355 ALA A N 1
ATOM 2769 C CA . ALA A 1 355 ? -6.205 14.968 26.629 1.00 91.50 355 ALA A CA 1
ATOM 2770 C C . ALA A 1 355 ? -7.359 14.344 27.422 1.00 91.50 355 ALA A C 1
ATOM 2772 O O . ALA A 1 355 ? -8.376 14.988 27.684 1.00 91.50 355 ALA A O 1
ATOM 2773 N N . PHE A 1 356 ? -7.191 13.087 27.814 1.00 94.69 356 PHE A N 1
ATOM 2774 C CA . PHE A 1 356 ? -8.180 12.300 28.532 1.00 94.69 356 PHE A CA 1
ATOM 2775 C C . PHE A 1 356 ? -7.575 11.762 29.829 1.00 94.69 356 PHE A C 1
ATOM 2777 O O . PHE A 1 356 ? -6.605 11.000 29.810 1.00 94.69 356 PHE A O 1
ATOM 2784 N N . LEU A 1 357 ? -8.152 12.159 30.959 1.00 95.06 357 LEU A N 1
ATOM 2785 C CA . LEU A 1 357 ? -7.811 11.642 32.278 1.00 95.06 357 LEU A CA 1
ATOM 2786 C C . LEU A 1 357 ? -8.894 10.657 32.716 1.00 95.06 357 LEU A C 1
ATOM 2788 O O . LEU A 1 357 ? -10.032 11.057 32.954 1.00 95.06 357 LEU A O 1
ATOM 2792 N N . GLU A 1 358 ? -8.537 9.386 32.858 1.00 93.50 358 GLU A N 1
ATOM 2793 C CA . GLU A 1 358 ? -9.422 8.356 33.402 1.00 93.50 358 GLU A CA 1
ATOM 2794 C C . GLU A 1 358 ? -9.045 8.063 34.856 1.00 93.50 358 GLU A C 1
ATOM 2796 O O . GLU A 1 358 ? -7.889 7.784 35.175 1.00 93.50 358 GLU A O 1
ATOM 2801 N N . VAL A 1 359 ? -10.017 8.121 35.758 1.00 89.69 359 VAL A N 1
ATOM 2802 C CA . VAL A 1 359 ? -9.826 7.874 37.190 1.00 89.69 359 VAL A CA 1
ATOM 2803 C C . VAL A 1 359 ? -10.604 6.634 37.587 1.00 89.69 359 VAL A C 1
ATOM 2805 O O . VAL A 1 359 ? -11.727 6.447 37.130 1.00 89.69 359 VAL A O 1
ATOM 2808 N N . CYS A 1 360 ? -10.009 5.808 38.451 1.00 83.62 360 CYS A N 1
ATOM 2809 C CA . CYS A 1 360 ? -10.502 4.474 38.806 1.00 83.62 360 CYS A CA 1
ATOM 2810 C C . CYS A 1 360 ? -10.480 3.485 37.622 1.00 83.62 360 CYS A C 1
ATOM 2812 O O . CYS A 1 360 ? -11.294 2.565 37.549 1.00 83.62 360 CYS A O 1
ATOM 2814 N N . CYS A 1 361 ? -9.513 3.653 36.715 1.00 81.94 361 CYS A N 1
ATOM 2815 C CA . CYS A 1 361 ? -9.356 2.812 35.532 1.00 81.94 361 CYS A CA 1
ATOM 2816 C C . CYS A 1 361 ? -8.720 1.448 35.856 1.00 81.94 361 CYS A C 1
ATOM 2818 O O . CYS A 1 361 ? -7.937 1.310 36.799 1.00 81.94 361 CYS A O 1
ATOM 2820 N N . ASP A 1 362 ? -8.973 0.444 35.018 1.00 75.56 362 ASP A N 1
ATOM 2821 C CA . ASP A 1 362 ? -8.202 -0.804 35.044 1.00 75.56 362 ASP A CA 1
ATOM 2822 C C . ASP A 1 362 ? -6.807 -0.618 34.403 1.00 75.56 362 ASP A C 1
ATOM 2824 O O . ASP A 1 362 ? -6.584 0.320 33.627 1.00 75.56 362 ASP A O 1
ATOM 2828 N N . LYS A 1 363 ? -5.855 -1.516 34.703 1.00 72.31 363 LYS A N 1
ATOM 2829 C CA . LYS A 1 363 ? -4.533 -1.531 34.049 1.00 72.31 363 LYS A CA 1
ATOM 2830 C C . LYS A 1 363 ? -4.650 -1.724 32.533 1.00 72.31 363 LYS A C 1
ATOM 2832 O O . LYS A 1 363 ? -3.841 -1.155 31.798 1.00 72.31 363 LYS A O 1
ATOM 2837 N N . ASP A 1 364 ? -5.659 -2.470 32.085 1.00 74.56 364 ASP A N 1
ATOM 2838 C CA . ASP A 1 364 ? -5.967 -2.720 30.676 1.00 74.56 364 ASP A CA 1
ATOM 2839 C C . ASP A 1 364 ? -7.253 -1.995 30.217 1.00 74.56 364 ASP A C 1
ATOM 2841 O O . ASP A 1 364 ? -8.162 -2.574 29.612 1.00 74.56 364 ASP A O 1
ATOM 2845 N N . SER A 1 365 ? -7.346 -0.695 30.522 1.00 81.38 365 SER A N 1
ATOM 2846 C CA . SER A 1 365 ? -8.497 0.140 30.158 1.00 81.38 365 SER A CA 1
ATOM 2847 C C . SER A 1 365 ? -8.767 0.182 28.644 1.00 81.38 365 SER A C 1
ATOM 2849 O O . SER A 1 365 ? -7.899 0.501 27.826 1.00 81.38 365 SER A O 1
ATOM 2851 N N . ALA A 1 366 ? -10.029 -0.045 28.264 1.00 81.44 366 ALA A N 1
ATOM 2852 C CA . ALA A 1 366 ? -10.492 0.148 26.891 1.00 81.44 366 ALA A CA 1
ATOM 2853 C C . ALA A 1 366 ? -10.478 1.624 26.457 1.00 81.44 366 ALA A C 1
ATOM 2855 O O . ALA A 1 366 ? -10.329 1.902 25.268 1.00 81.44 366 ALA A O 1
ATOM 2856 N N . LEU A 1 367 ? -10.602 2.567 27.397 1.00 84.62 367 LEU A N 1
ATOM 2857 C CA . LEU A 1 367 ? -10.478 4.000 27.124 1.00 84.62 367 LEU A CA 1
ATOM 2858 C C . LEU A 1 367 ? -9.023 4.390 26.855 1.00 84.62 367 LEU A C 1
ATOM 2860 O O . LEU A 1 367 ? -8.793 5.173 25.937 1.00 84.62 367 LEU A O 1
ATOM 2864 N N . LYS A 1 368 ? -8.045 3.784 27.550 1.00 84.75 368 LYS A N 1
ATOM 2865 C CA . LYS A 1 368 ? -6.615 3.944 27.226 1.00 84.75 368 LYS A CA 1
ATOM 2866 C C . LYS A 1 368 ? -6.336 3.567 25.774 1.00 84.75 368 LYS A C 1
ATOM 2868 O O . LYS A 1 368 ? -5.787 4.379 25.035 1.00 84.75 368 LYS A O 1
ATOM 2873 N N . ARG A 1 369 ? -6.765 2.367 25.358 1.00 79.38 369 ARG A N 1
ATOM 2874 C CA . ARG A 1 369 ? -6.598 1.895 23.972 1.00 79.38 369 ARG A CA 1
ATOM 2875 C C . ARG A 1 369 ? -7.295 2.825 22.979 1.00 79.38 369 ARG A C 1
ATOM 2877 O O . ARG A 1 369 ? -6.664 3.292 22.042 1.00 79.38 369 ARG A O 1
ATOM 2884 N N . ALA A 1 370 ? -8.553 3.187 23.244 1.00 77.06 370 ALA A N 1
ATOM 2885 C CA . ALA A 1 370 ? -9.302 4.097 22.380 1.00 77.06 370 ALA A CA 1
ATOM 2886 C C . ALA A 1 370 ? -8.654 5.493 22.263 1.00 77.06 370 ALA A C 1
ATOM 2888 O O . ALA A 1 370 ? -8.719 6.106 21.195 1.00 77.06 370 ALA A O 1
ATOM 2889 N N . CYS A 1 371 ? -8.032 5.999 23.333 1.00 79.12 371 CYS A N 1
ATOM 2890 C CA . CYS A 1 371 ? -7.300 7.265 23.320 1.00 79.12 371 CYS A CA 1
ATOM 2891 C C . CYS A 1 371 ? -6.022 7.168 22.488 1.00 79.12 371 CYS A C 1
ATOM 2893 O O . CYS A 1 371 ? -5.789 8.056 21.670 1.00 79.12 371 CYS A O 1
ATOM 2895 N N . SER A 1 372 ? -5.245 6.090 22.649 1.00 73.25 372 SER A N 1
ATOM 2896 C CA . SER A 1 372 ? -4.055 5.821 21.834 1.00 73.25 372 SER A CA 1
ATOM 2897 C C . SER A 1 372 ? -4.398 5.811 20.344 1.00 73.25 372 SER A C 1
ATOM 2899 O O . SER A 1 372 ? -3.827 6.600 19.596 1.00 73.25 372 SER A O 1
ATOM 2901 N N . THR A 1 373 ? -5.420 5.045 19.951 1.00 64.44 373 THR A N 1
ATOM 2902 C CA . THR A 1 373 ? -5.958 5.023 18.582 1.00 64.44 373 THR A CA 1
ATOM 2903 C C . THR A 1 373 ? -6.397 6.409 18.095 1.00 64.44 373 THR A C 1
ATOM 2905 O O . THR A 1 373 ? -6.176 6.784 16.948 1.00 64.44 373 THR A O 1
ATOM 2908 N N . SER A 1 374 ? -7.063 7.191 18.951 1.00 67.75 374 SER A N 1
ATOM 2909 C CA . SER A 1 374 ? -7.634 8.491 18.564 1.00 67.75 374 SER A CA 1
ATOM 2910 C C . SER A 1 374 ? -6.613 9.636 18.567 1.00 67.75 374 SER A C 1
ATOM 2912 O O . SER A 1 374 ? -7.001 10.783 18.324 1.00 67.75 374 SER A O 1
ATOM 2914 N N . GLY A 1 375 ? -5.342 9.359 18.884 1.00 71.62 375 GLY A N 1
ATOM 2915 C CA . GLY A 1 375 ? -4.288 10.366 19.029 1.00 71.62 375 GLY A CA 1
ATOM 2916 C C . GLY A 1 375 ? -4.460 11.276 20.252 1.00 71.62 375 GLY A C 1
ATOM 2917 O O . GLY A 1 375 ? -3.945 12.393 20.269 1.00 71.62 375 GLY A O 1
ATOM 2918 N N . PHE A 1 376 ? -5.216 10.839 21.262 1.00 82.12 376 PHE A N 1
ATOM 2919 C CA . PHE A 1 376 ? -5.443 11.595 22.493 1.00 82.12 376 PHE A CA 1
ATOM 2920 C C . PHE A 1 376 ? -4.307 11.325 23.470 1.00 82.12 376 PHE A C 1
ATOM 2922 O O . PHE A 1 376 ? -3.890 10.179 23.655 1.00 82.12 376 PHE A O 1
ATOM 2929 N N . ARG A 1 377 ? -3.850 12.362 24.173 1.00 85.56 377 ARG A N 1
ATOM 2930 C CA . ARG A 1 377 ? -2.967 12.136 25.321 1.00 85.56 377 ARG A CA 1
ATOM 2931 C C . ARG A 1 377 ? -3.782 11.544 26.458 1.00 85.56 377 ARG A C 1
ATOM 2933 O O . ARG A 1 377 ? -4.846 12.058 26.776 1.00 85.56 377 ARG A O 1
ATOM 2940 N N . TYR A 1 378 ? -3.299 10.469 27.060 1.00 91.31 378 TYR A N 1
ATOM 2941 C CA . TYR A 1 378 ? -4.050 9.725 28.065 1.00 91.31 378 TYR A CA 1
ATOM 2942 C C . TYR A 1 378 ? -3.262 9.599 29.365 1.00 91.31 378 TYR A C 1
ATOM 2944 O O . TYR A 1 378 ? -2.076 9.261 29.343 1.00 91.31 378 TYR A O 1
ATOM 2952 N N . LEU A 1 379 ? -3.948 9.784 30.492 1.00 89.75 379 LEU A N 1
ATOM 2953 C CA . LEU A 1 379 ? -3.459 9.400 31.811 1.00 89.75 379 LEU A CA 1
ATOM 2954 C C . LEU A 1 379 ? -4.540 8.603 32.546 1.00 89.75 379 LEU A C 1
ATOM 2956 O O . LEU A 1 379 ? -5.692 9.019 32.602 1.00 89.75 379 LEU A O 1
ATOM 2960 N N . GLY A 1 380 ? -4.153 7.466 33.123 1.00 89.19 380 GLY A N 1
ATOM 2961 C CA . GLY A 1 380 ? -5.035 6.608 33.911 1.00 89.19 380 GLY A CA 1
ATOM 2962 C C . GLY A 1 380 ? -4.610 6.558 35.375 1.00 89.19 380 GLY A C 1
ATOM 2963 O O . GLY A 1 380 ? -3.435 6.323 35.666 1.00 89.19 380 GLY A O 1
ATOM 2964 N N . VAL A 1 381 ? -5.553 6.741 36.297 1.00 84.69 381 VAL A N 1
ATOM 2965 C CA . VAL A 1 381 ? -5.357 6.562 37.741 1.00 84.69 381 VAL A CA 1
ATOM 2966 C C . VAL A 1 381 ? -6.006 5.249 38.161 1.00 84.69 381 VAL A C 1
ATOM 2968 O O . VAL A 1 381 ? -7.214 5.183 38.382 1.00 84.69 381 VAL A O 1
ATOM 2971 N N . SER A 1 382 ? -5.196 4.199 38.283 1.00 81.12 382 SER A N 1
ATOM 2972 C CA . SER A 1 382 ? -5.681 2.849 38.596 1.00 81.12 382 SER A CA 1
ATOM 2973 C C . SER A 1 382 ? -5.750 2.524 40.091 1.00 81.12 382 SER A C 1
ATOM 2975 O O . SER A 1 382 ? -6.365 1.538 40.479 1.00 81.12 382 SER A O 1
ATOM 2977 N N . SER A 1 383 ? -5.074 3.298 40.944 1.00 76.69 383 SER A N 1
ATOM 2978 C CA . SER A 1 383 ? -4.991 3.045 42.390 1.00 76.69 383 SER A CA 1
ATOM 2979 C C . SER A 1 383 ? -4.515 4.281 43.156 1.00 76.69 383 SER A C 1
ATOM 2981 O O . SER A 1 383 ? -3.848 5.139 42.574 1.00 76.69 383 SER A O 1
ATOM 2983 N N . ASN A 1 384 ? -4.771 4.311 44.468 1.00 79.38 384 ASN A N 1
ATOM 2984 C CA . ASN A 1 384 ? -4.253 5.307 45.416 1.00 79.38 384 ASN A CA 1
ATOM 2985 C C . ASN A 1 384 ? -4.633 6.757 45.054 1.00 79.38 384 ASN A C 1
ATOM 2987 O O . ASN A 1 384 ? -3.806 7.668 45.127 1.00 79.38 384 ASN A O 1
ATOM 2991 N N . MET A 1 385 ? -5.869 6.974 44.601 1.00 84.25 385 MET A N 1
ATOM 2992 C CA . MET A 1 385 ? -6.357 8.287 44.149 1.00 84.25 385 MET A CA 1
ATOM 2993 C C . MET A 1 385 ? -6.477 9.321 45.292 1.00 84.25 385 MET A C 1
ATOM 2995 O O . MET A 1 385 ? -6.511 10.531 45.078 1.00 84.25 385 MET A O 1
ATOM 2999 N N . GLU A 1 386 ? -6.546 8.844 46.527 1.00 83.56 386 GLU A N 1
ATOM 3000 C CA . GLU A 1 386 ? -6.586 9.627 47.760 1.00 83.56 386 GLU A CA 1
ATOM 3001 C C . GLU A 1 386 ? -5.207 10.168 48.161 1.00 83.56 386 GLU A C 1
ATOM 3003 O O . GLU A 1 386 ? -5.107 11.142 48.906 1.00 83.56 386 GLU A O 1
ATOM 3008 N N . MET A 1 387 ? -4.125 9.573 47.645 1.00 82.06 387 MET A N 1
ATOM 3009 C CA . MET A 1 387 ? -2.767 9.957 48.015 1.00 82.06 387 MET A CA 1
ATOM 3010 C C . MET A 1 387 ? -2.373 11.289 47.369 1.00 82.06 387 MET A C 1
ATOM 3012 O O . MET A 1 387 ? -2.319 11.414 46.142 1.00 82.06 387 MET A O 1
ATOM 3016 N N . LEU A 1 388 ? -1.966 12.262 48.193 1.00 83.12 388 LEU A N 1
ATOM 3017 C CA . LEU A 1 388 ? -1.545 13.600 47.744 1.00 83.12 388 LEU A CA 1
ATOM 3018 C C . LEU A 1 388 ? -0.449 13.567 46.667 1.00 83.12 388 LEU A C 1
ATOM 3020 O O . LEU A 1 388 ? -0.435 14.403 45.766 1.00 83.12 388 LEU A O 1
ATOM 3024 N N . GLY A 1 389 ? 0.463 12.591 46.726 1.00 76.62 389 GLY A N 1
ATOM 3025 C CA . GLY A 1 389 ? 1.502 12.417 45.707 1.00 76.62 389 GLY A CA 1
ATOM 3026 C C . GLY A 1 389 ? 0.948 12.025 44.331 1.00 76.62 389 GLY A C 1
ATOM 3027 O O . GLY A 1 389 ? 1.457 12.490 43.314 1.00 76.62 389 GLY A O 1
ATOM 3028 N N . VAL A 1 390 ? -0.109 11.206 44.284 1.00 79.94 390 VAL A N 1
ATOM 3029 C CA . VAL A 1 390 ? -0.806 10.852 43.034 1.00 79.94 390 VAL A CA 1
ATOM 3030 C C . VAL A 1 390 ? -1.573 12.063 42.515 1.00 79.94 390 VAL A C 1
ATOM 3032 O O . VAL A 1 390 ? -1.449 12.405 41.341 1.00 79.94 390 VAL A O 1
ATOM 3035 N N . GLN A 1 391 ? -2.300 12.751 43.395 1.00 89.31 391 GLN A N 1
ATOM 3036 C CA . GLN A 1 391 ? -3.052 13.959 43.053 1.00 89.31 391 GLN A CA 1
ATOM 3037 C C . GLN A 1 391 ? -2.158 15.064 42.478 1.00 89.31 391 GLN A C 1
ATOM 3039 O O . GLN A 1 391 ? -2.523 15.683 41.480 1.00 89.31 391 GLN A O 1
ATOM 3044 N N . ARG A 1 392 ? -0.964 15.268 43.051 1.00 86.62 392 ARG A N 1
ATOM 3045 C CA . ARG A 1 392 ? 0.030 16.222 42.540 1.00 86.62 392 ARG A CA 1
ATOM 3046 C C . ARG A 1 392 ? 0.482 15.865 41.124 1.00 86.62 392 ARG A C 1
ATOM 3048 O O . ARG A 1 392 ? 0.339 16.691 40.238 1.00 86.62 392 ARG A O 1
ATOM 3055 N N . ARG A 1 393 ? 0.908 14.619 40.882 1.00 83.50 393 ARG A N 1
ATOM 3056 C CA . ARG A 1 393 ? 1.342 14.180 39.540 1.00 83.50 393 ARG A CA 1
ATOM 3057 C C . ARG A 1 393 ? 0.254 14.329 38.481 1.00 83.50 393 ARG A C 1
ATOM 3059 O O . ARG A 1 393 ? 0.542 14.685 37.345 1.00 83.50 393 ARG A O 1
ATOM 3066 N N . VAL A 1 394 ? -0.993 14.032 38.845 1.00 89.88 394 VAL A N 1
ATOM 3067 C CA . VAL A 1 394 ? -2.128 14.181 37.928 1.00 89.88 394 VAL A CA 1
ATOM 3068 C C . VAL A 1 394 ? -2.393 15.656 37.632 1.00 89.88 394 VAL A C 1
ATOM 3070 O O . VAL A 1 394 ? -2.624 15.998 36.478 1.00 89.88 394 VAL A O 1
ATOM 3073 N N . ARG A 1 395 ? -2.300 16.534 38.638 1.00 92.88 395 ARG A N 1
ATOM 3074 C CA . ARG A 1 395 ? -2.381 17.985 38.434 1.00 92.88 395 ARG A CA 1
ATOM 3075 C C . ARG A 1 395 ? -1.290 18.473 37.486 1.00 92.88 395 ARG A C 1
ATOM 3077 O O . ARG A 1 395 ? -1.616 19.142 36.517 1.00 92.88 395 ARG A O 1
ATOM 3084 N N . ASP A 1 396 ? -0.041 18.081 37.724 1.00 84.50 396 ASP A N 1
ATOM 3085 C CA . ASP A 1 396 ? 1.099 18.485 36.895 1.00 84.50 396 ASP A CA 1
ATOM 3086 C C . ASP A 1 396 ? 0.902 18.049 35.434 1.00 84.50 396 ASP A C 1
ATOM 3088 O O . ASP A 1 396 ? 1.107 18.838 34.514 1.00 84.50 396 ASP A O 1
ATOM 3092 N N . PHE A 1 397 ? 0.411 16.821 35.213 1.00 88.38 397 PHE A N 1
ATOM 3093 C CA . PHE A 1 397 ? 0.049 16.345 33.877 1.00 88.38 397 PHE A CA 1
ATOM 3094 C C . PHE A 1 397 ? -1.022 17.223 33.223 1.00 88.38 397 PHE A C 1
ATOM 3096 O O . PHE A 1 397 ? -0.847 17.621 32.072 1.00 88.38 397 PHE A O 1
ATOM 3103 N N . VAL A 1 398 ? -2.119 17.515 33.931 1.00 91.56 398 VAL A N 1
ATOM 3104 C CA . VAL A 1 398 ? -3.237 18.313 33.401 1.00 91.56 398 VAL A CA 1
ATOM 3105 C C . VAL A 1 398 ? -2.794 19.738 33.070 1.00 91.56 398 VAL A C 1
ATOM 3107 O O . VAL A 1 398 ? -3.094 20.219 31.979 1.00 91.56 398 VAL A O 1
ATOM 3110 N N . GLU A 1 399 ? -2.050 20.390 33.963 1.00 92.62 399 GLU A N 1
ATOM 3111 C CA . GLU A 1 399 ? -1.533 21.746 33.743 1.00 92.62 399 GLU A CA 1
ATOM 3112 C C . GLU A 1 399 ? -0.569 21.801 32.557 1.00 92.62 399 GLU A C 1
ATOM 3114 O O . GLU A 1 399 ? -0.641 22.719 31.737 1.00 92.62 399 GLU A O 1
ATOM 3119 N N . GLN A 1 400 ? 0.272 20.777 32.392 1.00 86.62 400 GLN A N 1
ATOM 3120 C CA . GLN A 1 400 ? 1.110 20.654 31.205 1.00 86.62 400 GLN A CA 1
ATOM 3121 C C . GLN A 1 400 ? 0.261 20.571 29.926 1.00 86.62 400 GLN A C 1
ATOM 3123 O O . GLN A 1 400 ? 0.536 21.287 28.966 1.00 86.62 400 GLN A O 1
ATOM 3128 N N . GLN A 1 401 ? -0.795 19.746 29.907 1.00 88.69 401 GLN A N 1
ATOM 3129 C CA . GLN A 1 401 ? -1.651 19.617 28.720 1.00 88.69 401 GLN A CA 1
ATOM 3130 C C . GLN A 1 401 ? -2.321 20.947 28.363 1.00 88.69 401 GLN A C 1
ATOM 3132 O O . GLN A 1 401 ? -2.325 21.343 27.198 1.00 88.69 401 GLN A O 1
ATOM 3137 N N . LYS A 1 402 ? -2.837 21.661 29.368 1.00 89.44 402 LYS A N 1
ATOM 3138 C CA . LYS A 1 402 ? -3.462 22.975 29.181 1.00 89.44 402 LYS A CA 1
ATOM 3139 C C . LYS A 1 402 ? -2.467 24.024 28.688 1.00 89.44 402 LYS A C 1
ATOM 3141 O O . LYS A 1 402 ? -2.804 24.802 27.800 1.00 89.44 402 LYS A O 1
ATOM 3146 N N . THR A 1 403 ? -1.238 24.014 29.207 1.00 87.62 403 THR A N 1
ATOM 3147 C CA . THR A 1 403 ? -0.155 24.911 28.759 1.00 87.62 403 THR A CA 1
ATOM 3148 C C . THR A 1 403 ? 0.195 24.678 27.289 1.00 87.62 403 THR A C 1
ATOM 3150 O O . THR A 1 403 ? 0.472 25.621 26.554 1.00 87.62 403 THR A O 1
ATOM 3153 N N . GLU A 1 404 ? 0.122 23.428 26.834 1.00 82.81 404 GLU A N 1
ATOM 3154 C CA . GLU A 1 404 ? 0.321 23.047 25.432 1.00 82.81 404 GLU A CA 1
ATOM 3155 C C . GLU A 1 404 ? -0.925 23.279 24.547 1.00 82.81 404 GLU A C 1
ATOM 3157 O O . GLU A 1 404 ? -0.911 22.959 23.358 1.00 82.81 404 GLU A O 1
ATOM 3162 N N . GLY A 1 405 ? -1.995 23.863 25.099 1.00 84.19 405 GLY A N 1
ATOM 3163 C CA . GLY A 1 405 ? -3.207 24.242 24.370 1.00 84.19 405 GLY A CA 1
ATOM 3164 C C . GLY A 1 405 ? -4.220 23.113 24.164 1.00 84.19 405 GLY A C 1
ATOM 3165 O O . GLY A 1 405 ? -5.119 23.254 23.334 1.00 84.19 405 GLY A O 1
ATOM 3166 N N . LEU A 1 406 ? -4.096 21.996 24.887 1.00 88.38 406 LEU A N 1
ATOM 3167 C CA . LEU A 1 406 ? -5.034 20.875 24.796 1.00 88.38 406 LEU A CA 1
ATOM 3168 C C . LEU A 1 406 ? -6.252 21.091 25.697 1.00 88.38 406 LEU A C 1
ATOM 3170 O O . LEU A 1 406 ? -6.138 21.584 26.818 1.00 88.38 406 LEU A O 1
ATOM 3174 N N . LEU A 1 407 ? -7.407 20.611 25.233 1.00 92.56 407 LEU A N 1
ATOM 3175 C CA . LEU A 1 407 ? -8.619 20.509 26.044 1.00 92.56 407 LEU A CA 1
ATOM 3176 C C . LEU A 1 407 ? -8.620 19.198 26.829 1.00 92.56 407 LEU A C 1
ATOM 3178 O O . LEU A 1 407 ? -8.466 18.118 26.248 1.00 92.56 407 LEU A O 1
ATOM 3182 N N . VAL A 1 408 ? -8.805 19.283 28.146 1.00 95.50 408 VAL A N 1
ATOM 3183 C CA . VAL A 1 408 ? -8.693 18.124 29.040 1.00 95.50 408 VAL A CA 1
ATOM 3184 C C . VAL A 1 408 ? -10.070 17.647 29.487 1.00 95.50 408 VAL A C 1
ATOM 3186 O O . VAL A 1 408 ? -10.797 18.378 30.158 1.00 95.50 408 VAL A O 1
ATOM 3189 N N . HIS A 1 409 ? -10.422 16.400 29.178 1.00 97.00 409 HIS A N 1
ATOM 3190 C CA . HIS A 1 409 ? -11.614 15.754 29.733 1.00 97.00 409 HIS A CA 1
ATOM 3191 C C . HIS A 1 409 ? -11.249 14.815 30.872 1.00 97.00 409 HIS A C 1
ATOM 3193 O O . HIS A 1 409 ? -10.342 13.992 30.734 1.00 97.00 409 HIS A O 1
ATOM 3199 N N . VAL A 1 410 ? -11.987 14.900 31.976 1.00 97.19 410 VAL A N 1
ATOM 3200 C CA . VAL A 1 410 ? -11.840 13.993 33.118 1.00 97.19 410 VAL A CA 1
ATOM 3201 C C . VAL A 1 410 ? -13.027 13.044 33.179 1.00 97.19 410 VAL A C 1
ATOM 3203 O O . VAL A 1 410 ? -14.187 13.453 33.216 1.00 97.19 410 VAL A O 1
ATOM 3206 N N . HIS A 1 411 ? -12.742 11.753 33.221 1.00 95.94 411 HIS A N 1
ATOM 3207 C CA . HIS A 1 411 ? -13.740 10.713 33.377 1.00 95.94 411 HIS A CA 1
ATOM 3208 C C . HIS A 1 411 ? -13.433 9.894 34.625 1.00 95.94 411 HIS A C 1
ATOM 3210 O O . HIS A 1 411 ? -12.380 9.267 34.717 1.00 95.94 411 HIS A O 1
ATOM 3216 N N . VAL A 1 412 ? -14.336 9.920 35.600 1.00 92.06 412 VAL A N 1
ATOM 3217 C CA . VAL A 1 412 ? -14.215 9.111 36.814 1.00 92.06 412 VAL A CA 1
ATOM 3218 C C . VAL A 1 412 ? -15.107 7.897 36.658 1.00 92.06 412 VAL A C 1
ATOM 3220 O O . VAL A 1 412 ? -16.324 8.029 36.787 1.00 92.06 412 VAL A O 1
ATOM 3223 N N . SER A 1 413 ? -14.484 6.743 36.408 1.00 79.50 413 SER A N 1
ATOM 3224 C CA . SER A 1 413 ? -15.197 5.505 36.148 1.00 79.50 413 SER A CA 1
ATOM 3225 C C . SER A 1 413 ? -15.183 4.548 37.318 1.00 79.50 413 SER A C 1
ATOM 3227 O O . SER A 1 413 ? -14.136 3.997 37.642 1.00 79.50 413 SER A O 1
ATOM 3229 N N . THR A 1 414 ? -16.320 4.312 37.965 1.00 65.94 414 THR A N 1
ATOM 3230 C CA . THR A 1 414 ? -16.359 3.459 39.160 1.00 65.94 414 THR A CA 1
ATOM 3231 C C . THR A 1 414 ? -17.036 2.120 38.847 1.00 65.94 414 THR A C 1
ATOM 3233 O O . THR A 1 414 ? -18.260 2.049 38.698 1.00 65.94 414 THR A O 1
ATOM 3236 N N . PRO A 1 415 ? -16.280 1.004 38.739 1.00 51.56 415 PRO A N 1
ATOM 3237 C CA . PRO A 1 415 ? -16.894 -0.278 38.449 1.00 51.56 415 PRO A CA 1
ATOM 3238 C C . PRO A 1 415 ? -17.785 -0.722 39.608 1.00 51.56 415 PRO A C 1
ATOM 3240 O O . PRO A 1 415 ? -17.372 -0.768 40.767 1.00 51.56 415 PRO A O 1
ATOM 3243 N N . CYS A 1 416 ? -19.005 -1.113 39.244 1.00 48.34 416 CYS A N 1
ATOM 3244 C CA . CYS A 1 416 ? -19.950 -1.862 40.064 1.00 48.34 416 CYS A CA 1
ATOM 3245 C C . CYS A 1 416 ? -19.236 -2.940 40.899 1.00 48.34 416 CYS A C 1
ATOM 3247 O O . CYS A 1 416 ? -18.475 -3.740 40.351 1.00 48.34 416 CYS A O 1
ATOM 3249 N N . ALA A 1 417 ? -19.523 -2.959 42.202 1.00 46.44 417 ALA A N 1
ATOM 3250 C CA . ALA A 1 417 ? -19.031 -3.906 43.196 1.00 46.44 417 ALA A CA 1
ATOM 3251 C C . ALA A 1 417 ? -18.892 -5.333 42.636 1.00 46.44 417 ALA A C 1
ATOM 3253 O O . ALA A 1 417 ? -19.891 -5.957 42.289 1.00 46.44 417 ALA A O 1
ATOM 3254 N N . THR A 1 418 ? -17.643 -5.792 42.468 1.00 41.66 418 THR A N 1
ATOM 3255 C CA . THR A 1 418 ? -17.147 -7.195 42.509 1.00 41.66 418 THR A CA 1
ATOM 3256 C C . THR A 1 418 ? -15.766 -7.347 41.853 1.00 41.66 418 THR A C 1
ATOM 3258 O O . THR A 1 418 ? -15.030 -8.264 42.221 1.00 41.66 418 THR A O 1
ATOM 3261 N N . GLY A 1 419 ? -15.369 -6.440 40.947 1.00 39.91 419 GLY A N 1
ATOM 3262 C CA . GLY A 1 419 ? -14.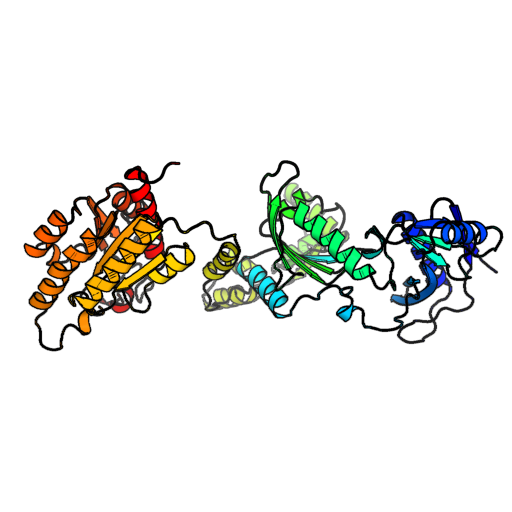108 -6.547 40.185 1.00 39.91 419 GLY A CA 1
ATOM 3263 C C . GLY A 1 419 ? -13.244 -5.283 40.084 1.00 39.91 419 GLY A C 1
ATOM 3264 O O . GLY A 1 419 ? -12.286 -5.286 39.326 1.00 39.91 419 GLY A O 1
ATOM 3265 N N . SER A 1 420 ? -13.571 -4.210 40.809 1.00 42.97 420 SER A N 1
ATOM 3266 C CA . SER A 1 420 ? -12.859 -2.926 40.717 1.00 42.97 420 SER A CA 1
ATOM 3267 C C . SER A 1 420 ? -11.429 -2.979 41.305 1.00 42.97 420 SER A C 1
ATOM 3269 O O . SER A 1 420 ? -11.222 -3.679 42.306 1.00 42.97 420 SER A O 1
ATOM 3271 N N . PRO A 1 421 ? -10.468 -2.173 40.792 1.00 41.41 421 PRO A N 1
ATOM 3272 C CA . PRO A 1 421 ? -9.158 -1.917 41.418 1.00 41.41 421 PRO A CA 1
ATOM 3273 C C . PRO A 1 421 ? -9.240 -1.425 42.875 1.00 41.41 421 PRO A C 1
ATOM 3275 O O . PRO A 1 421 ? -8.240 -1.419 43.595 1.00 41.41 421 PRO A O 1
ATOM 3278 N N . LEU A 1 422 ? -10.446 -1.084 43.346 1.00 45.59 422 LEU A N 1
ATOM 3279 C CA . LEU A 1 422 ? -10.752 -0.812 44.748 1.00 45.59 422 LEU A CA 1
ATOM 3280 C C . LEU A 1 422 ? -10.518 -2.002 45.700 1.00 45.59 422 LEU A C 1
ATOM 3282 O O . LEU A 1 422 ? -10.537 -1.797 46.910 1.00 45.59 422 LEU A O 1
ATOM 3286 N N . ARG A 1 423 ? -10.235 -3.222 45.208 1.00 45.53 423 ARG A N 1
ATOM 3287 C CA . ARG A 1 423 ? -9.803 -4.355 46.061 1.00 45.53 423 ARG A CA 1
ATOM 3288 C C . ARG A 1 423 ? -8.571 -4.041 46.927 1.00 45.53 423 ARG A C 1
ATOM 3290 O O . ARG A 1 423 ? -8.367 -4.718 47.928 1.00 45.53 423 ARG A O 1
ATOM 3297 N N . ASN A 1 424 ? -7.788 -3.020 46.567 1.00 43.53 424 ASN A N 1
ATOM 3298 C CA . ASN A 1 424 ? -6.627 -2.566 47.336 1.00 43.53 424 ASN A CA 1
ATOM 3299 C C . ASN A 1 424 ? -6.925 -1.468 48.372 1.00 43.53 424 ASN A C 1
ATOM 3301 O O . ASN A 1 424 ? -6.017 -1.120 49.122 1.00 43.53 424 ASN A O 1
ATOM 3305 N N . PHE A 1 425 ? -8.160 -0.955 48.481 1.00 46.28 425 PHE A N 1
ATOM 3306 C CA . PHE A 1 425 ? -8.573 -0.125 49.623 1.00 46.28 425 PHE A CA 1
ATOM 3307 C C . PHE A 1 425 ? -8.796 -1.027 50.844 1.00 46.28 425 PHE A C 1
ATOM 3309 O O . PHE A 1 425 ? -9.913 -1.198 51.306 1.00 46.28 425 PHE A O 1
ATOM 3316 N N . HIS A 1 426 ? -7.711 -1.648 51.303 1.00 42.16 426 HIS A N 1
ATOM 3317 C CA . HIS A 1 426 ? -7.562 -2.437 52.521 1.00 42.16 426 HIS A CA 1
ATOM 3318 C C . HIS A 1 426 ? -8.609 -3.537 52.768 1.00 42.16 426 HIS A C 1
ATOM 3320 O O . HIS A 1 426 ? -9.767 -3.294 53.103 1.00 42.16 426 HIS A O 1
ATOM 3326 N N . ALA A 1 427 ? -8.142 -4.788 52.738 1.00 43.81 427 ALA A N 1
ATOM 3327 C CA . ALA A 1 427 ? -8.825 -5.907 53.375 1.00 43.81 427 ALA A CA 1
ATOM 3328 C C . ALA A 1 427 ? -9.106 -5.559 54.855 1.00 43.81 427 ALA A C 1
ATOM 3330 O O . ALA A 1 427 ? -8.202 -5.620 55.683 1.00 43.81 427 ALA A O 1
ATOM 3331 N N . GLY A 1 428 ? -10.334 -5.121 55.164 1.00 47.38 428 GLY A N 1
ATOM 3332 C CA . GLY A 1 428 ? -10.759 -4.735 56.517 1.00 47.38 428 GLY A CA 1
ATOM 3333 C C . GLY A 1 428 ? -11.641 -3.482 56.625 1.00 47.38 428 GLY A C 1
ATOM 3334 O O . GLY A 1 428 ? -12.237 -3.273 57.678 1.00 47.38 428 GLY A O 1
ATOM 3335 N N . VAL A 1 429 ? -11.772 -2.663 55.574 1.00 53.09 429 VAL A N 1
ATOM 3336 C CA . VAL A 1 429 ? -12.613 -1.448 55.594 1.00 53.09 429 VAL A CA 1
ATOM 3337 C C . VAL A 1 429 ? -13.982 -1.743 54.965 1.00 53.09 429 VAL A C 1
ATOM 3339 O O . VAL A 1 429 ? -14.065 -2.308 53.878 1.00 53.09 429 VAL A O 1
ATOM 3342 N N . GLY A 1 430 ? -15.073 -1.397 55.658 1.00 58.72 430 GLY A N 1
ATOM 3343 C CA . GLY A 1 430 ? -16.435 -1.617 55.159 1.00 58.72 430 GLY A CA 1
ATOM 3344 C C . GLY A 1 430 ? -16.737 -0.801 53.896 1.00 58.72 430 GLY A C 1
ATOM 3345 O O . GLY A 1 430 ? -16.279 0.332 53.763 1.00 58.72 430 GLY A O 1
ATOM 3346 N N . GLU A 1 431 ? -17.563 -1.347 52.995 1.00 62.31 431 GLU A N 1
ATOM 3347 C CA . GLU A 1 431 ? -17.899 -0.760 51.683 1.00 62.31 431 GLU A CA 1
ATOM 3348 C C . GLU A 1 431 ? -18.303 0.727 51.763 1.00 62.31 431 GLU A C 1
ATOM 3350 O O . GLU A 1 431 ? -17.897 1.542 50.935 1.00 62.31 431 GLU A O 1
ATOM 3355 N N . THR A 1 432 ? -19.058 1.113 52.794 1.00 65.50 432 THR A N 1
ATOM 3356 C CA . THR A 1 432 ? -19.479 2.502 53.033 1.00 65.50 432 THR A CA 1
ATOM 3357 C C . THR A 1 432 ? -18.304 3.464 53.215 1.00 65.50 432 THR A C 1
ATOM 3359 O O . THR A 1 432 ? -18.352 4.580 52.702 1.00 65.50 432 THR A O 1
ATOM 3362 N N . GLU A 1 433 ? -17.250 3.049 53.914 1.00 66.81 433 GLU A N 1
ATOM 3363 C CA . GLU A 1 433 ? -16.100 3.903 54.221 1.00 66.81 433 GLU A CA 1
ATOM 3364 C C . GLU A 1 433 ? -15.159 4.019 53.011 1.00 66.81 433 GLU A C 1
ATOM 3366 O O . GLU A 1 433 ? -14.716 5.117 52.674 1.00 66.81 433 GLU A O 1
ATOM 3371 N N . THR A 1 434 ? -14.979 2.935 52.248 1.00 68.62 434 THR A N 1
ATOM 3372 C CA . THR A 1 434 ? -14.282 2.962 50.949 1.00 68.62 434 THR A CA 1
ATOM 3373 C C . THR A 1 434 ? -14.937 3.950 49.979 1.00 68.62 434 THR A C 1
ATOM 3375 O O . THR A 1 434 ? -14.253 4.747 49.336 1.00 68.62 434 THR A O 1
ATOM 3378 N N . TRP A 1 435 ? -16.272 3.966 49.908 1.00 73.81 435 TRP A N 1
ATOM 3379 C CA . TRP A 1 435 ? -16.999 4.904 49.047 1.00 73.81 435 TRP A CA 1
ATOM 3380 C C . TRP A 1 435 ? -16.866 6.364 49.476 1.00 73.81 435 TRP A C 1
ATOM 3382 O O . TRP A 1 435 ? -16.819 7.239 48.609 1.00 73.81 435 TRP A O 1
ATOM 3392 N N . LYS A 1 436 ? -16.766 6.650 50.782 1.00 76.62 436 LYS A N 1
ATOM 3393 C CA . LYS A 1 436 ? -16.490 8.016 51.251 1.00 76.62 436 LYS A CA 1
ATOM 3394 C C . LYS A 1 436 ? -15.136 8.505 50.751 1.00 76.62 436 LYS A C 1
ATOM 3396 O O . LYS A 1 436 ? -15.051 9.643 50.293 1.00 76.62 436 LYS A O 1
ATOM 3401 N N . ILE A 1 437 ? -14.107 7.655 50.781 1.00 78.88 437 ILE A N 1
ATOM 3402 C CA . ILE A 1 437 ? -12.760 8.009 50.307 1.00 78.88 437 ILE A CA 1
ATOM 3403 C C . ILE A 1 437 ? -12.766 8.269 48.794 1.00 78.88 437 ILE A C 1
ATOM 3405 O O . ILE A 1 437 ? -12.244 9.296 48.349 1.00 78.88 437 ILE A O 1
ATOM 3409 N N . VAL A 1 438 ? -13.411 7.393 48.012 1.00 81.06 438 VAL A N 1
ATOM 3410 C CA . VAL A 1 438 ? -13.533 7.548 46.551 1.00 81.06 438 VAL A CA 1
ATOM 3411 C C . VAL A 1 438 ? -14.260 8.843 46.199 1.00 81.06 438 VAL A C 1
ATOM 3413 O O . VAL A 1 438 ? -13.720 9.651 45.449 1.00 81.06 438 VAL A O 1
ATOM 3416 N N . MET A 1 439 ? -15.444 9.088 46.769 1.00 84.50 439 MET A N 1
ATOM 3417 C CA . MET A 1 439 ? -16.237 10.278 46.434 1.00 84.50 439 MET A CA 1
ATOM 3418 C C . MET A 1 439 ? -15.612 11.579 46.943 1.00 84.50 439 MET A C 1
ATOM 3420 O O . MET A 1 439 ? -15.708 12.600 46.263 1.00 84.50 439 MET A O 1
ATOM 3424 N N . SER A 1 440 ? -14.928 11.554 48.090 1.00 83.00 440 SER A N 1
ATOM 3425 C CA . SER A 1 440 ? -14.182 12.725 48.576 1.00 83.00 440 SER A CA 1
ATOM 3426 C C . SER A 1 440 ? -13.006 13.055 47.652 1.00 83.00 440 SER A C 1
ATOM 3428 O O . SER A 1 440 ? -12.754 14.221 47.358 1.00 83.00 440 SER A O 1
ATOM 3430 N N . SER A 1 441 ? -12.327 12.029 47.133 1.00 87.62 441 SER A N 1
ATOM 3431 C CA . SER A 1 441 ? -11.190 12.195 46.221 1.00 87.62 441 SER A CA 1
ATOM 3432 C C . SER A 1 441 ? -11.629 12.538 44.793 1.00 87.62 441 SER A C 1
ATOM 3434 O O . SER A 1 441 ? -10.961 13.316 44.116 1.00 87.62 441 SER A O 1
ATOM 3436 N N . ALA A 1 442 ? -12.764 12.012 44.322 1.00 88.06 442 ALA A N 1
ATOM 3437 C CA . ALA A 1 442 ? -13.289 12.260 42.978 1.00 88.06 442 ALA A CA 1
ATOM 3438 C C . ALA A 1 442 ? -13.530 13.754 42.715 1.00 88.06 442 ALA A C 1
ATOM 3440 O O . ALA A 1 442 ? -13.237 14.228 41.618 1.00 88.06 442 ALA A O 1
ATOM 3441 N N . SER A 1 443 ? -13.973 14.504 43.734 1.00 88.00 443 SER A N 1
ATOM 3442 C CA . SER A 1 443 ? -14.175 15.957 43.639 1.00 88.00 443 SER A CA 1
ATOM 3443 C C . SER A 1 443 ? -12.916 16.696 43.179 1.00 88.00 443 SER A C 1
ATOM 3445 O O . SER A 1 443 ? -13.020 17.641 42.399 1.00 88.00 443 SER A O 1
ATOM 3447 N N . PHE A 1 444 ? -11.733 16.274 43.644 1.00 92.50 444 PHE A N 1
ATOM 3448 C CA . PHE A 1 444 ? -10.465 16.873 43.234 1.00 92.50 444 PHE A CA 1
ATOM 3449 C C . PHE A 1 444 ? -10.229 16.656 41.737 1.00 92.50 444 PHE A C 1
ATOM 3451 O O . PHE A 1 444 ? -10.010 17.617 41.006 1.00 92.50 444 PHE A O 1
ATOM 3458 N N . TYR A 1 445 ? -10.336 15.416 41.261 1.00 94.50 445 TYR A N 1
ATOM 3459 C CA . TYR A 1 445 ? -10.062 15.088 39.862 1.00 94.50 445 TYR A CA 1
ATOM 3460 C C . TYR A 1 445 ? -11.054 15.726 38.896 1.00 94.50 445 TYR A C 1
ATOM 3462 O O . TYR A 1 445 ? -10.636 16.310 37.899 1.00 94.50 445 TYR A O 1
ATOM 3470 N N . LEU A 1 446 ? -12.353 15.653 39.202 1.00 94.25 446 LEU A N 1
ATOM 3471 C CA . LEU A 1 446 ? -13.405 16.234 38.364 1.00 94.25 446 LEU A CA 1
ATOM 3472 C C . LEU A 1 446 ? -13.205 17.745 38.168 1.00 94.25 446 LEU A C 1
ATOM 3474 O O . LEU A 1 446 ? -13.527 18.259 37.103 1.00 94.25 446 LEU A O 1
ATOM 3478 N N . SER A 1 447 ? -12.616 18.436 39.152 1.00 93.31 447 SER A N 1
ATOM 3479 C CA . SER A 1 447 ? -12.323 19.874 39.074 1.00 93.31 447 SER A CA 1
ATOM 3480 C C . SER A 1 447 ? -11.131 20.245 38.180 1.00 93.31 447 SER A C 1
ATOM 3482 O O . SER A 1 447 ? -10.961 21.415 37.848 1.00 93.31 447 SER A O 1
ATOM 3484 N N . LEU A 1 448 ? -10.294 19.278 37.782 1.00 94.75 448 LEU A N 1
ATOM 3485 C CA . LEU A 1 448 ? -9.101 19.550 36.970 1.00 94.75 448 LEU A CA 1
ATOM 3486 C C . LEU A 1 448 ? -9.428 19.724 35.479 1.00 94.75 448 LEU A C 1
ATOM 3488 O O . LEU A 1 448 ? -8.687 20.399 34.763 1.00 94.75 448 LEU A O 1
ATOM 3492 N N . GLY A 1 449 ? -10.505 19.102 34.997 1.00 93.31 449 GLY A N 1
ATOM 3493 C CA . GLY A 1 449 ? -10.864 19.074 33.579 1.00 93.31 449 GLY A CA 1
ATOM 3494 C C . GLY A 1 449 ? -11.494 20.363 33.063 1.00 93.31 449 GLY A C 1
ATOM 3495 O O . GLY A 1 449 ? -12.141 21.099 33.798 1.00 93.31 449 GLY A O 1
ATOM 3496 N N . ASP A 1 450 ? -11.365 20.595 31.759 1.00 94.62 450 ASP A N 1
ATOM 3497 C CA . ASP A 1 450 ? -12.207 21.534 31.012 1.00 94.62 450 ASP A CA 1
ATOM 3498 C C . ASP A 1 450 ? -13.648 21.038 30.877 1.00 94.62 450 ASP A C 1
ATOM 3500 O O . ASP A 1 450 ? -14.575 21.836 30.733 1.00 94.62 450 ASP A O 1
ATOM 3504 N N . GLN A 1 451 ? -13.802 19.715 30.881 1.00 95.56 451 GLN A N 1
ATOM 3505 C CA . GLN A 1 451 ? -15.055 18.982 30.877 1.00 95.56 451 GLN A CA 1
ATOM 3506 C C . GLN A 1 451 ? -14.886 17.743 31.765 1.00 95.56 451 GLN A C 1
ATOM 3508 O O . GLN A 1 451 ? -13.791 17.179 31.850 1.00 95.56 451 GLN A O 1
ATOM 3513 N N . ALA A 1 452 ? -15.956 17.318 32.438 1.00 97.19 452 ALA A N 1
ATOM 3514 C CA . ALA A 1 452 ? -15.910 16.162 33.319 1.00 97.19 452 ALA A CA 1
ATOM 3515 C C . ALA A 1 452 ? -17.133 15.252 33.162 1.00 97.19 452 ALA A C 1
ATOM 3517 O O . ALA A 1 452 ? -18.217 15.678 32.750 1.00 97.19 452 ALA A O 1
ATOM 3518 N N . SER A 1 453 ? -16.955 13.976 33.490 1.00 97.00 453 SER A N 1
ATOM 3519 C CA . SER A 1 453 ? -18.017 12.972 33.497 1.00 97.00 453 SER A CA 1
ATOM 3520 C C . SER A 1 453 ? -17.778 11.913 34.568 1.00 97.00 453 SER A C 1
ATOM 3522 O O . SER A 1 453 ? -16.637 11.621 34.922 1.00 97.00 453 SER A O 1
ATOM 3524 N N . PHE A 1 454 ? -18.866 11.333 35.054 1.00 94.31 454 PHE A N 1
ATOM 3525 C CA . PHE A 1 454 ? -18.879 10.284 36.065 1.00 94.31 454 PHE A CA 1
ATOM 3526 C C . PHE A 1 454 ? -20.001 9.301 35.747 1.00 94.31 454 PHE A C 1
ATOM 3528 O O . PHE A 1 454 ? -21.063 9.702 35.261 1.00 94.31 454 PHE A O 1
ATOM 3535 N N . GLU A 1 455 ? -19.807 8.025 36.042 1.00 92.00 455 GLU A N 1
ATOM 3536 C CA . GLU A 1 455 ? -20.828 7.006 35.839 1.00 92.00 455 GLU A CA 1
ATOM 3537 C C . GLU A 1 455 ? -20.879 5.958 36.953 1.00 92.00 455 GLU A C 1
ATOM 3539 O O . GLU A 1 455 ? -19.892 5.631 37.612 1.00 92.00 455 GLU A O 1
ATOM 3544 N N . LEU A 1 456 ? -22.075 5.391 37.108 1.00 86.94 456 LEU A N 1
ATOM 3545 C CA . LEU A 1 456 ? -22.371 4.226 37.939 1.00 86.94 456 LEU A CA 1
ATOM 3546 C C . LEU A 1 456 ? -23.512 3.419 37.292 1.00 86.94 456 LEU A C 1
ATOM 3548 O O . LEU A 1 456 ? -24.255 3.936 36.447 1.00 86.94 456 LEU A O 1
ATOM 3552 N N . PRO A 1 457 ? -23.735 2.156 37.704 1.00 86.94 457 PRO A N 1
ATOM 3553 C CA . PRO A 1 457 ? -24.947 1.428 37.339 1.00 86.94 457 PRO A CA 1
ATOM 3554 C C . PRO A 1 457 ? -26.205 2.222 37.704 1.00 86.94 457 PRO A C 1
ATOM 3556 O O . PRO A 1 457 ? -26.307 2.765 38.801 1.00 86.94 457 PRO A O 1
ATOM 3559 N N . LYS A 1 458 ? -27.180 2.281 36.793 1.00 87.25 458 LYS A N 1
ATOM 3560 C CA . LYS A 1 458 ? -28.338 3.188 36.897 1.00 87.25 458 LYS A CA 1
ATOM 3561 C C . LYS A 1 458 ? -29.173 3.004 38.169 1.00 87.25 458 LYS A C 1
ATOM 3563 O O . LYS A 1 458 ? -29.671 3.986 38.703 1.00 87.25 458 LYS A O 1
ATOM 3568 N N . HIS A 1 459 ? -29.315 1.767 38.640 1.00 84.31 459 HIS A N 1
ATOM 3569 C CA . HIS A 1 459 ? -30.128 1.408 39.811 1.00 84.31 459 HIS A CA 1
ATOM 3570 C C . HIS A 1 459 ? -29.285 1.145 41.069 1.00 84.31 459 HIS A C 1
ATOM 3572 O O . HIS A 1 459 ? -29.657 0.336 41.913 1.00 84.31 459 HIS A O 1
ATOM 3578 N N . ASN A 1 460 ? -28.110 1.768 41.177 1.00 83.62 460 ASN A N 1
ATOM 3579 C CA . ASN A 1 460 ? -27.246 1.616 42.343 1.00 83.62 460 ASN A CA 1
ATOM 3580 C C . ASN A 1 460 ? -27.640 2.597 43.467 1.00 83.62 460 ASN A C 1
ATOM 3582 O O . ASN A 1 460 ? -27.739 3.794 43.214 1.00 83.62 460 ASN A O 1
ATOM 3586 N N . GLN A 1 461 ? -27.774 2.111 44.707 1.00 81.62 461 GLN A N 1
ATOM 3587 C CA . GLN A 1 461 ? -28.115 2.919 45.894 1.00 81.62 461 GLN A CA 1
ATOM 3588 C C . GLN A 1 461 ? -27.091 4.025 46.216 1.00 81.62 461 GLN A C 1
ATOM 3590 O O . GLN A 1 461 ? -27.375 4.933 46.990 1.00 81.62 461 GLN A O 1
ATOM 3595 N N . ILE A 1 462 ? -25.879 3.970 45.649 1.00 83.50 462 ILE A N 1
ATOM 3596 C CA . ILE A 1 462 ? -24.869 5.029 45.808 1.00 83.50 462 ILE A CA 1
ATOM 3597 C C . ILE A 1 462 ? -25.366 6.363 45.248 1.00 83.50 462 ILE A C 1
ATOM 3599 O O . ILE A 1 462 ? -24.974 7.407 45.774 1.00 83.50 462 ILE A O 1
ATOM 3603 N N . TRP A 1 463 ? -26.230 6.333 44.225 1.00 86.56 463 TRP A N 1
ATOM 3604 C CA . TRP A 1 463 ? -26.847 7.541 43.684 1.00 86.56 463 TRP A CA 1
ATOM 3605 C C . TRP A 1 463 ? -27.627 8.314 44.742 1.00 86.56 463 TRP A C 1
ATOM 3607 O O . TRP A 1 463 ? -27.557 9.532 44.717 1.00 86.56 463 TRP A O 1
ATOM 3617 N N . ASP A 1 464 ? -28.277 7.624 45.684 1.00 86.69 464 ASP A N 1
ATOM 3618 C CA . ASP A 1 464 ? -29.152 8.226 46.699 1.00 86.69 464 ASP A CA 1
ATOM 3619 C C . ASP A 1 464 ? -28.380 8.732 47.935 1.00 86.69 464 ASP A C 1
ATOM 3621 O O . ASP A 1 464 ? -28.959 9.272 48.879 1.00 86.69 464 ASP A O 1
ATOM 3625 N N . ARG A 1 465 ? -27.053 8.547 47.974 1.00 86.81 465 ARG A N 1
ATOM 3626 C CA . ARG A 1 465 ? -26.224 8.974 49.109 1.00 86.81 465 ARG A CA 1
ATOM 3627 C C . ARG A 1 465 ? -25.973 10.479 49.052 1.00 86.81 465 ARG A C 1
ATOM 3629 O O . ARG A 1 465 ? -25.500 11.006 48.048 1.00 86.81 465 ARG A O 1
ATOM 3636 N N . GLU A 1 466 ? -26.163 11.153 50.184 1.00 88.56 466 GLU A N 1
ATOM 3637 C CA . GLU A 1 466 ? -25.982 12.606 50.317 1.00 88.56 466 GLU A CA 1
ATOM 3638 C C . GLU A 1 466 ? -24.599 13.094 49.846 1.00 88.56 466 GLU A C 1
ATOM 3640 O O . GLU A 1 466 ? -24.498 14.083 49.121 1.00 88.56 466 GLU A O 1
ATOM 3645 N N . LEU A 1 467 ? -23.526 12.380 50.211 1.00 86.19 467 LEU A N 1
ATOM 3646 C CA . LEU A 1 467 ? -22.164 12.713 49.779 1.00 86.19 467 LEU A CA 1
ATOM 3647 C C . LEU A 1 467 ? -22.020 12.662 48.251 1.00 86.19 467 LEU A C 1
ATOM 3649 O O . LEU A 1 467 ? -21.343 13.507 47.674 1.00 86.19 467 LEU A O 1
ATOM 3653 N N . THR A 1 468 ? -22.671 11.698 47.596 1.00 87.94 468 THR A N 1
ATOM 3654 C CA . THR A 1 468 ? -22.620 11.534 46.140 1.00 87.94 468 THR A CA 1
ATOM 3655 C C . THR A 1 468 ? -23.279 12.715 45.445 1.00 87.94 468 THR A C 1
ATOM 3657 O O . THR A 1 468 ? -22.660 13.326 44.576 1.00 87.94 468 THR A O 1
ATOM 3660 N N . HIS A 1 469 ? -24.488 13.087 45.877 1.00 89.94 469 HIS A N 1
ATOM 3661 C CA . HIS A 1 469 ? -25.182 14.275 45.378 1.00 89.94 469 HIS A CA 1
ATOM 3662 C C . HIS A 1 469 ? -24.338 15.539 45.558 1.00 89.94 469 HIS A C 1
ATOM 3664 O O . HIS A 1 469 ? -24.066 16.234 44.580 1.00 89.94 469 HIS A O 1
ATOM 3670 N N . LYS A 1 470 ? -23.845 15.783 46.780 1.00 89.75 470 LYS A N 1
ATOM 3671 C CA . LYS A 1 470 ? -23.025 16.962 47.092 1.00 89.75 470 LYS A CA 1
ATOM 3672 C C . LYS A 1 470 ? -21.749 17.025 46.253 1.00 89.75 470 LYS A C 1
ATOM 3674 O O . LYS A 1 470 ? -21.393 18.106 45.796 1.00 89.75 470 LYS A O 1
ATOM 3679 N N . THR A 1 471 ? -21.052 15.906 46.048 1.00 90.44 471 THR A N 1
ATOM 3680 C CA . THR A 1 471 ? -19.834 15.879 45.224 1.00 90.44 471 THR A CA 1
ATOM 3681 C C . THR A 1 471 ? -20.142 16.187 43.760 1.00 90.44 471 THR A C 1
ATOM 3683 O O . THR A 1 471 ? -19.488 17.045 43.175 1.00 90.44 471 THR A O 1
ATOM 3686 N N . LEU A 1 472 ? -21.135 15.520 43.165 1.00 92.19 472 LEU A N 1
ATOM 3687 C CA . LEU A 1 472 ? -21.457 15.695 41.744 1.00 92.19 472 LEU A CA 1
ATOM 3688 C C . LEU A 1 472 ? -21.976 17.105 41.442 1.00 92.19 472 LEU A C 1
ATOM 3690 O O . LEU A 1 472 ? -21.560 17.704 40.451 1.00 92.19 472 LEU A O 1
ATOM 3694 N N . GLU A 1 473 ? -22.816 17.654 42.323 1.00 90.69 473 GLU A N 1
ATOM 3695 C CA . GLU A 1 473 ? -23.331 19.021 42.217 1.00 90.69 473 GLU A CA 1
ATOM 3696 C C . GLU A 1 473 ? -22.205 20.056 42.333 1.00 90.69 473 GLU A C 1
ATOM 3698 O O . GLU A 1 473 ? -22.075 20.921 41.469 1.00 90.69 473 GLU A O 1
ATOM 3703 N N . ARG A 1 474 ? -21.320 19.924 43.334 1.00 90.81 474 ARG A N 1
ATOM 3704 C CA . ARG A 1 474 ? -20.151 20.813 43.495 1.00 90.81 474 ARG A CA 1
ATOM 3705 C C . ARG A 1 474 ? -19.184 20.749 42.318 1.00 90.81 474 ARG A C 1
ATOM 3707 O O . ARG A 1 474 ? -18.535 21.744 42.015 1.00 90.81 474 ARG A O 1
ATOM 3714 N N . SER A 1 475 ? -19.071 19.593 41.669 1.00 91.81 475 SER A N 1
ATOM 3715 C CA . SER A 1 475 ? -18.264 19.422 40.459 1.00 91.81 475 SER A CA 1
ATOM 3716 C C . SER A 1 475 ? -18.992 19.849 39.174 1.00 91.81 475 SER A C 1
ATOM 3718 O O . SER A 1 475 ? -18.393 19.796 38.103 1.00 91.81 475 SER A O 1
ATOM 3720 N N . GLY A 1 476 ? -20.256 20.282 39.254 1.00 92.62 476 GLY A N 1
ATOM 3721 C CA . GLY A 1 476 ? -21.035 20.784 38.118 1.00 92.62 476 GLY A CA 1
ATOM 3722 C C . GLY A 1 476 ? -21.598 19.701 37.191 1.00 92.62 476 GLY A C 1
ATOM 3723 O O . GLY A 1 476 ? -21.988 20.010 36.065 1.00 92.62 476 GLY A O 1
ATOM 3724 N N . LEU A 1 477 ? -21.643 18.433 37.616 1.00 94.81 477 LEU A N 1
ATOM 3725 C CA . LEU A 1 477 ? -22.159 17.321 36.808 1.00 94.81 477 LEU A CA 1
ATOM 3726 C C . LEU A 1 477 ? -23.694 17.266 36.884 1.00 94.81 477 LEU A C 1
ATOM 3728 O O . LEU A 1 477 ? -24.271 16.367 37.493 1.00 94.81 477 LEU A O 1
ATOM 3732 N N . ILE A 1 478 ? -24.345 18.258 36.276 1.00 93.75 478 ILE A N 1
ATOM 3733 C CA . ILE A 1 478 ? -25.801 18.472 36.344 1.00 93.75 478 ILE A CA 1
ATOM 3734 C C . ILE A 1 478 ? -26.583 17.781 35.219 1.00 93.75 478 ILE A C 1
ATOM 3736 O O . ILE A 1 478 ? -27.791 17.583 35.339 1.00 93.75 478 ILE A O 1
ATOM 3740 N N . PHE A 1 479 ? -25.917 17.397 34.126 1.00 96.38 479 PHE A N 1
ATOM 3741 C CA . PHE A 1 479 ? -26.555 16.688 33.017 1.00 96.38 479 PHE A CA 1
ATOM 3742 C C . PHE A 1 479 ? -26.459 15.186 33.244 1.00 96.38 479 PHE A C 1
ATOM 3744 O O . PHE A 1 479 ? -25.395 14.696 33.614 1.00 96.38 479 PHE A O 1
ATOM 3751 N N . SER A 1 480 ? -27.538 14.442 32.989 1.00 96.12 480 SER A N 1
ATOM 3752 C CA . SER A 1 480 ? -27.584 12.990 33.190 1.00 96.12 480 SER A CA 1
ATOM 3753 C C . SER A 1 480 ? -28.216 12.267 32.013 1.00 96.12 480 SER A C 1
ATOM 3755 O O . SER A 1 480 ? -29.177 12.765 31.436 1.00 96.12 480 SER A O 1
ATOM 3757 N N . GLY A 1 481 ? -27.695 11.085 31.682 1.00 95.19 481 GLY A N 1
ATOM 3758 C CA . GLY A 1 481 ? -28.264 10.236 30.643 1.00 95.19 481 GLY A CA 1
ATOM 3759 C C . GLY A 1 481 ? -27.956 8.760 30.824 1.00 95.19 481 GLY A C 1
ATOM 3760 O O . GLY A 1 481 ? -27.112 8.354 31.630 1.00 95.19 481 GLY A O 1
ATOM 3761 N N . THR A 1 482 ? -28.700 7.937 30.091 1.00 95.56 482 THR A N 1
ATOM 3762 C CA . THR A 1 482 ? -28.659 6.477 30.204 1.00 95.56 482 THR A CA 1
ATOM 3763 C C . THR A 1 482 ? -27.908 5.832 29.040 1.00 95.56 482 THR A C 1
ATOM 3765 O O . THR A 1 482 ? -28.227 6.049 27.875 1.00 95.56 482 THR A O 1
ATOM 3768 N N . VAL A 1 483 ? -26.986 4.927 29.366 1.00 93.25 483 VAL A N 1
ATOM 3769 C CA . VAL A 1 483 ? -26.321 4.027 28.415 1.00 93.25 483 VAL A CA 1
ATOM 3770 C C . VAL A 1 483 ? -26.757 2.592 28.695 1.00 93.25 483 VAL A C 1
ATOM 3772 O O . VAL A 1 483 ? -26.613 2.096 29.815 1.00 93.25 483 VAL A O 1
ATOM 3775 N N . ARG A 1 484 ? -27.274 1.895 27.680 1.00 92.19 484 ARG A N 1
ATOM 3776 C CA . ARG A 1 484 ? -27.679 0.485 27.769 1.00 92.19 484 ARG A CA 1
ATOM 3777 C C . ARG A 1 484 ? -26.599 -0.417 27.178 1.00 92.19 484 ARG A C 1
ATOM 3779 O O . ARG A 1 484 ? -26.245 -0.282 26.008 1.00 92.19 484 ARG A O 1
ATOM 3786 N N . LEU A 1 485 ? -26.091 -1.363 27.969 1.00 88.88 485 LEU A N 1
ATOM 3787 C CA . LEU A 1 485 ? -24.973 -2.224 27.557 1.00 88.88 485 LEU A CA 1
ATOM 3788 C C . LEU A 1 485 ? -25.333 -3.206 26.430 1.00 88.88 485 LEU A C 1
ATOM 3790 O O . LEU A 1 485 ? -24.451 -3.642 25.694 1.00 88.88 485 LEU A O 1
ATOM 3794 N N . CYS A 1 486 ? -26.619 -3.487 26.210 1.00 88.44 486 CYS A N 1
ATOM 3795 C CA . CYS A 1 486 ? -27.077 -4.292 25.076 1.00 88.44 486 CYS A CA 1
ATOM 3796 C C . CYS A 1 486 ? -26.726 -3.660 23.718 1.00 88.44 486 CYS A C 1
ATOM 3798 O O . CYS A 1 486 ? -26.542 -4.374 22.736 1.00 88.44 486 CYS A O 1
ATOM 3800 N N . LYS A 1 487 ? -26.540 -2.334 23.664 1.00 89.25 487 LYS A N 1
ATOM 3801 C CA . LYS A 1 487 ? -26.114 -1.603 22.460 1.00 89.25 487 LYS A CA 1
ATOM 3802 C C . LYS A 1 487 ? -24.592 -1.511 22.301 1.00 89.25 487 LYS A C 1
ATOM 3804 O O . LYS A 1 487 ? -24.112 -0.900 21.351 1.00 89.25 487 LYS A O 1
ATOM 3809 N N . THR A 1 488 ? -23.814 -2.109 23.205 1.00 82.19 488 THR A N 1
ATOM 3810 C CA . THR A 1 488 ? -22.344 -2.028 23.184 1.00 82.19 488 THR A CA 1
ATOM 3811 C C . THR A 1 488 ? -21.674 -3.328 22.730 1.00 82.19 488 THR A C 1
ATOM 3813 O O . THR A 1 488 ? -20.452 -3.439 22.791 1.00 82.19 488 THR A O 1
ATOM 3816 N N . GLY A 1 489 ? -22.458 -4.325 22.302 1.00 81.94 489 GLY A N 1
ATOM 3817 C CA . GLY A 1 489 ? -21.962 -5.637 21.866 1.00 81.94 489 GLY A CA 1
ATOM 3818 C C . GLY A 1 489 ? -21.606 -6.596 23.008 1.00 81.94 489 GLY A C 1
ATOM 3819 O O . GLY A 1 489 ? -21.005 -7.638 22.764 1.00 81.94 489 GLY A O 1
ATOM 3820 N N . LEU A 1 490 ? -21.956 -6.264 24.255 1.00 80.88 490 LEU A N 1
ATOM 3821 C CA . LEU A 1 490 ? -21.764 -7.165 25.389 1.00 80.88 490 LEU A CA 1
ATOM 3822 C C . LEU A 1 490 ? -22.889 -8.209 25.440 1.00 80.88 490 LEU A C 1
ATOM 3824 O O . LEU A 1 490 ? -24.068 -7.858 25.529 1.00 80.88 490 LEU A O 1
ATOM 3828 N N . ILE A 1 491 ? -22.502 -9.485 25.432 1.00 84.50 491 ILE A N 1
ATOM 3829 C CA . ILE A 1 491 ? -23.401 -10.647 25.471 1.00 84.50 491 ILE A CA 1
ATOM 3830 C C . ILE A 1 491 ? -23.154 -11.510 26.718 1.00 84.50 491 ILE A C 1
ATOM 3832 O O . ILE A 1 491 ? -22.033 -11.578 27.232 1.00 84.50 491 ILE A O 1
ATOM 3836 N N . GLY A 1 492 ? -24.215 -12.145 27.215 1.00 81.00 492 GLY A N 1
ATOM 3837 C CA . GLY A 1 492 ? -24.176 -13.131 28.296 1.00 81.00 492 GLY A CA 1
ATOM 3838 C C . GLY A 1 492 ? -23.730 -14.518 27.820 1.00 81.00 492 GLY A C 1
ATOM 3839 O O . GLY A 1 492 ? -23.414 -14.722 26.646 1.00 81.00 492 GLY A O 1
ATOM 3840 N N . LYS A 1 493 ? -23.715 -15.492 28.739 1.00 79.94 493 LYS A N 1
ATOM 3841 C CA . LYS A 1 493 ? -23.331 -16.893 28.455 1.00 79.94 493 LYS A CA 1
ATOM 3842 C C . LYS A 1 493 ? -24.172 -17.552 27.355 1.00 79.94 493 LYS A C 1
ATOM 3844 O O . LYS A 1 493 ? -23.640 -18.335 26.580 1.00 79.94 493 LYS A O 1
ATOM 3849 N N . SER A 1 494 ? -25.452 -17.205 27.285 1.00 80.62 494 SER A N 1
ATOM 3850 C CA . SER A 1 494 ? -26.451 -17.683 26.319 1.00 80.62 494 SER A CA 1
ATOM 3851 C C . SER A 1 494 ? -26.407 -16.950 24.969 1.00 80.62 494 SER A C 1
ATOM 3853 O O . SER A 1 494 ? -27.308 -17.103 24.152 1.00 80.62 494 SER A O 1
ATOM 3855 N N . CYS A 1 495 ? -25.390 -16.112 24.734 1.00 82.25 495 CYS A N 1
ATOM 3856 C CA . CYS A 1 495 ? -25.295 -15.207 23.583 1.00 82.25 495 CYS A CA 1
ATOM 3857 C C . CYS A 1 495 ? -26.401 -14.136 23.495 1.00 82.25 495 CYS A C 1
ATOM 3859 O O . CYS A 1 495 ? -26.445 -13.397 22.513 1.00 82.25 495 CYS A O 1
ATOM 3861 N N . LEU A 1 496 ? -27.232 -13.978 24.531 1.00 85.12 496 LEU A N 1
ATOM 3862 C CA . LEU A 1 496 ? -28.203 -12.888 24.621 1.00 85.12 496 LEU A CA 1
ATOM 3863 C C . LEU A 1 496 ? -27.540 -11.556 25.034 1.00 85.12 496 LEU A C 1
ATOM 3865 O O . LEU A 1 496 ? -26.585 -11.562 25.820 1.00 85.12 496 LEU A O 1
ATOM 3869 N N . PRO A 1 497 ? -28.027 -10.393 24.559 1.00 88.19 497 PRO A N 1
ATOM 3870 C CA . PRO A 1 497 ? -27.502 -9.083 24.950 1.00 88.19 497 PRO A CA 1
ATOM 3871 C C . PRO A 1 497 ? -27.652 -8.803 26.451 1.00 88.19 497 PRO A C 1
ATOM 3873 O O . PRO A 1 497 ? -28.649 -9.166 27.074 1.00 88.19 497 PRO A O 1
ATOM 3876 N N . ILE A 1 498 ? -26.694 -8.092 27.047 1.00 86.50 498 ILE A N 1
ATOM 3877 C CA . ILE A 1 498 ? -26.748 -7.748 28.477 1.00 86.50 498 ILE A CA 1
ATOM 3878 C C . ILE A 1 498 ? -27.640 -6.518 28.711 1.00 86.50 498 ILE A C 1
ATOM 3880 O O . ILE A 1 498 ? -27.303 -5.411 28.299 1.00 86.50 498 ILE A O 1
ATOM 3884 N N . GLY A 1 499 ? -28.738 -6.678 29.458 1.00 87.19 499 GLY A N 1
ATOM 3885 C CA . GLY A 1 499 ? -29.714 -5.609 29.749 1.00 87.19 499 GLY A CA 1
ATOM 3886 C C . GLY A 1 499 ? -29.290 -4.560 30.793 1.00 87.19 499 GLY A C 1
ATOM 3887 O O . GLY A 1 499 ? -30.092 -3.708 31.177 1.00 87.19 499 GLY A O 1
ATOM 3888 N N . LYS A 1 500 ? -28.043 -4.604 31.279 1.00 85.88 500 LYS A N 1
ATOM 3889 C CA . LYS A 1 500 ? -27.515 -3.679 32.297 1.00 85.88 500 LYS A CA 1
ATOM 3890 C C . LYS A 1 500 ? -27.483 -2.241 31.766 1.00 85.88 500 LYS A C 1
ATOM 3892 O O . LYS A 1 500 ? -27.116 -1.996 30.617 1.00 85.88 500 LYS A O 1
ATOM 3897 N N . GLN A 1 501 ? -27.827 -1.288 32.629 1.00 90.12 501 GLN A N 1
ATOM 3898 C CA . GLN A 1 501 ? -27.838 0.141 32.312 1.00 90.12 501 GLN A CA 1
ATOM 3899 C C . GLN A 1 501 ? -26.840 0.890 33.193 1.00 90.12 501 GLN A C 1
ATOM 3901 O O . GLN A 1 501 ? -26.769 0.659 34.404 1.00 90.12 501 GLN A O 1
ATOM 3906 N N . LEU A 1 502 ? -26.101 1.809 32.585 1.00 90.81 502 LEU A N 1
ATOM 3907 C CA . LEU A 1 502 ? -25.250 2.777 33.263 1.00 90.81 502 LEU A CA 1
ATOM 3908 C C . LEU A 1 502 ? -25.915 4.150 33.185 1.00 90.81 502 LEU A C 1
ATOM 3910 O O . LEU A 1 502 ? -26.503 4.505 32.161 1.00 90.81 502 LEU A O 1
ATOM 3914 N N . ARG A 1 503 ? -25.826 4.913 34.270 1.00 93.25 503 ARG A N 1
ATOM 3915 C CA . ARG A 1 503 ? -26.161 6.334 34.281 1.00 93.25 503 ARG A CA 1
ATOM 3916 C C . ARG A 1 503 ? -24.850 7.106 34.215 1.00 93.25 503 ARG A C 1
ATOM 3918 O O . ARG A 1 503 ? -24.003 6.936 35.087 1.00 93.25 503 ARG A O 1
ATOM 3925 N N . PHE A 1 504 ? -24.711 7.933 33.187 1.00 95.62 504 PHE A N 1
ATOM 3926 C CA . PHE A 1 504 ? -23.635 8.907 33.063 1.00 95.62 504 PHE A CA 1
ATOM 3927 C C . PHE A 1 504 ? -24.154 10.261 33.531 1.00 95.62 504 PHE A C 1
ATOM 3929 O O . PHE A 1 504 ? -25.294 10.629 33.240 1.00 95.62 504 PHE A O 1
ATOM 3936 N N . VAL A 1 505 ? -23.312 10.996 34.240 1.00 95.94 505 VAL A N 1
ATOM 3937 C CA . VAL A 1 505 ? -23.495 12.413 34.534 1.00 95.94 505 VAL A CA 1
ATOM 3938 C C . VAL A 1 505 ? -22.293 13.195 34.013 1.00 95.94 505 VAL A C 1
ATOM 3940 O O . VAL A 1 505 ? -21.185 12.658 33.945 1.00 95.94 505 VAL A O 1
ATOM 3943 N N . SER A 1 506 ? -22.494 14.436 33.580 1.00 97.06 506 SER A N 1
ATOM 3944 C CA . SER A 1 506 ? -21.432 15.261 32.996 1.00 97.06 506 SER A CA 1
ATOM 3945 C C . SER A 1 506 ? -21.689 16.748 33.198 1.00 97.06 506 SER A C 1
ATOM 3947 O O . SER A 1 506 ? -22.822 17.173 33.421 1.00 97.06 506 SER A O 1
ATOM 3949 N N . THR A 1 507 ? -20.623 17.537 33.081 1.00 96.56 507 THR A N 1
ATOM 3950 C CA . THR A 1 507 ? -20.684 19.000 33.002 1.00 96.56 507 THR A CA 1
ATOM 3951 C C . THR A 1 507 ? -21.203 19.514 31.650 1.00 96.56 507 THR A C 1
ATOM 3953 O O . THR A 1 507 ? -21.478 20.702 31.533 1.00 96.56 507 THR A O 1
ATOM 3956 N N . SER A 1 508 ? -21.365 18.652 30.631 1.00 96.00 508 SER A N 1
ATOM 3957 C CA . SER A 1 508 ? -21.901 19.018 29.306 1.00 96.00 508 SER A CA 1
ATOM 3958 C C . SER A 1 508 ? -23.170 18.240 28.952 1.00 96.00 508 SER A C 1
ATOM 3960 O O . SER A 1 508 ? -23.216 17.009 29.053 1.00 96.00 508 SER A O 1
ATOM 3962 N N . GLY A 1 509 ? -24.176 18.965 28.457 1.00 95.62 509 GLY A N 1
ATOM 3963 C CA . GLY A 1 509 ? -25.417 18.396 27.938 1.00 95.62 509 GLY A CA 1
ATOM 3964 C C . GLY A 1 509 ? -25.213 17.674 26.605 1.00 95.62 509 GLY A C 1
ATOM 3965 O O . GLY A 1 509 ? -25.740 16.570 26.421 1.00 95.62 509 GLY A O 1
ATOM 3966 N N . ALA A 1 510 ? -24.395 18.224 25.700 1.00 94.88 510 ALA A N 1
ATOM 3967 C CA . ALA A 1 510 ? -24.076 17.588 24.420 1.00 94.88 510 ALA A CA 1
ATOM 3968 C C . ALA A 1 510 ? -23.365 16.238 24.588 1.00 94.88 510 ALA A C 1
ATOM 3970 O O . ALA A 1 510 ? -23.664 15.297 23.847 1.00 94.88 510 ALA A O 1
ATOM 3971 N N . PHE A 1 511 ? -22.485 16.103 25.587 1.00 96.25 511 PHE A N 1
ATOM 3972 C CA . PHE A 1 511 ? -21.848 14.823 25.919 1.00 96.25 511 PHE A CA 1
ATOM 3973 C C . PHE A 1 511 ? -22.883 13.739 26.213 1.00 96.25 511 PHE A C 1
ATOM 3975 O O . PHE A 1 511 ? -22.899 12.676 25.590 1.00 96.25 511 PHE A O 1
ATOM 3982 N N . VAL A 1 512 ? -23.784 14.034 27.144 1.00 96.75 512 VAL A N 1
ATOM 3983 C CA . VAL A 1 512 ? -24.809 13.094 27.586 1.00 96.75 512 VAL A CA 1
ATOM 3984 C C . VAL A 1 512 ? -25.776 12.773 26.448 1.00 96.75 512 VAL A C 1
ATOM 3986 O O . VAL A 1 512 ? -26.035 11.603 26.171 1.00 96.75 512 VAL A O 1
ATOM 3989 N N . THR A 1 513 ? -26.230 13.796 25.726 1.00 95.00 513 THR A N 1
ATOM 3990 C CA . THR A 1 513 ? -27.141 13.646 24.583 1.00 95.00 513 THR A CA 1
ATOM 3991 C C . THR A 1 513 ? -26.526 12.776 23.483 1.00 95.00 513 THR A C 1
ATOM 3993 O O . THR A 1 513 ? -27.215 11.961 22.869 1.00 95.00 513 THR A O 1
ATOM 3996 N N . SER A 1 514 ? -25.220 12.913 23.236 1.00 94.06 514 SER A N 1
ATOM 3997 C CA . SER A 1 514 ? -24.485 12.088 22.272 1.00 94.06 514 SER A CA 1
ATOM 3998 C C . SER A 1 514 ? -24.466 10.611 22.683 1.00 94.06 514 SER A C 1
ATOM 4000 O O . SER A 1 514 ? -24.725 9.731 21.854 1.00 94.06 514 SER A O 1
ATOM 4002 N N . LEU A 1 515 ? -24.242 10.326 23.971 1.00 93.19 515 LEU A N 1
ATOM 4003 C CA . LEU A 1 515 ? -24.306 8.962 24.502 1.00 93.19 515 LEU A CA 1
ATOM 4004 C C . LEU A 1 515 ? -25.720 8.377 24.428 1.00 93.19 515 LEU A C 1
ATOM 4006 O O . LEU A 1 515 ? -25.878 7.243 23.974 1.00 93.19 515 LEU A O 1
ATOM 4010 N N . GLU A 1 516 ? -26.747 9.130 24.821 1.00 94.06 516 GLU A N 1
ATOM 4011 C CA . GLU A 1 516 ? -28.136 8.654 24.798 1.00 94.06 516 GLU A CA 1
ATOM 4012 C C . GLU A 1 516 ? -28.648 8.409 23.382 1.00 94.06 516 GLU A C 1
ATOM 4014 O O . GLU A 1 516 ? -29.290 7.390 23.129 1.00 94.06 516 GLU A O 1
ATOM 4019 N N . ARG A 1 517 ? -28.299 9.278 22.428 1.00 90.81 517 ARG A N 1
ATOM 4020 C CA . ARG A 1 517 ? -28.640 9.078 21.013 1.00 90.81 517 ARG A CA 1
ATOM 4021 C C . ARG A 1 517 ? -28.105 7.748 20.488 1.00 90.81 517 ARG A C 1
ATOM 4023 O O . ARG A 1 517 ? -28.747 7.107 19.664 1.00 90.81 517 ARG A O 1
ATOM 4030 N N . ARG A 1 518 ? -26.923 7.338 20.953 1.00 88.75 518 ARG A N 1
ATOM 4031 C CA . ARG A 1 518 ? -26.244 6.131 20.474 1.00 88.75 518 ARG A CA 1
ATOM 4032 C C . ARG A 1 518 ? -26.608 4.870 21.258 1.00 88.75 518 ARG A C 1
ATOM 4034 O O . ARG A 1 518 ? -26.652 3.791 20.674 1.00 88.75 518 ARG A O 1
ATOM 4041 N N . PHE A 1 519 ? -26.836 4.987 22.564 1.00 92.94 519 PHE A N 1
ATOM 4042 C CA . PHE A 1 519 ? -26.949 3.840 23.471 1.00 92.94 519 PHE A CA 1
ATOM 4043 C C . PHE A 1 519 ? -28.173 3.880 24.401 1.00 92.94 519 PHE A C 1
ATOM 4045 O O . PHE A 1 519 ? -28.323 2.987 25.234 1.00 92.94 519 PHE A O 1
ATOM 4052 N N . GLY A 1 520 ? -29.028 4.899 24.314 1.00 89.69 520 GLY A N 1
ATOM 4053 C CA . GLY A 1 520 ? -30.128 5.127 25.258 1.00 89.69 520 GLY A CA 1
ATOM 4054 C C . GLY A 1 520 ? -31.393 4.311 24.978 1.00 89.69 520 GLY A C 1
ATOM 4055 O O . GLY A 1 520 ? -32.137 3.993 25.911 1.00 89.69 520 GLY A O 1
ATOM 4056 N N . GLN A 1 521 ? -31.623 3.921 23.722 1.00 90.00 521 GLN A N 1
ATOM 4057 C CA . GLN A 1 521 ? -32.786 3.129 23.304 1.00 90.00 521 GLN A CA 1
ATOM 4058 C C . GLN A 1 521 ? -32.452 1.639 23.194 1.00 90.00 521 GLN A C 1
ATOM 4060 O O . GLN A 1 521 ? -31.304 1.258 22.971 1.00 90.00 521 GLN A O 1
ATOM 4065 N N . CYS A 1 522 ? -33.452 0.784 23.396 1.00 87.38 522 CYS A N 1
ATOM 4066 C CA . CYS A 1 522 ? -33.303 -0.663 23.336 1.00 87.38 522 CYS A CA 1
ATOM 4067 C C . CYS A 1 522 ? -34.476 -1.296 22.599 1.00 87.38 522 CYS A C 1
ATOM 4069 O O . CYS A 1 522 ? -35.609 -1.163 23.043 1.00 87.38 522 CYS A O 1
ATOM 4071 N N . ASP A 1 523 ? -34.144 -2.068 21.566 1.00 88.50 523 ASP A N 1
ATOM 4072 C CA . ASP A 1 523 ? -35.090 -2.782 20.698 1.00 88.50 523 ASP A CA 1
ATOM 4073 C C . ASP A 1 523 ? -34.824 -4.296 20.736 1.00 88.50 523 ASP A C 1
ATOM 4075 O O . ASP A 1 523 ? -35.232 -5.043 19.853 1.00 88.50 523 ASP A O 1
ATOM 4079 N N . CYS A 1 524 ? -34.050 -4.753 21.727 1.00 87.12 524 CYS A N 1
ATOM 4080 C CA . CYS A 1 524 ? -33.746 -6.165 21.901 1.00 87.12 524 CYS A CA 1
ATOM 4081 C C . CYS A 1 524 ? -35.018 -6.909 22.338 1.00 87.12 524 CYS A C 1
ATOM 4083 O O . CYS A 1 524 ? -35.649 -6.470 23.303 1.00 87.12 524 CYS A O 1
ATOM 4085 N N . PRO A 1 525 ? -35.370 -8.032 21.683 1.00 86.69 525 PRO A N 1
ATOM 4086 C CA . PRO A 1 525 ? -36.540 -8.824 22.061 1.00 86.69 525 PRO A CA 1
ATOM 4087 C C . PRO A 1 525 ? -36.360 -9.480 23.436 1.00 86.69 525 PRO A C 1
ATOM 4089 O O . PRO A 1 525 ? -37.319 -9.614 24.187 1.00 86.69 525 PRO A O 1
ATOM 4092 N N . GLU A 1 526 ? -35.122 -9.837 23.786 1.00 90.62 526 GLU A N 1
ATOM 4093 C CA . GLU A 1 526 ? -34.771 -10.473 25.051 1.00 90.62 526 GLU A CA 1
ATOM 4094 C C . GLU A 1 526 ? -33.367 -10.042 25.508 1.00 90.62 526 GLU A C 1
ATOM 4096 O O . GLU A 1 526 ? -32.525 -9.635 24.698 1.00 90.62 526 GLU A O 1
ATOM 4101 N N . HIS A 1 527 ? -33.116 -10.124 26.817 1.00 91.25 527 HIS A N 1
ATOM 4102 C CA . HIS A 1 527 ? -31.810 -9.896 27.430 1.00 91.25 527 HIS A CA 1
ATOM 4103 C C . HIS A 1 527 ? -31.388 -11.100 28.267 1.00 91.25 527 HIS A C 1
ATOM 4105 O O . HIS A 1 527 ? -32.228 -11.779 28.848 1.00 91.25 527 HIS A O 1
ATOM 4111 N N . ALA A 1 528 ? -30.076 -11.296 28.395 1.00 86.69 528 ALA A N 1
ATOM 4112 C CA . ALA A 1 528 ? -29.507 -12.327 29.254 1.00 86.69 528 ALA A CA 1
ATOM 4113 C C . ALA A 1 528 ? -29.997 -12.181 30.704 1.00 86.69 528 ALA A C 1
ATOM 4115 O O . ALA A 1 528 ? -29.999 -11.074 31.263 1.00 86.69 528 ALA A O 1
ATOM 4116 N N . ALA A 1 529 ? -30.351 -13.307 31.325 1.00 81.12 529 ALA A N 1
ATOM 4117 C CA . ALA A 1 529 ? -30.719 -13.345 32.734 1.00 81.12 529 ALA A CA 1
ATOM 4118 C C . ALA A 1 529 ? -29.512 -12.998 33.629 1.00 81.12 529 ALA A C 1
ATOM 4120 O O . ALA A 1 529 ? -28.350 -13.146 33.244 1.00 81.12 529 ALA A O 1
ATOM 4121 N N . LEU A 1 530 ? -29.762 -12.520 34.852 1.00 75.00 530 LEU A N 1
ATOM 4122 C CA . LEU A 1 530 ? -28.713 -11.985 35.735 1.00 75.00 530 LEU A CA 1
ATOM 4123 C C . LEU A 1 530 ? -27.602 -13.009 36.054 1.00 75.00 530 LEU A C 1
ATOM 4125 O O . LEU A 1 530 ? -26.429 -12.651 36.132 1.00 75.00 530 LEU A O 1
ATOM 4129 N N . ASN A 1 531 ? -27.960 -14.285 36.196 1.00 77.62 531 ASN A N 1
ATOM 4130 C CA . ASN A 1 531 ? -27.042 -15.411 36.418 1.00 77.62 531 ASN A CA 1
ATOM 4131 C C . ASN A 1 531 ? -26.168 -15.753 35.189 1.00 77.62 531 ASN A C 1
ATOM 4133 O O . ASN A 1 531 ? -25.142 -16.435 35.311 1.00 77.62 531 ASN A O 1
ATOM 4137 N N . GLU A 1 532 ? -26.543 -15.265 34.009 1.00 77.56 532 GLU A N 1
ATOM 4138 C CA . GLU A 1 532 ? -25.813 -15.445 32.751 1.00 77.56 532 GLU A CA 1
ATOM 4139 C C . GLU A 1 532 ? -24.818 -14.311 32.474 1.00 77.56 532 GLU A C 1
ATOM 4141 O O . GLU A 1 532 ? -23.999 -14.407 31.554 1.00 77.56 532 GLU A O 1
ATOM 4146 N N . VAL A 1 533 ? -24.851 -13.243 33.278 1.00 76.00 533 VAL A N 1
ATOM 4147 C CA . VAL A 1 533 ? -23.957 -12.092 33.155 1.00 76.00 533 VAL A CA 1
ATOM 4148 C C . VAL A 1 533 ? -22.583 -12.418 33.742 1.00 76.00 533 VAL A C 1
ATOM 4150 O O . VAL A 1 533 ? -22.425 -12.729 34.921 1.00 76.00 533 VAL A O 1
ATOM 4153 N N . HIS A 1 534 ? -21.537 -12.272 32.928 1.00 71.00 534 HIS A N 1
ATOM 4154 C CA . HIS A 1 534 ? -20.162 -12.276 33.422 1.00 71.00 534 HIS A CA 1
ATOM 4155 C C . HIS A 1 534 ? -19.825 -10.921 34.052 1.00 71.00 534 HIS A C 1
ATOM 4157 O O . HIS A 1 534 ? -19.339 -10.016 33.370 1.00 71.00 534 HIS A O 1
ATOM 4163 N N . PHE A 1 535 ? -20.053 -10.778 35.359 1.00 66.56 535 PHE A N 1
ATOM 4164 C CA . PHE A 1 535 ? -19.877 -9.504 36.066 1.00 66.56 535 PHE A CA 1
ATOM 4165 C C . PHE A 1 535 ? -18.490 -8.878 35.877 1.00 66.56 535 PHE A C 1
ATOM 4167 O O . PHE A 1 535 ? -18.421 -7.681 35.606 1.00 66.56 535 PHE A O 1
ATOM 4174 N N . GLY A 1 536 ? -17.417 -9.681 35.866 1.00 61.81 536 GLY A N 1
ATOM 4175 C CA . GLY A 1 536 ? -16.057 -9.208 35.570 1.00 61.81 536 GLY A CA 1
ATOM 4176 C C . GLY A 1 536 ? -15.888 -8.606 34.167 1.00 61.81 536 GLY A C 1
ATOM 4177 O O . GLY A 1 536 ? -15.189 -7.613 34.013 1.00 61.81 536 GLY A O 1
ATOM 4178 N N . LYS A 1 537 ? -16.595 -9.121 33.149 1.00 62.72 537 LYS A N 1
ATOM 4179 C CA . LYS A 1 537 ? -16.584 -8.541 31.792 1.00 62.72 537 LYS A CA 1
ATOM 4180 C C . LYS A 1 537 ? -17.406 -7.253 31.700 1.00 62.72 537 LYS A C 1
ATOM 4182 O O . LYS A 1 537 ? -17.070 -6.377 30.918 1.00 62.72 537 LYS A O 1
ATOM 4187 N N . THR A 1 538 ? -18.462 -7.118 32.506 1.00 61.56 538 THR A N 1
ATOM 4188 C CA . THR A 1 538 ? -19.292 -5.893 32.568 1.00 61.56 538 THR A CA 1
ATOM 4189 C C . THR A 1 538 ? -18.759 -4.819 33.516 1.00 61.56 538 THR A C 1
ATOM 4191 O O . THR A 1 538 ? -19.396 -3.775 33.674 1.00 61.56 538 THR A O 1
ATOM 4194 N N . ALA A 1 539 ? -17.658 -5.110 34.212 1.00 60.34 539 ALA A N 1
ATOM 4195 C CA . ALA A 1 539 ? -16.916 -4.146 35.014 1.00 60.34 539 ALA A CA 1
ATOM 4196 C C . ALA A 1 539 ? -15.954 -3.313 34.150 1.00 60.34 539 ALA A C 1
ATOM 4198 O O . ALA A 1 539 ? -15.509 -2.261 34.590 1.00 60.34 539 ALA A O 1
ATOM 4199 N N . LEU A 1 540 ? -15.672 -3.769 32.926 1.00 71.94 540 LEU A N 1
ATOM 4200 C CA . LEU A 1 540 ? -14.821 -3.095 31.955 1.00 71.94 540 LEU A CA 1
ATOM 4201 C C . LEU A 1 540 ? -15.670 -2.492 30.836 1.00 71.94 540 LEU A C 1
ATOM 4203 O O . LEU A 1 540 ? -16.699 -3.049 30.435 1.00 71.94 540 LEU A O 1
ATOM 4207 N N . TYR A 1 541 ? -15.218 -1.368 30.286 1.00 81.94 541 TYR A N 1
ATOM 4208 C CA . TYR A 1 541 ? -15.836 -0.811 29.094 1.00 81.94 541 TYR A CA 1
ATOM 4209 C C . TYR A 1 541 ? -15.582 -1.691 27.874 1.00 81.94 541 TYR A C 1
ATOM 4211 O O . TYR A 1 541 ? -14.455 -2.087 27.584 1.00 81.94 541 TYR A O 1
ATOM 4219 N N . SER A 1 542 ? -16.641 -1.953 27.107 1.00 82.56 542 SER A N 1
ATOM 4220 C CA . SER A 1 542 ? -16.476 -2.492 25.757 1.00 82.56 542 SER A CA 1
ATOM 4221 C C . SER A 1 542 ? -15.740 -1.476 24.866 1.00 82.56 542 SER A C 1
ATOM 4223 O O . SER A 1 542 ? -15.919 -0.265 25.050 1.00 82.56 542 SER A O 1
ATOM 4225 N N . PRO A 1 543 ? -14.999 -1.926 23.837 1.00 79.00 543 PRO A N 1
ATOM 4226 C CA . PRO A 1 543 ? -14.395 -1.022 22.855 1.00 79.00 543 PRO A CA 1
ATOM 4227 C C . PRO A 1 543 ? -15.417 -0.089 22.184 1.00 79.00 543 PRO A C 1
ATOM 4229 O O . PRO A 1 543 ? -15.126 1.071 21.894 1.00 79.00 543 PRO A O 1
ATOM 4232 N N . VAL A 1 544 ? -16.649 -0.573 21.977 1.00 83.06 544 VAL A N 1
ATOM 4233 C CA . VAL A 1 544 ? -17.750 0.212 21.399 1.00 83.06 544 VAL A CA 1
ATOM 4234 C C . VAL A 1 544 ? -18.131 1.382 22.306 1.00 83.06 544 VAL A C 1
ATOM 4236 O O . VAL A 1 544 ? -18.264 2.510 21.825 1.00 83.06 544 VAL A O 1
ATOM 4239 N N . LEU A 1 545 ? -18.278 1.128 23.608 1.00 87.44 545 LEU A N 1
ATOM 4240 C CA . LEU A 1 545 ? -18.631 2.158 24.583 1.00 87.44 545 LEU A CA 1
ATOM 4241 C C . LEU A 1 545 ? -17.478 3.143 24.809 1.00 87.44 545 LEU A C 1
ATOM 4243 O O . LEU A 1 545 ? -17.719 4.345 24.791 1.00 87.44 545 LEU A O 1
ATOM 4247 N N . ALA A 1 546 ? -16.234 2.664 24.920 1.00 87.00 546 ALA A N 1
ATOM 4248 C CA . ALA A 1 546 ? -15.056 3.523 25.073 1.00 87.00 546 ALA A CA 1
ATOM 4249 C C . ALA A 1 546 ? -14.945 4.556 23.933 1.00 87.00 546 ALA A C 1
ATOM 4251 O O . ALA A 1 546 ? -14.843 5.756 24.181 1.00 87.00 546 ALA A O 1
ATOM 4252 N N . ARG A 1 547 ? -15.091 4.122 22.672 1.00 84.69 547 ARG A N 1
ATOM 4253 C CA . ARG A 1 547 ? -15.144 5.036 21.512 1.00 84.69 547 ARG A CA 1
ATOM 4254 C C . ARG A 1 547 ? -16.353 5.972 21.547 1.00 84.69 547 ARG A C 1
ATOM 4256 O O . ARG A 1 547 ? -16.266 7.122 21.123 1.00 84.69 547 ARG A O 1
ATOM 4263 N N . GLY A 1 548 ? -17.492 5.483 22.036 1.00 87.56 548 GLY A N 1
ATOM 4264 C CA . GLY A 1 548 ? -18.684 6.295 22.272 1.00 87.56 548 GLY A CA 1
ATOM 4265 C C . GLY A 1 548 ? -18.429 7.459 23.228 1.00 87.56 548 GLY A C 1
ATOM 4266 O O . GLY A 1 548 ? -18.800 8.585 22.908 1.00 87.56 548 GLY A O 1
ATOM 4267 N N . ILE A 1 549 ? -17.735 7.199 24.337 1.00 93.75 549 ILE A N 1
ATOM 4268 C CA . ILE A 1 549 ? -17.351 8.201 25.340 1.00 93.75 549 ILE A CA 1
ATOM 4269 C C . ILE A 1 549 ? -16.409 9.253 24.735 1.00 93.75 549 ILE A C 1
ATOM 4271 O O . ILE A 1 549 ? -16.649 10.446 24.913 1.00 93.75 549 ILE A O 1
ATOM 4275 N N . LEU A 1 550 ? -15.396 8.853 23.954 1.00 91.44 550 LEU A N 1
ATOM 4276 C CA . LEU A 1 550 ? -14.493 9.817 23.300 1.00 91.44 550 LEU A CA 1
ATOM 4277 C C . LEU A 1 550 ? -15.207 10.697 22.264 1.00 91.44 550 LEU A C 1
ATOM 4279 O O . LEU A 1 550 ? -14.913 11.886 22.146 1.00 91.44 550 LEU A O 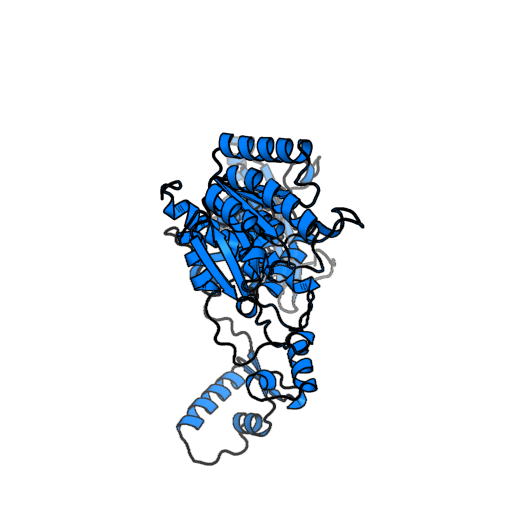1
ATOM 4283 N N . ASN A 1 551 ? -16.168 10.146 21.520 1.00 87.94 551 ASN A N 1
ATOM 4284 C CA . ASN A 1 551 ? -16.968 10.942 20.588 1.00 87.94 551 ASN A CA 1
ATOM 4285 C C . ASN A 1 551 ? -17.914 11.898 21.324 1.00 87.94 551 ASN A C 1
ATOM 4287 O O . ASN A 1 551 ? -18.027 13.057 20.935 1.00 87.94 551 ASN A O 1
ATOM 4291 N N . ALA A 1 552 ? -18.550 11.445 22.406 1.00 92.31 552 ALA A N 1
ATOM 4292 C CA . ALA A 1 552 ? -19.374 12.295 23.259 1.00 92.31 552 ALA A CA 1
ATOM 4293 C C . ALA A 1 552 ? -18.567 13.451 23.869 1.00 92.31 552 ALA A C 1
ATOM 4295 O O . ALA A 1 552 ? -19.044 14.583 23.904 1.00 92.31 552 ALA A O 1
ATOM 4296 N N . MET A 1 553 ? -17.322 13.192 24.277 1.00 93.62 553 MET A N 1
ATOM 4297 C CA . MET A 1 553 ? -16.383 14.217 24.736 1.00 93.62 553 MET A CA 1
ATOM 4298 C C . MET A 1 553 ? -16.150 15.292 23.669 1.00 93.62 553 MET A C 1
ATOM 4300 O O . MET A 1 553 ? -16.299 16.477 23.950 1.00 93.62 553 MET A O 1
ATOM 4304 N N . LYS A 1 554 ? -15.840 14.895 22.427 1.00 90.25 554 LYS A N 1
ATOM 4305 C CA . LYS A 1 554 ? -15.642 15.850 21.320 1.00 90.25 554 LYS A CA 1
ATOM 4306 C C . LYS A 1 554 ? -16.875 16.730 21.097 1.00 90.25 554 LYS A C 1
ATOM 4308 O O . LYS A 1 554 ? -16.729 17.927 20.875 1.00 90.25 554 LYS A O 1
ATOM 4313 N N . GLU A 1 555 ? -18.076 16.155 21.155 1.00 88.19 555 GLU A N 1
ATOM 4314 C CA . GLU A 1 555 ? -19.323 16.923 21.026 1.00 88.19 555 GLU A CA 1
ATOM 4315 C C . GLU A 1 555 ? -19.525 17.902 22.191 1.00 88.19 555 GLU A C 1
ATOM 4317 O O . GLU A 1 555 ? -19.923 19.043 21.960 1.00 88.19 555 GLU A O 1
ATOM 4322 N N . GLY A 1 556 ? -19.169 17.509 23.418 1.00 89.06 556 GLY A N 1
ATOM 4323 C CA . GLY A 1 556 ? -19.199 18.409 24.573 1.00 89.06 556 GLY A CA 1
ATOM 4324 C C . GLY A 1 556 ? -18.261 19.609 24.430 1.00 89.06 556 GLY A C 1
ATOM 4325 O O . GLY A 1 556 ? -18.667 20.751 24.653 1.00 89.06 556 GLY A O 1
ATOM 4326 N N . PHE A 1 557 ? -17.032 19.394 23.952 1.00 88.94 557 PHE A N 1
ATOM 4327 C CA . PHE A 1 557 ? -16.112 20.505 23.701 1.00 88.94 557 PHE A CA 1
ATOM 4328 C C . PHE A 1 557 ? -16.574 21.438 22.576 1.00 88.94 557 PHE A C 1
ATOM 4330 O O . PHE A 1 557 ? -16.353 22.647 22.673 1.00 88.94 557 PHE A O 1
ATOM 4337 N N . LYS A 1 558 ? -17.262 20.923 21.547 1.00 83.56 558 LYS A N 1
ATOM 4338 C CA . LYS A 1 558 ? -17.855 21.761 20.489 1.00 83.56 558 LYS A CA 1
ATOM 4339 C C . LYS A 1 558 ? -18.954 22.677 21.030 1.00 83.56 558 LYS A C 1
ATOM 4341 O O . LYS A 1 558 ? -18.974 23.853 20.682 1.00 83.56 558 LYS A O 1
ATOM 4346 N N . GLU A 1 559 ? -19.834 22.157 21.887 1.00 80.88 559 GLU A N 1
ATOM 4347 C CA . GLU A 1 559 ? -20.910 22.928 22.534 1.00 80.88 559 GLU A CA 1
ATOM 4348 C C . GLU A 1 559 ? -20.354 24.078 23.384 1.00 80.88 559 GLU A C 1
ATOM 4350 O O . GLU A 1 559 ? -20.882 25.186 23.352 1.00 80.88 559 GLU A O 1
ATOM 4355 N N . SER A 1 560 ? -19.236 23.849 24.078 1.00 71.62 560 SER A N 1
ATOM 4356 C CA . SER A 1 560 ? -18.602 24.860 24.936 1.00 71.62 560 SER A CA 1
ATOM 4357 C C . SER A 1 560 ? -17.947 26.036 24.188 1.00 71.62 560 SER A C 1
ATOM 4359 O O . SER A 1 560 ? -17.393 26.930 24.825 1.00 71.62 560 SER A O 1
ATOM 4361 N N . GLY A 1 561 ? -17.947 26.037 22.847 1.00 60.69 561 GLY A N 1
ATOM 4362 C CA . GLY A 1 561 ? -17.313 27.079 22.026 1.00 60.69 561 GLY A CA 1
ATOM 4363 C C . GLY A 1 561 ? -15.778 27.076 22.064 1.00 60.69 561 GLY A C 1
ATOM 4364 O O . GLY A 1 561 ? -15.146 27.945 21.465 1.00 60.69 561 GLY A O 1
ATOM 4365 N N . LYS A 1 562 ? -15.163 26.090 22.733 1.00 61.06 562 LYS A N 1
ATOM 4366 C CA . LYS A 1 562 ? -13.705 25.953 22.886 1.00 61.06 562 LYS A CA 1
ATOM 4367 C C . LYS A 1 562 ? -12.988 25.443 21.625 1.00 61.06 562 LYS A C 1
ATOM 4369 O O . LYS A 1 562 ? -11.765 25.374 21.604 1.00 61.06 562 LYS A O 1
ATOM 4374 N N . ILE A 1 563 ? -13.728 25.119 20.562 1.00 53.84 563 ILE A N 1
ATOM 4375 C CA . ILE A 1 563 ? -13.193 24.733 19.250 1.00 53.84 563 ILE A CA 1
ATOM 4376 C C . ILE A 1 563 ? -13.795 25.678 18.206 1.00 53.84 563 ILE A C 1
ATOM 4378 O O . ILE A 1 563 ? -14.997 25.620 17.941 1.00 53.84 563 ILE A O 1
ATOM 4382 N N . LYS A 1 564 ? -12.976 26.549 17.601 1.00 41.19 564 LYS A N 1
ATOM 4383 C CA . LYS A 1 564 ? -13.383 27.278 16.389 1.00 41.19 564 LYS A CA 1
ATOM 4384 C C . LYS A 1 564 ? -13.379 26.294 15.215 1.00 41.19 564 LYS A C 1
ATOM 4386 O O . LYS A 1 564 ? -12.433 25.520 15.089 1.00 41.19 564 LYS A O 1
ATOM 4391 N N . ARG A 1 565 ? -14.471 26.292 14.442 1.00 33.44 565 ARG A N 1
ATOM 4392 C CA . ARG A 1 565 ? -14.647 25.465 13.236 1.00 33.44 565 ARG A CA 1
ATOM 4393 C C . ARG A 1 565 ? -13.500 25.624 12.251 1.00 33.44 565 ARG A C 1
ATOM 4395 O O . ARG A 1 565 ? -13.049 26.779 12.088 1.00 33.44 565 ARG A O 1
#

Foldseek 3Di:
DDWDWDDAQNAIKIQAQDPWDAAPPPRHTDDSVQVSVQSRVQRVVNRVLSFFHKDAPVVVVVVCVVPVQEAEWEWDWHWHDDDPRHIHIYIATQQDDDDDALVVVVQDDDAFDPVLVVLVVCLCVLLVWDKDKAFAPPLQSNFADDPHFYKYFYDQSIDHPVSGTMIGGGGTGGHHHSNSLVSSLVVVQVVCVVQVWDDDPVGSQKIWDFGAAPVRDTQFIWIWGDGRRMIIIITNDCSSCVRVVPDDPDDLDAAEAEDQPPVVVVVLVPPDDDPDDVVVVVVSVVVNVCVVVSSYDYHYDHPLQPLCCLVVDDDDPVSVVVSCVVVVNDPDPDPSVVSVLVVVVPDDDDPAQAEEEEEQADPPALLVVLCVSVVHHYDYHNDDLLDPVNLVVLLVVLVVCVVVNHAYEYEYEDFDPDATSLVPVDPPDDPVVSVLSSLVSVLSRLQSGPKYKYKDFPPDCCCVDPSNVVSCVSSQQPAKAKFAQLLLCDAFQVRFRARTMMMMTMNFNQLRVLRCVRGVDDPGPDGDDPVRDPSNVVRHHRNSVSNSNVVSVVRRCVVVVSDDD

Radius of gyration: 35.6 Å; chains: 1; bounding box: 78×60×102 Å

pLDDT: mean 79.18, std 16.75, range [32.47, 98.0]